Protein AF-0000000077735554 (afdb_homodimer)

pLDDT: mean 92.39, std 7.98, range [52.56, 98.69]

Secondary structure (DSSP, 8-state):
--GGGHHHHHHHHHHHHHHH--SS-HHHHHHHHHHHHS----HHHHHHHHHHHTSTT--HHHHHHHHHHHHHHHHHHHHHHHHHHT--EETTEE-HHHHS-HHHHHHHHHHHHHHHHHHHHHTT--HHHHHHHHHHHHHHHHHHHHHHHHTTS----HHHHHHHHIIIIIHHHHHHHHHHHHHTT--HHHHHHHHHHHHHHHHHHHHHHHHHHHHS-HHHHTS-TTHHHHTT---HHHHHHHHH-TTHHHHHHHHT-SS--HHHHHHHHHHHHTTTHHHHHHHHHHHHHHHHHHTS-TTS-HHHHHHHHHHHHHHHTT--/--GGGHHHHHHHHHHHHHHH--SS-HHHHHHHHHHHHS----HHHHHHHHHHHTSTT--HHHHHHHHHHHHHHHHHHHHHHHHHHT--EETTEE-HHHHS-HHHHHHHHHHHHHHHHHHHHHTT--HHHHHHHHHHHHHHHHHHHHHHHHTTS----HHHHHHHHIIIIIHHHHHHHHHHHHHTT--HHHHHHHHHHHHHHHHHHHHHHHHHHHHS-HHHHTS-TTHHHHTT---HHHHHHHHH-TTHHHHHHHHT-SS--HHHHHHHHHHHHTTTHHHHHHHHHHHHHHHHHHTS-TTS-HHHHHHHHHHHHHHHTT--

Foldseek 3Di:
DQVVCVVLVVVLLVVQLVLQDDPVDDVSSVLSNCLSVLDDPLLLLSLLQLLLQQFPQRDSVLSSLLSSLLVLLVSLLVLLVCLVVVPQDDSRHGHPCNVPRSVSSNVSSVSSNVSSLVSVVVRCLDVVLSVLVVVLSVLLVVLVVLQLVCALPPPQDVVSQQSSLLSNWQSSQLSSNLSSNVSSHHDNLQSNLSSLLSNLLRSLLVLLVLLCLLPDDCVVVVHHRQVCLLRLHQHQLLSVLCVDFPCNVLLSCQSNDNVHDPVSSVVNSVSSVVDCSSVVSLVSSVVSLVSSLVSRDPSGDPVSSVVSNVSSVCSSVSVD/DLVVCVVLVVVLLVVQLVLQDDPVDDVSSVLSNCLSVLDDPLLLLSLLQLLLLQFPQRDSVLSSLLSSLLVLLVSLLVLLVCLVVVPQDDSRHGHPCNVPRSVSSNVSSVSSNVSSLVSVVVRCLDPVLSVLVVVLSVLQVVLVVLQLVCFLPPPQDVVSQQSSLLSNWQSSQLSSNLSSNVSSHHDNLQSNLSSLLSNLLRSLLVLLVLLCLLPDDCVVVVHHRQVCLLRLHQHQLLSVLLVDFPCNVLLSCQSNDNVHDPVSSVVNSVSSVVDCSSVVSLVSSVVSLVSSLVSRDPSGDPVSSVVSNVSSVCSSVSVD

Structure (mmCIF, N/CA/C/O backbone):
data_AF-0000000077735554-model_v1
#
loop_
_entity.id
_entity.type
_entity.pdbx_description
1 polymer 'Polyprenyl synthetase family protein'
#
loop_
_atom_site.group_PDB
_atom_site.id
_atom_site.type_symbol
_atom_site.label_atom_id
_atom_site.label_alt_id
_atom_site.label_comp_id
_atom_site.label_asym_id
_atom_site.label_entity_id
_atom_site.label_seq_id
_atom_site.pdbx_PDB_ins_code
_atom_site.Cartn_x
_atom_site.Cartn_y
_atom_site.Cartn_z
_atom_site.occupancy
_atom_site.B_iso_or_equiv
_atom_site.auth_seq_id
_atom_site.auth_comp_id
_atom_site.auth_asym_id
_atom_site.auth_atom_id
_atom_site.pdbx_PDB_model_num
ATOM 1 N N . MET A 1 1 ? -4.16 12.852 28.828 1 69.06 1 MET A N 1
ATOM 2 C CA . MET A 1 1 ? -4.809 13.281 27.594 1 69.06 1 MET A CA 1
ATOM 3 C C . MET A 1 1 ? -5.945 12.344 27.219 1 69.06 1 MET A C 1
ATOM 5 O O . MET A 1 1 ? -7.031 12.789 26.844 1 69.06 1 MET A O 1
ATOM 9 N N . PHE A 1 2 ? -5.781 11.062 27.406 1 79.88 2 PHE A N 1
ATOM 10 C CA . PHE A 1 2 ? -6.773 10.109 26.938 1 79.88 2 PHE A CA 1
ATOM 11 C C . PHE A 1 2 ? -7.262 9.227 28.078 1 79.88 2 PHE A C 1
ATOM 13 O O . PHE A 1 2 ? -7.543 8.039 27.875 1 79.88 2 PHE A O 1
ATOM 20 N N . ASP A 1 3 ? -7.477 9.844 29.281 1 86.38 3 ASP A N 1
ATOM 21 C CA . ASP A 1 3 ? -7.891 9.062 30.453 1 86.38 3 ASP A CA 1
ATOM 22 C C . ASP A 1 3 ? -9.273 8.453 30.234 1 86.38 3 ASP A C 1
ATOM 24 O O . ASP A 1 3 ? -9.523 7.305 30.609 1 86.38 3 ASP A O 1
ATOM 28 N N . VAL A 1 4 ? -10.07 9.188 29.609 1 90.56 4 VAL A N 1
ATOM 29 C CA . VAL A 1 4 ? -11.461 8.789 29.453 1 90.56 4 VAL A CA 1
ATOM 30 C C . VAL A 1 4 ? -11.547 7.555 28.562 1 90.56 4 VAL A C 1
ATOM 32 O O . VAL A 1 4 ? -12.508 6.789 28.625 1 90.56 4 VAL A O 1
ATOM 35 N N . ILE A 1 5 ? -10.484 7.309 27.734 1 94.25 5 ILE A N 1
ATOM 36 C CA . ILE A 1 5 ? -10.516 6.156 26.828 1 94.25 5 ILE A CA 1
ATOM 37 C C . ILE A 1 5 ? -9.305 5.266 27.094 1 94.25 5 ILE A C 1
ATOM 39 O O . ILE A 1 5 ? -8.836 4.57 26.188 1 94.25 5 ILE A O 1
ATOM 43 N N . LYS A 1 6 ? -8.781 5.328 28.266 1 94.12 6 LYS A N 1
ATOM 44 C CA . LYS A 1 6 ? -7.586 4.559 28.625 1 94.12 6 LYS A CA 1
ATOM 45 C C . LYS A 1 6 ? -7.82 3.064 28.406 1 94.12 6 LYS A C 1
ATOM 47 O O . LYS A 1 6 ? -6.961 2.369 27.859 1 94.12 6 LYS A O 1
ATOM 52 N N . GLY A 1 7 ? -8.961 2.592 28.859 1 95.75 7 GLY A N 1
ATOM 53 C CA . GLY A 1 7 ? -9.305 1.19 28.672 1 95.75 7 GLY A CA 1
ATOM 54 C C . GLY A 1 7 ? -9.414 0.799 27.203 1 95.75 7 GLY A C 1
ATOM 55 O O . GLY A 1 7 ? -9.023 -0.303 26.828 1 95.75 7 GLY A O 1
ATOM 56 N N . ASP A 1 8 ? -10 1.704 26.406 1 97.25 8 ASP A N 1
ATOM 57 C CA . ASP A 1 8 ? -10.109 1.463 24.969 1 97.25 8 ASP A CA 1
ATOM 58 C C . ASP A 1 8 ? -8.734 1.297 24.328 1 97.25 8 ASP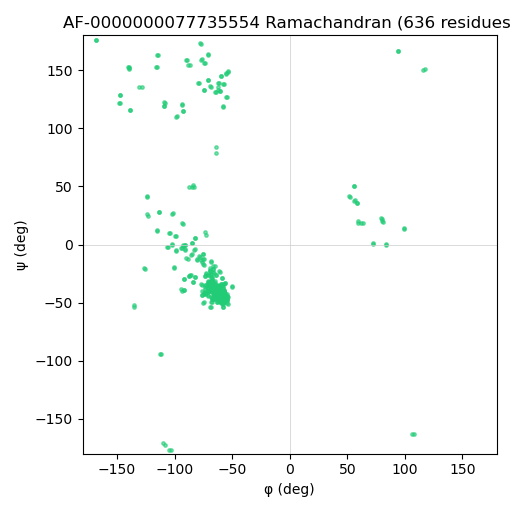 A C 1
ATOM 60 O O . ASP A 1 8 ? -8.523 0.402 23.5 1 97.25 8 ASP A O 1
ATOM 64 N N . LEU A 1 9 ? -7.797 2.113 24.75 1 96.44 9 LEU A N 1
ATOM 65 C CA . LEU A 1 9 ? -6.461 2.121 24.172 1 96.44 9 LEU A CA 1
ATOM 66 C C . LEU A 1 9 ? -5.691 0.86 24.547 1 96.44 9 LEU A C 1
ATOM 68 O O . LEU A 1 9 ? -4.887 0.357 23.766 1 96.44 9 LEU A O 1
ATOM 72 N N . GLU A 1 10 ? -5.949 0.394 25.75 1 96.25 10 GLU A N 1
ATOM 73 C CA . GLU A 1 10 ? -5.34 -0.869 26.156 1 96.25 10 GLU A CA 1
ATOM 74 C C . GLU A 1 10 ? -5.816 -2.02 25.266 1 96.25 10 GLU A C 1
ATOM 76 O O . GLU A 1 10 ? -5.02 -2.863 24.859 1 96.25 10 GLU A O 1
ATOM 81 N N . GLN A 1 11 ? -7.074 -2.018 24.984 1 97.56 11 GLN A N 1
ATOM 82 C CA . GLN A 1 11 ? -7.633 -3.049 24.109 1 97.56 11 GLN A CA 1
ATOM 83 C C . GLN A 1 11 ? -7.152 -2.871 22.672 1 97.56 11 GLN A C 1
ATOM 85 O O . GLN A 1 11 ? -7.004 -3.848 21.938 1 97.56 11 GLN A O 1
ATOM 90 N N . LEU A 1 12 ? -6.945 -1.653 22.297 1 97.81 12 LEU A N 1
ATOM 91 C CA . LEU A 1 12 ? -6.43 -1.36 20.953 1 97.81 12 LEU A CA 1
ATOM 92 C C . LEU A 1 12 ? -5.066 -2.006 20.75 1 97.81 12 LEU A C 1
ATOM 94 O O . LEU A 1 12 ? -4.785 -2.545 19.672 1 97.81 12 LEU A O 1
ATOM 98 N N . GLU A 1 13 ? -4.234 -1.963 21.781 1 97.19 13 GLU A N 1
ATOM 99 C CA . GLU A 1 13 ? -2.896 -2.537 21.672 1 97.19 13 GLU A CA 1
ATOM 100 C C . GLU A 1 13 ? -2.963 -4.027 21.359 1 97.19 13 GLU A C 1
ATOM 102 O O . GLU A 1 13 ? -2.201 -4.523 20.516 1 97.19 13 GLU A O 1
ATOM 107 N N . GLU A 1 14 ? -3.842 -4.648 21.984 1 96.56 14 GLU A N 1
ATOM 108 C CA . GLU A 1 14 ? -4.023 -6.074 21.734 1 96.56 14 GLU A CA 1
ATOM 109 C C . GLU A 1 14 ? -4.547 -6.324 20.312 1 96.56 14 GLU A C 1
ATOM 111 O O . GLU A 1 14 ? -4.121 -7.266 19.656 1 96.56 14 GLU A O 1
ATOM 116 N N . ARG A 1 15 ? -5.43 -5.508 19.922 1 96.62 15 ARG A N 1
ATOM 117 C CA . ARG A 1 15 ? -6.027 -5.648 18.609 1 96.62 15 ARG A CA 1
ATOM 118 C C . ARG A 1 15 ? -4.996 -5.406 17.5 1 96.62 15 ARG A C 1
ATOM 120 O O . ARG A 1 15 ? -5.059 -6.02 16.438 1 96.62 15 ARG A O 1
ATOM 127 N N . LEU A 1 16 ? -4.109 -4.504 17.719 1 97.88 16 LEU A N 1
ATOM 128 C CA . LEU A 1 16 ? -3.066 -4.207 16.75 1 97.88 16 LEU A CA 1
ATOM 129 C C . LEU A 1 16 ? -2.162 -5.414 16.531 1 97.88 16 LEU A C 1
ATOM 131 O O . LEU A 1 16 ? -1.841 -5.758 15.391 1 97.88 16 LEU A O 1
ATOM 135 N N . ILE A 1 17 ? -1.795 -6.086 17.594 1 97.12 17 ILE A N 1
ATOM 136 C CA . ILE A 1 17 ? -0.938 -7.266 17.516 1 97.12 17 ILE A CA 1
ATOM 137 C C . ILE A 1 17 ? -1.657 -8.375 16.75 1 97.12 17 ILE A C 1
ATOM 139 O O . ILE A 1 17 ? -1.069 -9.023 15.883 1 97.12 17 ILE A O 1
ATOM 143 N N . GLU A 1 18 ? -2.871 -8.531 17.047 1 96.88 18 GLU A N 1
ATOM 144 C CA . GLU A 1 18 ? -3.67 -9.547 16.375 1 96.88 18 GLU A CA 1
ATOM 145 C C . GLU A 1 18 ? -3.793 -9.242 14.875 1 96.88 18 GLU A C 1
ATOM 147 O O . GLU A 1 18 ? -3.748 -10.148 14.047 1 96.88 18 GLU A O 1
ATOM 152 N N . ALA A 1 19 ? -3.947 -8 14.57 1 96.25 19 ALA A N 1
ATOM 153 C CA . ALA A 1 19 ? -4.227 -7.578 13.203 1 96.25 19 ALA A CA 1
ATOM 154 C C . ALA A 1 19 ? -3.018 -7.812 12.297 1 96.25 19 ALA A C 1
ATOM 156 O O . ALA A 1 19 ? -3.17 -8.055 11.102 1 96.25 19 ALA A O 1
ATOM 157 N N . VAL A 1 20 ? -1.812 -7.832 12.852 1 96.75 20 VAL A N 1
ATOM 158 C CA . VAL A 1 20 ? -0.625 -7.918 12.008 1 96.75 20 VAL A CA 1
ATOM 159 C C . VAL A 1 20 ? -0.086 -9.344 12.016 1 96.75 20 VAL A C 1
ATOM 161 O O . VAL A 1 20 ? 0.922 -9.641 11.367 1 96.75 20 VAL A O 1
ATOM 164 N N . SER A 1 21 ? -0.726 -10.188 12.727 1 95.44 21 SER A N 1
ATOM 165 C CA . SER A 1 21 ? -0.295 -11.578 12.781 1 95.44 21 SER A CA 1
ATOM 166 C C . SER A 1 21 ? -0.646 -12.32 11.5 1 95.44 21 SER A C 1
ATOM 168 O O . SER A 1 21 ? -1.725 -12.117 10.938 1 95.44 21 SER A O 1
ATOM 170 N N . SER A 1 22 ? 0.29 -13.039 10.992 1 92 22 SER A N 1
ATOM 171 C CA . SER A 1 22 ? 0.086 -13.898 9.828 1 92 22 SER A CA 1
ATOM 172 C C . SER A 1 22 ? 0.123 -15.367 10.211 1 92 22 SER A C 1
ATOM 174 O O . SER A 1 22 ? 1.136 -15.859 10.719 1 92 22 SER A O 1
ATOM 176 N N . PRO A 1 23 ? -0.958 -16.094 9.992 1 87.31 23 PRO A N 1
ATOM 177 C CA . PRO A 1 23 ? -0.916 -17.531 10.273 1 87.31 23 PRO A CA 1
ATOM 178 C C . PRO A 1 23 ? 0.003 -18.297 9.32 1 87.31 23 PRO A C 1
ATOM 180 O O . PRO A 1 23 ? 0.423 -19.406 9.617 1 87.31 23 PRO A O 1
ATOM 183 N N . GLU A 1 24 ? 0.389 -17.719 8.273 1 84.88 24 GLU A N 1
ATOM 184 C CA . GLU A 1 24 ? 1.124 -18.406 7.215 1 84.88 24 GLU A CA 1
ATOM 185 C C . GLU A 1 24 ? 2.631 -18.297 7.422 1 84.88 24 GLU A C 1
ATOM 187 O O . GLU A 1 24 ? 3.391 -19.172 7.004 1 84.88 24 GLU A O 1
ATOM 192 N N . ASP A 1 25 ? 3.021 -17.203 8.047 1 89.25 25 ASP A N 1
ATOM 193 C CA . ASP A 1 25 ? 4.461 -16.969 8.102 1 89.25 25 ASP A CA 1
ATOM 194 C C . ASP A 1 25 ? 4.859 -16.25 9.391 1 89.25 25 ASP A C 1
ATOM 196 O O . ASP A 1 25 ? 4.398 -15.141 9.656 1 89.25 25 ASP A O 1
ATOM 200 N N . GLU A 1 26 ? 5.789 -16.781 10.039 1 92.31 26 GLU A N 1
ATOM 201 C CA . GLU A 1 26 ? 6.227 -16.266 11.328 1 92.31 26 GLU A CA 1
ATOM 202 C C . GLU A 1 26 ? 7.008 -14.961 11.172 1 92.31 26 GLU A C 1
ATOM 204 O O . GLU A 1 26 ? 6.938 -14.086 12.031 1 92.31 26 GLU A O 1
ATOM 209 N N . LEU A 1 27 ? 7.742 -14.844 10.133 1 92.75 27 LEU A N 1
ATOM 210 C CA . LEU A 1 27 ? 8.523 -13.633 9.914 1 92.75 27 LEU A CA 1
ATOM 211 C C . LEU A 1 27 ? 7.609 -12.422 9.727 1 92.75 27 LEU A C 1
ATOM 213 O O . LEU A 1 27 ? 7.895 -11.336 10.25 1 92.75 27 LEU A O 1
ATOM 217 N N . VAL A 1 28 ? 6.547 -12.617 9.07 1 93.56 28 VAL A N 1
ATOM 218 C CA . VAL A 1 28 ? 5.578 -11.547 8.859 1 93.56 28 VAL A CA 1
ATOM 219 C C . VAL A 1 28 ? 5.02 -11.086 10.203 1 93.56 28 VAL A C 1
ATOM 221 O O . VAL A 1 28 ? 4.914 -9.883 10.453 1 93.56 28 VAL A O 1
ATOM 224 N N . THR A 1 29 ? 4.723 -12.016 11.023 1 95.81 29 THR A N 1
ATOM 225 C CA . THR A 1 29 ? 4.219 -11.719 12.359 1 95.81 29 THR A CA 1
ATOM 226 C C . THR A 1 29 ? 5.273 -10.984 13.188 1 95.81 29 THR A C 1
ATOM 228 O O . THR A 1 29 ? 4.961 -10.016 13.883 1 95.81 29 THR A O 1
ATOM 231 N N . GLU A 1 30 ? 6.449 -11.461 13.07 1 96.12 30 GLU A N 1
ATOM 232 C CA . GLU A 1 30 ? 7.547 -10.867 13.82 1 96.12 30 GLU A CA 1
ATOM 233 C C . GLU A 1 30 ? 7.754 -9.406 13.43 1 96.12 30 GLU A C 1
ATOM 235 O O . GLU A 1 30 ? 7.855 -8.531 14.289 1 96.12 30 GLU A O 1
ATOM 240 N N . VAL A 1 31 ? 7.801 -9.141 12.172 1 95.12 31 VAL A N 1
ATOM 241 C CA . VAL A 1 31 ? 8.008 -7.781 11.672 1 95.12 31 VAL A CA 1
ATOM 242 C C . VAL A 1 31 ? 6.816 -6.902 12.047 1 95.12 31 VAL A C 1
ATOM 244 O O . VAL A 1 31 ? 6.992 -5.793 12.555 1 95.12 31 VAL A O 1
ATOM 247 N N . GLY A 1 32 ? 5.613 -7.445 11.828 1 96.44 32 GLY A N 1
ATOM 248 C CA . GLY A 1 32 ? 4.414 -6.703 12.172 1 96.44 32 GLY A CA 1
ATOM 249 C C . GLY A 1 32 ? 4.34 -6.336 13.648 1 96.44 32 GLY A C 1
ATOM 250 O O . GLY A 1 32 ? 4.02 -5.195 13.992 1 96.44 32 GLY A O 1
ATOM 251 N N . THR A 1 33 ? 4.656 -7.293 14.461 1 96.62 33 THR A N 1
ATOM 252 C CA . THR A 1 33 ? 4.617 -7.074 15.906 1 96.62 33 THR A CA 1
ATOM 253 C C . THR A 1 33 ? 5.641 -6.023 16.312 1 96.62 33 THR A C 1
ATOM 255 O O . THR A 1 33 ? 5.336 -5.137 17.125 1 96.62 33 THR A O 1
ATOM 258 N N . HIS A 1 34 ? 6.809 -6.109 15.758 1 96.06 34 HIS A N 1
ATOM 259 C CA . HIS A 1 34 ? 7.844 -5.113 16.016 1 96.06 34 HIS A CA 1
ATOM 260 C C . HIS A 1 34 ? 7.359 -3.713 15.664 1 96.06 34 HIS A C 1
ATOM 262 O O . HIS A 1 34 ? 7.559 -2.771 16.438 1 96.06 34 HIS A O 1
ATOM 268 N N . LEU A 1 35 ? 6.68 -3.611 14.609 1 95.19 35 LEU A N 1
ATOM 269 C CA . LEU A 1 35 ? 6.273 -2.314 14.078 1 95.19 35 LEU A CA 1
ATOM 270 C C . LEU A 1 35 ? 5.164 -1.702 14.922 1 95.19 35 LEU A C 1
ATOM 272 O O . LEU A 1 35 ? 5.16 -0.494 15.172 1 95.19 35 LEU A O 1
ATOM 276 N N . VAL A 1 36 ? 4.234 -2.52 15.438 1 95.62 36 VAL A N 1
ATOM 277 C CA . VAL A 1 36 ? 3.082 -1.954 16.125 1 95.62 36 VAL A CA 1
ATOM 278 C C . VAL A 1 36 ? 3.396 -1.799 17.609 1 95.62 36 VAL A C 1
ATOM 280 O O . VAL A 1 36 ? 2.686 -1.096 18.328 1 95.62 36 VAL A O 1
ATOM 283 N N . THR A 1 37 ? 4.516 -2.396 18.078 1 93.62 37 THR A N 1
ATOM 284 C CA . THR A 1 37 ? 4.84 -2.318 19.5 1 93.62 37 THR A CA 1
ATOM 285 C C . THR A 1 37 ? 6.004 -1.36 19.734 1 93.62 37 THR A C 1
ATOM 287 O O . THR A 1 37 ? 6.461 -1.2 20.875 1 93.62 37 THR A O 1
ATOM 290 N N . SER A 1 38 ? 6.547 -0.809 18.672 1 88.06 38 SER A N 1
ATOM 291 C CA . SER A 1 38 ? 7.711 0.066 18.781 1 88.06 38 SER A CA 1
ATOM 292 C C . SER A 1 38 ? 7.328 1.426 19.359 1 88.06 38 SER A C 1
ATOM 294 O O . SER A 1 38 ? 8.117 2.371 19.297 1 88.06 38 SER A O 1
ATOM 296 N N . GLY A 1 39 ? 6.094 1.559 19.875 1 81.69 39 GLY A N 1
ATOM 297 C CA . GLY A 1 39 ? 5.707 2.799 20.531 1 81.69 39 GLY A CA 1
ATOM 298 C C . GLY A 1 39 ? 4.762 3.643 19.688 1 81.69 39 GLY A C 1
ATOM 299 O O . GLY A 1 39 ? 4.012 3.115 18.875 1 81.69 39 GLY A O 1
ATOM 300 N N . GLY A 1 40 ? 4.68 4.898 20.078 1 82.75 40 GLY A N 1
ATOM 301 C CA . GLY A 1 40 ? 3.762 5.84 19.469 1 82.75 40 GLY A CA 1
ATOM 302 C C . GLY A 1 40 ? 2.701 6.355 20.406 1 82.75 40 GLY A C 1
ATOM 303 O O . GLY A 1 40 ? 2.252 5.633 21.312 1 82.75 40 GLY A O 1
ATOM 304 N N . LYS A 1 41 ? 2.299 7.488 20.156 1 83.06 41 LYS A N 1
ATOM 305 C CA . LYS A 1 41 ? 1.388 8.18 21.062 1 83.06 41 LYS A CA 1
ATOM 306 C C . LYS A 1 41 ? -0.062 7.793 20.781 1 83.06 41 LYS A C 1
ATOM 308 O O . LYS A 1 41 ? -0.958 8.117 21.562 1 83.06 41 LYS A O 1
ATOM 313 N N . ARG A 1 42 ? -0.378 7.066 19.734 1 93.38 42 ARG A N 1
ATOM 314 C CA . ARG A 1 42 ? -1.695 6.559 19.359 1 93.38 42 ARG A CA 1
ATOM 315 C C . ARG A 1 42 ? -2.709 7.695 19.25 1 93.38 42 ARG A C 1
ATOM 317 O O . ARG A 1 42 ? -3.861 7.547 19.672 1 93.38 42 ARG A O 1
ATOM 324 N N . ILE A 1 43 ? -2.281 8.812 18.75 1 92.44 43 ILE A N 1
ATOM 325 C CA . ILE A 1 43 ? -3.143 9.992 18.656 1 92.44 43 ILE A CA 1
ATOM 326 C C . ILE A 1 43 ? -4.273 9.727 17.656 1 92.44 43 ILE A C 1
ATOM 328 O O . ILE A 1 43 ? -5.434 10.047 17.938 1 92.44 43 ILE A O 1
ATOM 332 N N . ARG A 1 44 ? -4.008 9.102 16.625 1 96.19 44 ARG A N 1
ATOM 333 C CA . ARG A 1 44 ? -4.969 8.898 15.539 1 96.19 44 ARG A CA 1
ATOM 334 C C . ARG A 1 44 ? -6.082 7.953 15.969 1 96.19 44 ARG A C 1
ATOM 336 O O . ARG A 1 44 ? -7.258 8.32 15.953 1 96.19 44 ARG A O 1
ATOM 343 N N . PRO A 1 45 ? -5.699 6.773 16.453 1 97.81 45 PRO A N 1
ATOM 344 C CA . PRO A 1 45 ? -6.801 5.926 16.922 1 97.81 45 PRO A CA 1
ATOM 345 C C . PRO A 1 45 ? -7.492 6.488 18.156 1 97.81 45 PRO A C 1
ATOM 347 O O . PRO A 1 45 ? -8.688 6.273 18.359 1 97.81 45 PRO A O 1
ATOM 350 N N . ALA A 1 46 ? -6.785 7.242 18.984 1 96.5 46 ALA A N 1
ATOM 351 C CA . ALA A 1 46 ? -7.395 7.859 20.156 1 96.5 46 ALA A CA 1
ATOM 352 C C . ALA A 1 46 ? -8.469 8.867 19.75 1 96.5 46 ALA A C 1
ATOM 354 O O . ALA A 1 46 ? -9.547 8.906 20.359 1 96.5 46 ALA A O 1
ATOM 355 N N . LEU A 1 47 ? -8.172 9.633 18.75 1 97.56 47 LEU A N 1
ATOM 356 C CA . LEU A 1 47 ? -9.141 10.625 18.297 1 97.56 47 LEU A CA 1
ATOM 357 C C . LEU A 1 47 ? -10.367 9.945 17.688 1 97.56 47 LEU A C 1
ATOM 359 O O . LEU A 1 47 ? -11.492 10.414 17.875 1 97.56 47 LEU A O 1
ATOM 363 N N . CYS A 1 48 ? -10.141 8.883 17 1 98.38 48 CYS A N 1
ATOM 364 C CA . CYS A 1 48 ? -11.242 8.102 16.453 1 98.38 48 CYS A CA 1
ATOM 365 C C . CYS A 1 48 ? -12.133 7.57 17.578 1 98.38 48 CYS A C 1
ATOM 367 O O . CYS A 1 48 ? -13.352 7.727 17.531 1 98.38 48 CYS A O 1
ATOM 369 N N . LEU A 1 49 ? -11.516 7.008 18.594 1 98.25 49 LEU A N 1
ATOM 370 C CA . LEU A 1 49 ? -12.242 6.438 19.719 1 98.25 49 LEU A CA 1
ATOM 371 C C . LEU A 1 49 ? -12.977 7.523 20.484 1 98.25 49 LEU A C 1
ATOM 373 O O . LEU A 1 49 ? -14.141 7.352 20.859 1 98.25 49 LEU A O 1
ATOM 377 N N . LEU A 1 50 ? -12.297 8.633 20.719 1 97.19 50 LEU A N 1
ATOM 378 C CA . LEU A 1 50 ? -12.914 9.75 21.438 1 97.19 50 LEU A CA 1
ATOM 379 C C . LEU A 1 50 ? -14.148 10.242 20.688 1 97.19 50 LEU A C 1
ATOM 381 O O . LEU A 1 50 ? -15.195 10.461 21.312 1 97.19 50 LEU A O 1
ATOM 385 N N . ALA A 1 51 ? -14.008 10.414 19.391 1 98.06 51 ALA A N 1
ATOM 386 C CA . ALA A 1 51 ? -15.133 10.867 18.578 1 98.06 51 ALA A CA 1
ATOM 387 C C . ALA A 1 51 ? -16.281 9.867 18.625 1 98.06 51 ALA A C 1
ATOM 389 O O . ALA A 1 51 ? -17.453 10.258 18.734 1 98.06 51 ALA A O 1
ATOM 390 N N . ALA A 1 52 ? -15.969 8.609 18.562 1 98.25 52 ALA A N 1
ATOM 391 C CA . ALA A 1 52 ? -16.984 7.57 18.594 1 98.25 52 ALA A CA 1
ATOM 392 C C . ALA A 1 52 ? -17.75 7.582 19.922 1 98.25 52 ALA A C 1
ATOM 394 O O . ALA A 1 52 ? -18.969 7.406 19.938 1 98.25 52 ALA A O 1
ATOM 395 N N . HIS A 1 53 ? -17.031 7.789 21 1 97.56 53 HIS A N 1
ATOM 396 C CA . HIS A 1 53 ? -17.641 7.844 22.328 1 97.56 53 HIS A CA 1
ATOM 397 C C . HIS A 1 53 ? -18.656 8.984 22.422 1 97.56 53 HIS A C 1
ATOM 399 O O . HIS A 1 53 ? -19.547 8.945 23.266 1 97.56 53 HIS A O 1
ATOM 405 N N . GLY A 1 54 ? -18.547 9.953 21.625 1 96.56 54 GLY A N 1
ATOM 406 C CA . GLY A 1 54 ? -19.453 11.086 21.625 1 96.56 54 GLY A CA 1
ATOM 407 C C . GLY A 1 54 ? -20.812 10.758 21 1 96.56 54 GLY A C 1
ATOM 408 O O . GLY A 1 54 ? -21.781 11.492 21.203 1 96.56 54 GLY A O 1
ATOM 409 N N . GLY A 1 55 ? -20.875 9.688 20.266 1 96.38 55 GLY A N 1
ATOM 410 C CA . GLY A 1 55 ? -22.094 9.328 19.578 1 96.38 55 GLY A CA 1
ATOM 411 C C . GLY A 1 55 ? -23.016 8.445 20.391 1 96.38 55 GLY A C 1
ATOM 412 O O . GLY A 1 55 ? -22.578 7.773 21.328 1 96.38 55 GLY A O 1
ATOM 413 N N . PRO A 1 56 ? -24.266 8.43 20.031 1 96.25 56 PRO A N 1
ATOM 414 C CA . PRO A 1 56 ? -25.25 7.711 20.828 1 96.25 56 PRO A CA 1
ATOM 415 C C . PRO A 1 56 ? -25.203 6.199 20.609 1 96.25 56 PRO A C 1
ATOM 417 O O . PRO A 1 56 ? -25.766 5.438 21.406 1 96.25 56 PRO A O 1
ATOM 420 N N . ALA A 1 57 ? -24.547 5.703 19.625 1 96.06 57 ALA A N 1
ATOM 421 C CA . ALA A 1 57 ? -24.531 4.277 19.297 1 96.06 57 ALA A CA 1
ATOM 422 C C . ALA A 1 57 ? -23.156 3.682 19.5 1 96.06 57 ALA A C 1
ATOM 424 O O . ALA A 1 57 ? -22.797 2.693 18.859 1 96.06 57 ALA A O 1
ATOM 425 N N . PHE A 1 58 ? -22.406 4.266 20.406 1 96.31 58 PHE A N 1
ATOM 426 C CA . PHE A 1 58 ? -21.031 3.816 20.609 1 96.31 58 PHE A CA 1
ATOM 427 C C . PHE A 1 58 ? -21 2.354 21.031 1 96.31 58 PHE A C 1
ATOM 429 O O . PHE A 1 58 ? -21.766 1.945 21.922 1 96.31 58 PHE A O 1
ATOM 436 N N . SER A 1 59 ? -20.156 1.567 20.406 1 97.06 59 SER A N 1
ATOM 437 C CA . SER A 1 59 ? -19.75 0.203 20.734 1 97.06 59 SER A CA 1
ATOM 438 C C . SER A 1 59 ? -18.266 -0.001 20.531 1 97.06 59 SER A C 1
ATOM 440 O O . SER A 1 59 ? -17.75 0.144 19.422 1 97.06 59 SER A O 1
ATOM 442 N N . LEU A 1 60 ? -17.625 -0.263 21.641 1 97.31 60 LEU A N 1
ATOM 443 C CA . LEU A 1 60 ? -16.188 -0.466 21.531 1 97.31 60 LEU A CA 1
ATOM 444 C C . LEU A 1 60 ? -15.859 -1.593 20.562 1 97.31 60 LEU A C 1
ATOM 446 O O . LEU A 1 60 ? -14.945 -1.472 19.734 1 97.31 60 LEU A O 1
ATOM 450 N N . ALA A 1 61 ? -16.625 -2.654 20.672 1 96.69 61 ALA A N 1
ATOM 451 C CA . ALA A 1 61 ? -16.422 -3.814 19.812 1 96.69 61 ALA A CA 1
ATOM 452 C C . ALA A 1 61 ? -16.531 -3.434 18.328 1 96.69 61 ALA A C 1
ATOM 454 O O . ALA A 1 61 ? -15.828 -3.977 17.484 1 96.69 61 ALA A O 1
ATOM 455 N N . HIS A 1 62 ? -17.406 -2.482 18.094 1 96.62 62 HIS A N 1
ATOM 456 C CA . HIS A 1 62 ? -17.641 -2.062 16.719 1 96.62 62 HIS A CA 1
ATOM 457 C C . HIS A 1 62 ? -16.609 -1.033 16.281 1 96.62 62 HIS A C 1
ATOM 459 O O . HIS A 1 62 ? -16.25 -0.985 15.102 1 96.62 62 HIS A O 1
ATOM 465 N N . THR A 1 63 ? -16.125 -0.213 17.172 1 97.94 63 THR A N 1
ATOM 466 C CA . THR A 1 63 ? -15.25 0.906 16.828 1 97.94 63 THR A CA 1
ATOM 467 C C . THR A 1 63 ? -13.789 0.464 16.797 1 97.94 63 THR A C 1
ATOM 469 O O . THR A 1 63 ? -12.992 1.005 16.016 1 97.94 63 THR A O 1
ATOM 472 N N . LEU A 1 64 ? -13.453 -0.519 17.516 1 98.06 64 LEU A N 1
ATOM 473 C CA . LEU A 1 64 ? -12.062 -0.897 17.75 1 98.06 64 LEU A CA 1
ATOM 474 C C . LEU A 1 64 ? -11.391 -1.318 16.438 1 98.06 64 LEU A C 1
ATOM 476 O O . LEU A 1 64 ? -10.25 -0.934 16.172 1 98.06 64 LEU A O 1
ATOM 480 N N . PRO A 1 65 ? -12.023 -2.098 15.578 1 97.88 65 PRO A N 1
ATOM 481 C CA . PRO A 1 65 ? -11.375 -2.457 14.312 1 97.88 65 PRO A CA 1
ATOM 482 C C . PRO A 1 65 ? -11.07 -1.243 13.438 1 97.88 65 PRO A C 1
ATOM 484 O O . PRO A 1 65 ? -10.055 -1.215 12.742 1 97.88 65 PRO A O 1
ATOM 487 N N . LEU A 1 66 ? -11.945 -0.28 13.484 1 98.06 66 LEU A N 1
ATOM 488 C CA . LEU A 1 66 ? -11.703 0.941 12.727 1 98.06 66 LEU A CA 1
ATOM 489 C C . LEU A 1 66 ? -10.5 1.7 13.281 1 98.06 66 LEU A C 1
ATOM 491 O O . LEU A 1 66 ? -9.641 2.146 12.523 1 98.06 66 LEU A O 1
ATOM 495 N N . ALA A 1 67 ? -10.477 1.839 14.578 1 98.5 67 ALA A N 1
ATOM 496 C CA . ALA A 1 67 ? -9.344 2.502 15.219 1 98.5 67 ALA A CA 1
ATOM 497 C C . ALA A 1 67 ? -8.031 1.788 14.898 1 98.5 67 ALA A C 1
ATOM 499 O O . ALA A 1 67 ? -7.02 2.434 14.625 1 98.5 67 ALA A O 1
ATOM 500 N N . ALA A 1 68 ? -8.109 0.474 14.922 1 98.44 68 ALA A N 1
ATOM 501 C CA . ALA A 1 68 ? -6.934 -0.32 14.586 1 98.44 68 ALA A CA 1
ATOM 502 C C . ALA A 1 68 ? -6.523 -0.11 13.133 1 98.44 68 ALA A C 1
ATOM 504 O O . ALA A 1 68 ? -5.332 0.011 12.828 1 98.44 68 ALA A O 1
ATOM 505 N N . ALA A 1 69 ? -7.48 -0.083 12.273 1 98.12 69 ALA A N 1
ATOM 506 C CA . ALA A 1 69 ? -7.203 0.131 10.859 1 98.12 69 ALA A CA 1
ATOM 507 C C . ALA A 1 69 ? -6.5 1.467 10.633 1 98.12 69 ALA A C 1
ATOM 509 O O . ALA A 1 69 ? -5.535 1.546 9.867 1 98.12 69 ALA A O 1
ATOM 510 N N . LEU A 1 70 ? -6.934 2.477 11.273 1 98.25 70 LEU A N 1
ATOM 511 C CA . LEU A 1 70 ? -6.344 3.805 11.148 1 98.25 70 LEU A CA 1
ATOM 512 C C . LEU A 1 70 ? -4.898 3.805 11.633 1 98.25 70 LEU A C 1
ATOM 514 O O . LEU A 1 70 ? -4.02 4.367 10.977 1 98.25 70 LEU A O 1
ATOM 518 N N . GLU A 1 71 ? -4.668 3.182 12.703 1 98.25 71 GLU A N 1
ATOM 519 C CA . GLU A 1 71 ? -3.305 3.104 13.219 1 98.25 71 GLU A CA 1
ATOM 520 C C . GLU A 1 71 ? -2.412 2.281 12.289 1 98.25 71 GLU A C 1
ATOM 522 O O . GLU A 1 71 ? -1.234 2.6 12.109 1 98.25 71 GLU A O 1
ATOM 527 N N . LEU A 1 72 ? -2.975 1.227 11.781 1 98.06 72 LEU A N 1
ATOM 528 C CA . LEU A 1 72 ? -2.209 0.396 10.859 1 98.06 72 LEU A CA 1
ATOM 529 C C . LEU A 1 72 ? -1.837 1.18 9.602 1 98.06 72 LEU A C 1
ATOM 531 O O . LEU A 1 72 ? -0.729 1.035 9.086 1 98.06 72 LEU A O 1
ATOM 535 N N . ILE A 1 73 ? -2.725 1.998 9.086 1 97.5 73 ILE A N 1
ATOM 536 C CA . ILE A 1 73 ? -2.43 2.83 7.922 1 97.5 73 ILE A CA 1
ATOM 537 C C . ILE A 1 73 ? -1.28 3.781 8.25 1 97.5 73 ILE A C 1
ATOM 539 O O . ILE A 1 73 ? -0.353 3.939 7.453 1 97.5 73 ILE A O 1
ATOM 543 N N . HIS A 1 74 ? -1.354 4.359 9.398 1 96.62 74 HIS A N 1
ATOM 544 C CA . HIS A 1 74 ? -0.268 5.23 9.828 1 96.62 74 HIS A CA 1
ATOM 545 C C . HIS A 1 74 ? 1.049 4.469 9.922 1 96.62 74 HIS A C 1
ATOM 547 O O . HIS A 1 74 ? 2.086 4.949 9.461 1 96.62 74 HIS A O 1
ATOM 553 N N . THR A 1 75 ? 1 3.312 10.508 1 96.75 75 THR A N 1
ATOM 554 C CA . THR A 1 75 ? 2.188 2.486 10.688 1 96.75 75 THR A CA 1
ATOM 555 C C . THR A 1 75 ? 2.797 2.111 9.344 1 96.75 75 THR A C 1
ATOM 557 O O . THR A 1 75 ? 4.012 2.203 9.156 1 96.75 75 THR A O 1
ATOM 560 N N . ALA A 1 76 ? 1.973 1.7 8.438 1 96.69 76 ALA A N 1
ATOM 561 C CA . ALA A 1 76 ? 2.449 1.338 7.109 1 96.69 76 ALA A CA 1
ATOM 562 C C . ALA A 1 76 ? 3.148 2.516 6.438 1 96.69 76 ALA A C 1
ATOM 564 O O . ALA A 1 76 ? 4.184 2.346 5.789 1 96.69 76 ALA A O 1
ATOM 565 N N . SER A 1 77 ? 2.547 3.684 6.559 1 95.5 77 SER A N 1
ATOM 566 C CA . SER A 1 77 ? 3.145 4.875 5.961 1 95.5 77 SER A CA 1
ATOM 567 C C . SER A 1 77 ? 4.512 5.168 6.566 1 95.5 77 SER A C 1
ATOM 569 O O . SER A 1 77 ? 5.434 5.586 5.863 1 95.5 77 SER A O 1
ATOM 571 N N . LEU A 1 78 ? 4.703 4.918 7.855 1 93.31 78 LEU A N 1
ATOM 572 C CA . LEU A 1 78 ? 5.977 5.137 8.523 1 93.31 78 LEU A CA 1
ATOM 573 C C . LEU A 1 78 ? 7.031 4.152 8.023 1 93.31 78 LEU A C 1
ATOM 575 O O . LEU A 1 78 ? 8.195 4.52 7.84 1 93.31 78 LEU A O 1
ATOM 579 N N . VAL A 1 79 ? 6.648 2.943 7.824 1 95.69 79 VAL A N 1
ATOM 580 C CA . VAL A 1 79 ? 7.57 1.91 7.367 1 95.69 79 VAL A CA 1
ATOM 581 C C . VAL A 1 79 ? 8.125 2.281 5.996 1 95.69 79 VAL A C 1
ATOM 583 O O . VAL A 1 79 ? 9.336 2.217 5.77 1 95.69 79 VAL A O 1
ATOM 586 N N . HIS A 1 80 ? 7.246 2.641 5.121 1 95.12 80 HIS A N 1
ATOM 587 C CA . HIS A 1 80 ? 7.676 3.025 3.781 1 95.12 80 HIS A CA 1
ATOM 588 C C . HIS A 1 80 ? 8.516 4.297 3.814 1 95.12 80 HIS A C 1
ATOM 590 O O . HIS A 1 80 ? 9.516 4.406 3.104 1 95.12 80 HIS A O 1
ATOM 596 N N . ASP A 1 81 ? 8.156 5.234 4.684 1 90.62 81 ASP A N 1
ATOM 597 C CA . ASP A 1 81 ? 8.938 6.453 4.863 1 90.62 81 ASP A CA 1
ATOM 598 C C . ASP A 1 81 ? 10.344 6.129 5.359 1 90.62 81 ASP A C 1
ATOM 600 O O . ASP A 1 81 ? 11.32 6.766 4.945 1 90.62 81 ASP A O 1
ATOM 604 N N . ASP A 1 82 ? 10.422 5.211 6.277 1 91.5 82 ASP A N 1
ATOM 605 C CA . ASP A 1 82 ? 11.727 4.832 6.824 1 91.5 82 ASP A CA 1
ATOM 606 C C . ASP A 1 82 ? 12.633 4.27 5.738 1 91.5 82 ASP A C 1
ATOM 608 O O . ASP A 1 82 ? 13.844 4.512 5.746 1 91.5 82 ASP A O 1
ATOM 612 N N . VAL A 1 83 ? 12.102 3.52 4.836 1 92.31 83 VAL A N 1
ATOM 613 C CA . VAL A 1 83 ? 12.875 2.979 3.719 1 92.31 83 VAL A CA 1
ATOM 614 C C . VAL A 1 83 ? 13.336 4.117 2.811 1 92.31 83 VAL A C 1
ATOM 616 O O . VAL A 1 83 ? 14.508 4.172 2.422 1 92.31 83 VAL A O 1
ATOM 619 N N . ILE A 1 84 ? 12.43 5.016 2.529 1 88.19 84 ILE A N 1
ATOM 620 C CA . ILE A 1 84 ? 12.672 6.145 1.632 1 88.19 84 ILE A CA 1
ATOM 621 C C . ILE A 1 84 ? 13.758 7.043 2.209 1 88.19 84 ILE A C 1
ATOM 623 O O . ILE A 1 84 ? 14.672 7.465 1.492 1 88.19 84 ILE A O 1
ATOM 627 N N . ASP A 1 85 ? 13.688 7.223 3.512 1 83.12 85 ASP A N 1
ATOM 628 C CA . ASP A 1 85 ? 14.586 8.156 4.184 1 83.12 85 ASP A CA 1
ATOM 629 C C . ASP A 1 85 ? 15.859 7.457 4.648 1 83.12 85 ASP A C 1
ATOM 631 O O . ASP A 1 85 ? 16.766 8.102 5.172 1 83.12 85 ASP A O 1
ATOM 635 N N . LYS A 1 86 ? 15.977 6.199 4.418 1 87.19 86 LYS A N 1
ATOM 636 C CA . LYS A 1 86 ? 17.109 5.391 4.879 1 87.19 86 LYS A CA 1
ATOM 637 C C . LYS A 1 86 ? 17.328 5.574 6.379 1 87.19 86 LYS A C 1
ATOM 639 O O . LYS A 1 86 ? 18.469 5.789 6.816 1 87.19 86 LYS A O 1
ATOM 644 N N . ALA A 1 87 ? 16.219 5.605 7.074 1 84.81 87 ALA A N 1
ATOM 645 C CA . ALA A 1 87 ? 16.281 5.781 8.523 1 84.81 87 ALA A CA 1
ATOM 646 C C . ALA A 1 87 ? 16.625 4.473 9.219 1 84.81 87 ALA A C 1
ATOM 648 O O . ALA A 1 87 ? 16.047 3.428 8.93 1 84.81 87 ALA A O 1
ATOM 649 N N . ASP A 1 88 ? 17.469 4.539 10.219 1 89.44 88 ASP A N 1
ATOM 650 C CA . ASP A 1 88 ? 17.906 3.334 10.914 1 89.44 88 ASP A CA 1
ATOM 651 C C . ASP A 1 88 ? 17.141 3.148 12.227 1 89.44 88 ASP A C 1
ATOM 653 O O . ASP A 1 88 ? 17.141 2.055 12.797 1 89.44 88 ASP A O 1
ATOM 657 N N . THR A 1 89 ? 16.547 4.258 12.719 1 86.44 89 THR A N 1
ATOM 658 C CA . THR A 1 89 ? 15.828 4.184 13.984 1 86.44 89 THR A CA 1
ATOM 659 C C . THR A 1 89 ? 14.539 5 13.922 1 86.44 89 THR A C 1
ATOM 661 O O . THR A 1 89 ? 14.445 5.957 13.148 1 86.44 89 THR A O 1
ATOM 664 N N . ARG A 1 90 ? 13.602 4.531 14.727 1 79.94 90 ARG A N 1
ATOM 665 C CA . ARG A 1 90 ? 12.344 5.223 14.953 1 79.94 90 ARG A CA 1
ATOM 666 C C . ARG A 1 90 ? 11.828 4.98 16.375 1 79.94 90 ARG A C 1
ATOM 668 O O . ARG A 1 90 ? 11.695 3.832 16.797 1 79.94 90 ARG A O 1
ATOM 675 N N . ARG A 1 91 ? 11.648 6.059 17.078 1 80.81 91 ARG A N 1
ATOM 676 C CA . ARG A 1 91 ? 11.148 6 18.453 1 80.81 91 ARG A CA 1
ATOM 677 C C . ARG A 1 91 ? 12.062 5.156 19.328 1 80.81 91 ARG A C 1
ATOM 679 O O . ARG A 1 91 ? 11.594 4.344 20.125 1 80.81 91 ARG A O 1
ATOM 686 N N . GLY A 1 92 ? 13.258 5.277 19.031 1 81.62 92 GLY A N 1
ATOM 687 C CA . GLY A 1 92 ? 14.258 4.617 19.859 1 81.62 92 GLY A CA 1
ATOM 688 C C . GLY A 1 92 ? 14.469 3.162 19.484 1 81.62 92 GLY A C 1
ATOM 689 O O . GLY A 1 92 ? 15.344 2.496 20.047 1 81.62 92 GLY A O 1
ATOM 690 N N . ALA A 1 93 ? 13.734 2.664 18.484 1 87.94 93 ALA A N 1
ATOM 691 C CA . ALA A 1 93 ? 13.859 1.274 18.047 1 87.94 93 ALA A CA 1
ATOM 692 C C . ALA A 1 93 ? 14.383 1.192 16.625 1 87.94 93 ALA A C 1
ATOM 694 O O . ALA A 1 93 ? 14.219 2.135 15.844 1 87.94 93 ALA A O 1
ATOM 695 N N . PRO A 1 94 ? 15.047 0.116 16.312 1 92.94 94 PRO A N 1
ATOM 696 C CA . PRO A 1 94 ? 15.453 -0.048 14.922 1 92.94 94 PRO A CA 1
ATOM 697 C C . PRO A 1 94 ? 14.273 -0.119 13.961 1 92.94 94 PRO A C 1
ATOM 699 O O . PRO A 1 94 ? 13.25 -0.732 14.281 1 92.94 94 PRO A O 1
ATOM 702 N N . THR A 1 95 ? 14.438 0.538 12.859 1 93.19 95 THR A N 1
ATOM 703 C CA . THR A 1 95 ? 13.414 0.434 11.82 1 93.19 95 THR A CA 1
ATOM 704 C C . THR A 1 95 ? 13.438 -0.951 11.18 1 93.19 95 THR A C 1
ATOM 706 O O . THR A 1 95 ? 14.391 -1.707 11.352 1 93.19 95 THR A O 1
ATOM 709 N N . ALA A 1 96 ? 12.383 -1.291 10.484 1 93.81 96 ALA A N 1
ATOM 710 C CA . ALA A 1 96 ? 12.305 -2.59 9.828 1 93.81 96 ALA A CA 1
ATOM 711 C C . ALA A 1 96 ? 13.406 -2.74 8.781 1 93.81 96 ALA A C 1
ATOM 713 O O . ALA A 1 96 ? 13.992 -3.82 8.633 1 93.81 96 ALA A O 1
ATOM 714 N N . ASN A 1 97 ? 13.688 -1.651 8.039 1 93.62 97 ASN A N 1
ATOM 715 C CA . ASN A 1 97 ? 14.734 -1.734 7.027 1 93.62 97 ASN A CA 1
ATOM 716 C C . ASN A 1 97 ? 16.109 -1.919 7.656 1 93.62 97 ASN A C 1
ATOM 718 O O . ASN A 1 97 ? 16.984 -2.547 7.062 1 93.62 97 ASN A O 1
ATOM 722 N N . ALA A 1 98 ? 16.344 -1.393 8.828 1 93.88 98 ALA A N 1
ATOM 723 C CA . ALA A 1 98 ? 17.594 -1.552 9.547 1 93.88 98 ALA A CA 1
ATOM 724 C C . ALA A 1 98 ? 17.703 -2.939 10.172 1 93.88 98 ALA A C 1
ATOM 726 O O . ALA A 1 98 ? 18.766 -3.559 10.148 1 93.88 98 ALA A O 1
ATOM 727 N N . LYS A 1 99 ? 16.656 -3.404 10.75 1 94.81 99 LYS A N 1
ATOM 728 C CA . LYS A 1 99 ? 16.656 -4.676 11.469 1 94.81 99 LYS A CA 1
ATOM 729 C C . LYS A 1 99 ? 16.641 -5.855 10.5 1 94.81 99 LYS A C 1
ATOM 731 O O . LYS A 1 99 ? 17.281 -6.883 10.758 1 94.81 99 LYS A O 1
ATOM 736 N N . TRP A 1 100 ? 15.945 -5.754 9.516 1 94.44 100 TRP A N 1
ATOM 737 C CA . TRP A 1 100 ? 15.898 -6.773 8.469 1 94.44 100 TRP A CA 1
ATOM 738 C C . TRP A 1 100 ? 16.5 -6.254 7.172 1 94.44 100 TRP A C 1
ATOM 740 O O . TRP A 1 100 ? 17.734 -6.207 7.031 1 94.44 100 TRP A O 1
ATOM 750 N N . ASP A 1 101 ? 15.703 -5.695 6.188 1 93.75 101 ASP A N 1
ATOM 751 C CA . ASP A 1 101 ? 16.188 -5.039 4.973 1 93.75 101 ASP A CA 1
ATOM 752 C C . ASP A 1 101 ? 15.062 -4.289 4.27 1 93.75 101 ASP A C 1
ATOM 754 O O . ASP A 1 101 ? 13.93 -4.262 4.754 1 93.75 101 ASP A O 1
ATOM 758 N N . ASN A 1 102 ? 15.398 -3.619 3.24 1 93.25 102 ASN A N 1
ATOM 759 C CA . ASN A 1 102 ? 14.43 -2.809 2.508 1 93.25 102 ASN A CA 1
ATOM 760 C C . ASN A 1 102 ? 13.305 -3.664 1.927 1 93.25 102 ASN A C 1
ATOM 762 O O . ASN A 1 102 ? 12.148 -3.242 1.905 1 93.25 102 ASN A O 1
ATOM 766 N N . LYS A 1 103 ? 13.641 -4.863 1.42 1 93.38 103 LYS A N 1
ATOM 767 C CA . LYS A 1 103 ? 12.648 -5.746 0.814 1 93.38 103 LYS A CA 1
ATOM 768 C C . LYS A 1 103 ? 11.562 -6.129 1.82 1 93.38 103 LYS A C 1
ATOM 770 O O . LYS A 1 103 ? 10.375 -5.953 1.555 1 93.38 103 LYS A O 1
ATOM 775 N N . ILE A 1 104 ? 11.992 -6.543 2.92 1 94.25 104 ILE A N 1
ATOM 776 C CA . ILE A 1 104 ? 11.07 -6.957 3.975 1 94.25 104 ILE A CA 1
ATOM 777 C C . ILE A 1 104 ? 10.266 -5.754 4.461 1 94.25 104 ILE A C 1
ATOM 779 O O . ILE A 1 104 ? 9.062 -5.863 4.703 1 94.25 104 ILE A O 1
ATOM 783 N N . ALA A 1 105 ? 10.914 -4.625 4.613 1 95.88 105 ALA A N 1
ATOM 784 C CA . ALA A 1 105 ? 10.234 -3.42 5.078 1 95.88 105 ALA A CA 1
ATOM 785 C C . ALA A 1 105 ? 9.125 -3.006 4.113 1 95.88 105 ALA A C 1
ATOM 787 O O . ALA A 1 105 ? 7.992 -2.754 4.527 1 95.88 105 ALA A O 1
ATOM 788 N N . ILE A 1 106 ? 9.422 -2.969 2.82 1 95.94 106 ILE A N 1
ATOM 789 C CA . ILE A 1 106 ? 8.453 -2.541 1.817 1 95.94 106 ILE A CA 1
ATOM 790 C C . ILE A 1 106 ? 7.262 -3.5 1.807 1 95.94 106 ILE A C 1
ATOM 792 O O . ILE A 1 106 ? 6.109 -3.07 1.864 1 95.94 106 ILE A O 1
ATOM 796 N N . LEU A 1 107 ? 7.516 -4.762 1.802 1 95.81 107 LEU A N 1
ATOM 797 C CA . LEU A 1 107 ? 6.469 -5.777 1.744 1 95.81 107 LEU A CA 1
ATOM 798 C C . LEU A 1 107 ? 5.648 -5.781 3.029 1 95.81 107 LEU A C 1
ATOM 800 O O . LEU A 1 107 ? 4.441 -6.043 2.998 1 95.81 107 LEU A O 1
ATOM 804 N N . SER A 1 108 ? 6.289 -5.559 4.117 1 96 108 SER A N 1
ATOM 805 C CA . SER A 1 108 ? 5.57 -5.488 5.387 1 96 108 SER A CA 1
ATOM 806 C C . SER A 1 108 ? 4.629 -4.289 5.422 1 96 108 SER A C 1
ATOM 808 O O . SER A 1 108 ? 3.531 -4.375 5.977 1 96 108 SER A O 1
ATOM 810 N N . GLY A 1 109 ? 5.105 -3.152 4.938 1 96.75 109 GLY A N 1
ATOM 811 C CA . GLY A 1 109 ? 4.203 -2.018 4.801 1 96.75 109 GLY A CA 1
ATOM 812 C C . GLY A 1 109 ? 2.967 -2.336 3.98 1 96.75 109 GLY A C 1
ATOM 813 O O . GLY A 1 109 ? 1.852 -1.982 4.371 1 96.75 109 GLY A O 1
ATOM 814 N N . ASP A 1 110 ? 3.139 -3.006 2.871 1 96.5 110 ASP A N 1
ATOM 815 C CA . ASP A 1 110 ? 2.023 -3.422 2.027 1 96.5 110 ASP A CA 1
ATOM 816 C C . ASP A 1 110 ? 1.087 -4.363 2.777 1 96.5 110 ASP A C 1
ATOM 818 O O . ASP A 1 110 ? -0.135 -4.258 2.662 1 96.5 110 ASP A O 1
ATOM 822 N N . TYR A 1 111 ? 1.691 -5.27 3.477 1 95.94 111 TYR A N 1
ATOM 823 C CA . TYR A 1 111 ? 0.913 -6.23 4.254 1 95.94 111 TYR A CA 1
ATOM 824 C C . TYR A 1 111 ? 0.061 -5.52 5.301 1 95.94 111 TYR A C 1
ATOM 826 O O . TYR A 1 111 ? -1.12 -5.832 5.465 1 95.94 111 TYR A O 1
ATOM 834 N N . ILE A 1 112 ? 0.652 -4.641 5.953 1 97.19 112 ILE A N 1
ATOM 835 C CA . ILE A 1 112 ? -0.038 -3.916 7.016 1 97.19 112 ILE A CA 1
ATOM 836 C C . ILE A 1 112 ? -1.158 -3.068 6.418 1 97.19 112 ILE A C 1
ATOM 838 O O . ILE A 1 112 ? -2.25 -2.98 6.984 1 97.19 112 ILE A O 1
ATOM 842 N N . PHE A 1 113 ? -0.967 -2.439 5.266 1 95.81 113 PHE A N 1
ATOM 843 C CA . PHE A 1 113 ? -2.031 -1.742 4.551 1 95.81 113 PHE A CA 1
ATOM 844 C C . PHE A 1 113 ? -3.188 -2.688 4.246 1 95.81 113 PHE A C 1
ATOM 846 O O . PHE A 1 113 ? -4.352 -2.346 4.465 1 95.81 113 PHE A O 1
ATOM 853 N N . ALA A 1 114 ? -2.828 -3.803 3.752 1 95.19 114 ALA A N 1
ATOM 854 C CA . ALA A 1 114 ? -3.842 -4.797 3.41 1 95.19 114 ALA A CA 1
ATOM 855 C C . ALA A 1 114 ? -4.652 -5.199 4.641 1 95.19 114 ALA A C 1
ATOM 857 O O . ALA A 1 114 ? -5.875 -5.352 4.562 1 95.19 114 ALA A O 1
ATOM 858 N N . ARG A 1 115 ? -3.984 -5.352 5.727 1 96.44 115 ARG A N 1
ATOM 859 C CA . ARG A 1 115 ? -4.652 -5.734 6.965 1 96.44 115 ARG A CA 1
ATOM 860 C C . ARG A 1 115 ? -5.598 -4.637 7.441 1 96.44 115 ARG A C 1
ATOM 862 O O . ARG A 1 115 ? -6.664 -4.922 7.984 1 96.44 115 ARG A O 1
ATOM 869 N N . ALA A 1 116 ? -5.168 -3.428 7.285 1 96.81 116 ALA A N 1
ATOM 870 C CA . ALA A 1 116 ? -6.031 -2.305 7.648 1 96.81 116 ALA A CA 1
ATOM 871 C C . ALA A 1 116 ? -7.336 -2.338 6.859 1 96.81 116 ALA A C 1
ATOM 873 O O . ALA A 1 116 ? -8.422 -2.234 7.438 1 96.81 116 ALA A O 1
ATOM 874 N N . PHE A 1 117 ? -7.262 -2.557 5.602 1 93.69 117 PHE A N 1
ATOM 875 C CA . PHE A 1 117 ? -8.445 -2.572 4.754 1 93.69 117 PHE A CA 1
ATOM 876 C C . PHE A 1 117 ? -9.305 -3.803 5.035 1 93.69 117 PHE A C 1
ATOM 878 O O . PHE A 1 117 ? -10.531 -3.746 4.949 1 93.69 117 PHE A O 1
ATOM 885 N N . ARG A 1 118 ? -8.656 -4.859 5.371 1 94 118 ARG A N 1
ATOM 886 C CA . ARG A 1 118 ? -9.391 -6.07 5.723 1 94 118 ARG A CA 1
ATOM 887 C C . ARG A 1 118 ? -10.219 -5.855 6.984 1 94 118 ARG A C 1
ATOM 889 O O . ARG A 1 118 ? -11.367 -6.309 7.062 1 94 118 ARG A O 1
ATOM 896 N N . LEU A 1 119 ? -9.641 -5.207 7.922 1 95.44 119 LEU A N 1
ATOM 897 C CA . LEU A 1 119 ? -10.367 -4.91 9.156 1 95.44 119 LEU A CA 1
ATOM 898 C C . LEU A 1 119 ? -11.648 -4.129 8.859 1 95.44 119 LEU A C 1
ATOM 900 O O . LEU A 1 119 ? -12.688 -4.379 9.461 1 95.44 119 LEU A O 1
ATOM 904 N N . VAL A 1 120 ? -11.531 -3.223 7.945 1 93.88 120 VAL A N 1
ATOM 905 C CA . VAL A 1 120 ? -12.672 -2.379 7.617 1 93.88 120 VAL A CA 1
ATOM 906 C C . VAL A 1 120 ? -13.703 -3.188 6.828 1 93.88 120 VAL A C 1
ATOM 908 O O . VAL A 1 120 ? -14.906 -3.111 7.102 1 93.88 120 VAL A O 1
ATOM 911 N N . ALA A 1 121 ? -13.266 -3.973 5.941 1 90.44 121 ALA A N 1
ATOM 912 C CA . ALA A 1 121 ? -14.164 -4.762 5.098 1 90.44 121 ALA A CA 1
ATOM 913 C C . ALA A 1 121 ? -14.898 -5.816 5.922 1 90.44 121 ALA A C 1
ATOM 915 O O . ALA A 1 121 ? -16.062 -6.125 5.648 1 90.44 121 ALA A O 1
ATOM 916 N N . GLU A 1 122 ? -14.289 -6.348 6.934 1 93 122 GLU A N 1
ATOM 917 C CA . GLU A 1 122 ? -14.836 -7.449 7.723 1 93 122 GLU A CA 1
ATOM 918 C C . GLU A 1 122 ? -15.852 -6.953 8.742 1 93 122 GLU A C 1
ATOM 920 O O . GLU A 1 122 ? -16.609 -7.742 9.305 1 93 122 GLU A O 1
ATOM 925 N N . ASN A 1 123 ? -15.883 -5.691 8.945 1 93 123 ASN A N 1
ATOM 926 C CA . ASN A 1 123 ? -16.719 -5.195 10.031 1 93 123 ASN A CA 1
ATOM 927 C C . ASN A 1 123 ? -17.859 -4.328 9.516 1 93 123 ASN A C 1
ATOM 929 O O . ASN A 1 123 ? -18.516 -3.621 10.289 1 93 123 ASN A O 1
ATOM 933 N N . ASP A 1 124 ? -18.141 -4.301 8.297 1 87.25 124 ASP A N 1
ATOM 934 C CA . ASP A 1 124 ? -19.328 -3.781 7.633 1 87.25 124 ASP A CA 1
ATOM 935 C C . ASP A 1 124 ? -19.562 -2.318 8 1 87.25 124 ASP A C 1
ATOM 937 O O . ASP A 1 124 ? -20.656 -1.956 8.445 1 87.25 124 ASP A O 1
ATOM 941 N N . TYR A 1 125 ? -18.547 -1.479 7.879 1 91 125 TYR A N 1
ATOM 942 C CA . TYR A 1 125 ? -18.688 -0.058 8.18 1 91 125 TYR A CA 1
ATOM 943 C C . TYR A 1 125 ? -19.375 0.682 7.039 1 91 125 TYR A C 1
ATOM 945 O O . TYR A 1 125 ? -19.781 1.833 7.195 1 91 125 TYR A O 1
ATOM 953 N N . GLY A 1 126 ? -19.547 0.051 5.957 1 85.19 126 GLY A N 1
ATOM 954 C CA . GLY A 1 126 ? -20.141 0.677 4.785 1 85.19 126 GLY A CA 1
ATOM 955 C C . GLY A 1 126 ? -19.109 1.239 3.828 1 85.19 126 GLY A C 1
ATOM 956 O O . GLY A 1 126 ? -17.938 1.417 4.195 1 85.19 126 GLY A O 1
ATOM 957 N N . ASP A 1 127 ? -19.516 1.586 2.602 1 85.69 127 ASP A N 1
ATOM 958 C CA . ASP A 1 127 ? -18.625 1.992 1.518 1 85.69 127 ASP A CA 1
ATOM 959 C C . ASP A 1 127 ? -18.016 3.367 1.791 1 85.69 127 ASP A C 1
ATOM 961 O O . ASP A 1 127 ? -16.906 3.656 1.357 1 85.69 127 ASP A O 1
ATOM 965 N N . HIS A 1 128 ? -18.75 4.125 2.557 1 89.56 128 HIS A N 1
ATOM 966 C CA . HIS A 1 128 ? -18.25 5.461 2.85 1 89.56 128 HIS A CA 1
ATOM 967 C C . HIS A 1 128 ? -16.938 5.398 3.629 1 89.56 128 HIS A C 1
ATOM 969 O O . HIS A 1 128 ? -15.984 6.105 3.303 1 89.56 128 HIS A O 1
ATOM 975 N N . VAL A 1 129 ? -16.938 4.5 4.613 1 92.5 129 VAL A N 1
ATOM 976 C CA . VAL A 1 129 ? -15.742 4.371 5.445 1 92.5 129 VAL A CA 1
ATOM 977 C C . VAL A 1 129 ? -14.578 3.857 4.605 1 92.5 129 VAL A C 1
ATOM 979 O O . VAL A 1 129 ? -13.469 4.395 4.672 1 92.5 129 VAL A O 1
ATOM 982 N N . ALA A 1 130 ? -14.82 2.895 3.787 1 91.19 130 ALA A N 1
ATOM 983 C CA . ALA A 1 130 ? -13.781 2.34 2.922 1 91.19 130 ALA A CA 1
ATOM 984 C C . ALA A 1 130 ? -13.266 3.389 1.938 1 91.19 130 ALA A C 1
ATOM 986 O O . ALA A 1 130 ? -12.062 3.48 1.689 1 91.19 130 ALA A O 1
ATOM 987 N N . ASN A 1 131 ? -14.164 4.148 1.409 1 92.31 131 ASN A N 1
ATOM 988 C CA . ASN A 1 131 ? -13.805 5.207 0.471 1 92.31 131 ASN A CA 1
ATOM 989 C C . ASN A 1 131 ? -12.938 6.27 1.134 1 92.31 131 ASN A C 1
ATOM 991 O O . ASN A 1 131 ? -11.945 6.719 0.551 1 92.31 131 ASN A O 1
ATOM 995 N N . ARG A 1 132 ? -13.289 6.641 2.287 1 93.81 132 ARG A N 1
ATOM 996 C CA . ARG A 1 132 ? -12.539 7.66 3.014 1 93.81 132 ARG A CA 1
ATOM 997 C C . ARG A 1 132 ? -11.133 7.164 3.354 1 93.81 132 ARG A C 1
ATOM 999 O O . ARG A 1 132 ? -10.172 7.93 3.291 1 93.81 132 ARG A O 1
ATOM 1006 N N . LEU A 1 133 ? -11.047 5.914 3.703 1 94.19 133 LEU A N 1
ATOM 1007 C CA . LEU A 1 133 ? -9.742 5.352 4.027 1 94.19 133 LEU A CA 1
ATOM 1008 C C . LEU A 1 133 ? -8.859 5.273 2.785 1 94.19 133 LEU A C 1
ATOM 1010 O O . LEU A 1 133 ? -7.66 5.566 2.85 1 94.19 133 LEU A O 1
ATOM 1014 N N . ALA A 1 134 ? -9.422 4.82 1.732 1 93.19 134 ALA A N 1
ATOM 1015 C CA . ALA A 1 134 ? -8.672 4.781 0.48 1 93.19 134 ALA A CA 1
ATOM 1016 C C . ALA A 1 134 ? -8.18 6.176 0.09 1 93.19 134 ALA A C 1
ATOM 1018 O O . ALA A 1 134 ? -7.047 6.336 -0.363 1 93.19 134 ALA A O 1
ATOM 1019 N N . GLN A 1 135 ? -9.023 7.141 0.269 1 93.06 135 GLN A N 1
ATOM 1020 C CA . GLN A 1 135 ? -8.656 8.531 0.01 1 93.06 135 GLN A CA 1
ATOM 1021 C C . GLN A 1 135 ? -7.496 8.969 0.903 1 93.06 135 GLN A C 1
ATOM 1023 O O . GLN A 1 135 ? -6.578 9.648 0.445 1 93.06 135 GLN A O 1
ATOM 1028 N N . LEU A 1 136 ? -7.613 8.594 2.09 1 95 136 LEU A N 1
ATOM 1029 C CA . LEU A 1 136 ? -6.574 8.93 3.057 1 95 136 LEU A CA 1
ATOM 1030 C C . LEU A 1 136 ? -5.219 8.406 2.6 1 95 136 LEU A C 1
ATOM 1032 O O . LEU A 1 136 ? -4.234 9.156 2.588 1 95 136 LEU A O 1
ATOM 1036 N N . VAL A 1 137 ? -5.152 7.148 2.219 1 93.88 137 VAL A N 1
ATOM 1037 C CA . VAL A 1 137 ? -3.902 6.539 1.778 1 93.88 137 VAL A CA 1
ATOM 1038 C C . VAL A 1 137 ? -3.389 7.258 0.533 1 93.88 137 VAL A C 1
ATOM 1040 O O . VAL A 1 137 ? -2.189 7.527 0.414 1 93.88 137 VAL A O 1
ATOM 1043 N N . GLY A 1 138 ? -4.273 7.555 -0.382 1 92.94 138 GLY A N 1
ATOM 1044 C CA . GLY A 1 138 ? -3.898 8.32 -1.56 1 92.94 138 GLY A CA 1
ATOM 1045 C C . GLY A 1 138 ? -3.314 9.68 -1.227 1 92.94 138 GLY A C 1
ATOM 1046 O O . GLY A 1 138 ? -2.283 10.07 -1.779 1 92.94 138 GLY A O 1
ATOM 1047 N N . ASN A 1 139 ? -3.936 10.367 -0.312 1 91 139 ASN A N 1
ATOM 1048 C CA . ASN A 1 139 ? -3.488 11.688 0.109 1 91 139 ASN A CA 1
ATOM 1049 C C . ASN A 1 139 ? -2.098 11.641 0.735 1 91 139 ASN A C 1
ATOM 1051 O O . ASN A 1 139 ? -1.272 12.523 0.499 1 91 139 ASN A O 1
ATOM 1055 N N . LEU A 1 140 ? -1.921 10.664 1.54 1 92.88 140 LEU A N 1
ATOM 1056 C CA . LEU A 1 140 ? -0.619 10.516 2.182 1 92.88 140 LEU A CA 1
ATOM 1057 C C . LEU A 1 140 ? 0.485 10.367 1.14 1 92.88 140 LEU A C 1
ATOM 1059 O O . LEU A 1 140 ? 1.525 11.023 1.234 1 92.88 140 LEU A O 1
ATOM 1063 N N . SER A 1 141 ? 0.227 9.562 0.155 1 92.69 141 SER A N 1
ATOM 1064 C CA . SER A 1 141 ? 1.212 9.32 -0.895 1 92.69 141 SER A CA 1
ATOM 1065 C C . SER A 1 141 ? 1.453 10.578 -1.722 1 92.69 141 SER A C 1
ATOM 1067 O O . SER A 1 141 ? 2.602 10.953 -1.976 1 92.69 141 SER A O 1
ATOM 1069 N N . VAL A 1 142 ? 0.413 11.227 -2.098 1 91.44 142 VAL A N 1
ATOM 1070 C CA . VAL A 1 142 ? 0.503 12.43 -2.914 1 91.44 142 VAL A CA 1
ATOM 1071 C C . VAL A 1 142 ? 1.201 13.539 -2.127 1 91.44 142 VAL A C 1
ATOM 1073 O O . VAL A 1 142 ? 2.045 14.258 -2.668 1 91.44 142 VAL A O 1
ATOM 1076 N N . GLY A 1 143 ? 0.832 13.68 -0.891 1 89.31 143 GLY A N 1
ATOM 1077 C CA . GLY A 1 143 ? 1.478 14.672 -0.042 1 89.31 143 GLY A CA 1
ATOM 1078 C C . GLY A 1 143 ? 2.98 14.492 0.048 1 89.31 143 GLY A C 1
ATOM 1079 O O . GLY A 1 143 ? 3.732 15.469 0 1 89.31 143 GLY A O 1
ATOM 1080 N N . GLU A 1 144 ? 3.404 13.266 0.167 1 90.19 144 GLU A N 1
ATOM 1081 C CA . GLU A 1 144 ? 4.832 12.977 0.251 1 90.19 144 GLU A CA 1
ATOM 1082 C C . GLU A 1 144 ? 5.535 13.289 -1.065 1 90.19 144 GLU A C 1
ATOM 1084 O O . GLU A 1 144 ? 6.672 13.766 -1.07 1 90.19 144 GLU A O 1
ATOM 1089 N N . ILE A 1 145 ? 4.898 12.984 -2.139 1 89.31 145 ILE A N 1
ATOM 1090 C CA . ILE A 1 145 ? 5.465 13.25 -3.455 1 89.31 145 ILE A CA 1
ATOM 1091 C C . ILE A 1 145 ? 5.602 14.758 -3.66 1 89.31 145 ILE A C 1
ATOM 1093 O O . ILE A 1 145 ? 6.633 15.234 -4.141 1 89.31 145 ILE A O 1
ATOM 1097 N N . ILE A 1 146 ? 4.586 15.484 -3.27 1 87.69 146 ILE A N 1
ATOM 1098 C CA . ILE A 1 146 ? 4.605 16.938 -3.383 1 87.69 146 ILE A CA 1
ATOM 1099 C C . ILE A 1 146 ? 5.746 17.516 -2.539 1 87.69 146 ILE A C 1
ATOM 1101 O O . ILE A 1 146 ? 6.488 18.375 -2.992 1 87.69 146 ILE A O 1
ATOM 1105 N N . GLN A 1 147 ? 5.863 17.016 -1.371 1 87.25 147 GLN A N 1
ATOM 1106 C CA . GLN A 1 147 ? 6.949 17.469 -0.51 1 87.25 147 GLN A CA 1
ATOM 1107 C C . GLN A 1 147 ? 8.305 17.203 -1.146 1 87.25 147 GLN A C 1
ATOM 1109 O O . GLN A 1 147 ? 9.203 18.047 -1.108 1 87.25 147 GLN A O 1
ATOM 1114 N N . ASP A 1 148 ? 8.461 16.047 -1.65 1 86.25 148 ASP A N 1
ATOM 1115 C CA . ASP A 1 148 ? 9.719 15.656 -2.279 1 86.25 148 ASP A CA 1
ATOM 1116 C C . ASP A 1 148 ? 10.07 16.594 -3.43 1 86.25 148 ASP A C 1
ATOM 1118 O O . ASP A 1 148 ? 11.234 16.984 -3.592 1 86.25 148 ASP A O 1
ATOM 1122 N N . LYS A 1 149 ? 9.133 17.031 -4.137 1 85.12 149 LYS A N 1
ATOM 1123 C CA . LYS A 1 149 ? 9.328 17.906 -5.285 1 85.12 149 LYS A CA 1
ATOM 1124 C C . LYS A 1 149 ? 9.711 19.312 -4.844 1 85.12 149 LYS A C 1
ATOM 1126 O O . LYS A 1 149 ? 10.359 20.047 -5.59 1 85.12 149 LYS A O 1
ATOM 1131 N N . GLN A 1 150 ? 9.32 19.609 -3.689 1 85.56 150 GLN A N 1
ATOM 1132 C CA . GLN A 1 150 ? 9.508 20.969 -3.215 1 85.56 150 GLN A CA 1
ATOM 1133 C C . GLN A 1 150 ? 10.812 21.109 -2.426 1 85.56 150 GLN A C 1
ATOM 1135 O O . GLN A 1 150 ? 11.219 22.219 -2.074 1 85.56 150 GLN A O 1
ATOM 1140 N N . MET A 1 151 ? 11.484 19.984 -2.262 1 85.06 151 MET A N 1
ATOM 1141 C CA . MET A 1 151 ? 12.727 20.016 -1.489 1 85.06 151 MET A CA 1
ATOM 1142 C C . MET A 1 151 ? 13.758 20.906 -2.164 1 85.06 151 MET A C 1
ATOM 1144 O O . MET A 1 151 ? 13.906 20.891 -3.387 1 85.06 151 MET A O 1
ATOM 1148 N N . TYR A 1 152 ? 14.352 21.734 -1.354 1 86.38 152 TYR A N 1
ATOM 1149 C CA . TYR A 1 152 ? 15.43 22.641 -1.736 1 86.38 152 TYR A CA 1
ATOM 1150 C C . TYR A 1 152 ? 14.938 23.656 -2.754 1 86.38 152 TYR A C 1
ATOM 1152 O O . TYR A 1 152 ? 15.719 24.156 -3.576 1 86.38 152 TYR A O 1
ATOM 1160 N N . LYS A 1 153 ? 13.648 23.719 -2.742 1 81.31 153 LYS A N 1
ATOM 1161 C CA . LYS A 1 153 ? 13.062 24.797 -3.539 1 81.31 153 LYS A CA 1
ATOM 1162 C C . LYS A 1 153 ? 12.469 25.875 -2.646 1 81.31 153 LYS A C 1
ATOM 1164 O O . LYS A 1 153 ? 11.922 25.594 -1.581 1 81.31 153 LYS A O 1
ATOM 1169 N N . ALA A 1 154 ? 12.938 26.922 -2.852 1 65.38 154 ALA A N 1
ATOM 1170 C CA . ALA A 1 154 ? 12.461 28 -1.983 1 65.38 154 ALA A CA 1
ATOM 1171 C C . ALA A 1 154 ? 10.969 28.25 -2.201 1 65.38 154 ALA A C 1
ATOM 1173 O O . ALA A 1 154 ? 10.57 28.812 -3.227 1 65.38 154 ALA A O 1
ATOM 1174 N N . ALA A 1 155 ? 10.242 27.312 -1.548 1 63 155 ALA A N 1
ATOM 1175 C CA . ALA A 1 155 ? 8.805 27.578 -1.629 1 63 155 ALA A CA 1
ATOM 1176 C C . ALA A 1 155 ? 8.453 28.953 -1.068 1 63 155 ALA A C 1
ATOM 1178 O O . ALA A 1 155 ? 8.922 29.328 0.011 1 63 155 ALA A O 1
ATOM 1179 N N . ARG A 1 156 ? 7.883 29.844 -1.955 1 65.19 156 ARG A N 1
ATOM 1180 C CA . ARG A 1 156 ? 7.758 31.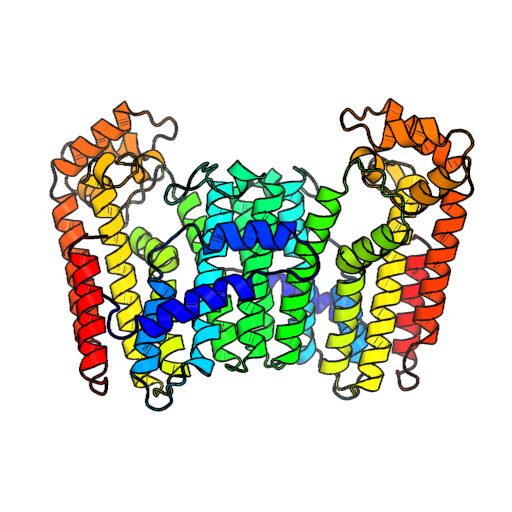219 -1.455 1 65.19 156 ARG A CA 1
ATOM 1181 C C . ARG A 1 156 ? 6.344 31.484 -0.955 1 65.19 156 ARG A C 1
ATOM 1183 O O . ARG A 1 156 ? 6.066 32.562 -0.409 1 65.19 156 ARG A O 1
ATOM 1190 N N . ASP A 1 157 ? 5.605 30.297 -0.965 1 84.62 157 ASP A N 1
ATOM 1191 C CA . ASP A 1 157 ? 4.262 30.719 -0.585 1 84.62 157 ASP A CA 1
ATOM 1192 C C . ASP A 1 157 ? 3.725 29.875 0.565 1 84.62 157 ASP A C 1
ATOM 1194 O O . ASP A 1 157 ? 3.896 28.641 0.577 1 84.62 157 ASP A O 1
ATOM 1198 N N . GLU A 1 158 ? 3.117 30.547 1.544 1 92.06 158 GLU A N 1
ATOM 1199 C CA . GLU A 1 158 ? 2.492 29.906 2.697 1 92.06 158 GLU A CA 1
ATOM 1200 C C . GLU A 1 158 ? 1.403 28.938 2.266 1 92.06 158 GLU A C 1
ATOM 1202 O O . GLU A 1 158 ? 1.18 27.922 2.922 1 92.06 158 GLU A O 1
ATOM 1207 N N . ALA A 1 159 ? 0.805 29.219 1.149 1 91.75 159 ALA A N 1
ATOM 1208 C CA . ALA A 1 159 ? -0.285 28.391 0.658 1 91.75 159 ALA A CA 1
ATOM 1209 C C . ALA A 1 159 ? 0.205 26.969 0.347 1 91.75 159 ALA A C 1
ATOM 1211 O O . ALA A 1 159 ? -0.49 26 0.625 1 91.75 159 ALA A O 1
ATOM 1212 N N . ASP A 1 160 ? 1.375 26.906 -0.207 1 89.25 160 ASP A N 1
ATOM 1213 C CA . ASP A 1 160 ? 1.951 25.609 -0.53 1 89.25 160 ASP A CA 1
ATOM 1214 C C . ASP A 1 160 ? 2.281 24.828 0.738 1 89.25 160 ASP A C 1
ATOM 1216 O O . ASP A 1 160 ? 2.1 23.609 0.785 1 89.25 160 ASP A O 1
ATOM 1220 N N . TYR A 1 161 ? 2.768 25.547 1.707 1 92.75 161 TYR A N 1
ATOM 1221 C CA . TYR A 1 161 ? 3.084 24.922 2.988 1 92.75 161 TYR A CA 1
ATOM 1222 C C . TYR A 1 161 ? 1.837 24.328 3.625 1 92.75 161 TYR A C 1
ATOM 1224 O O . TYR A 1 161 ? 1.842 23.156 4.031 1 92.75 161 TYR A O 1
ATOM 1232 N N . TYR A 1 162 ? 0.779 25.125 3.609 1 95 162 TYR A N 1
ATOM 1233 C CA . TYR A 1 162 ? -0.448 24.656 4.25 1 95 162 TYR A CA 1
ATOM 1234 C C . TYR A 1 162 ? -1.051 23.484 3.496 1 95 162 TYR A C 1
ATOM 1236 O O . TYR A 1 162 ? -1.581 22.547 4.109 1 95 162 TYR A O 1
ATOM 1244 N N . ALA A 1 163 ? -0.956 23.516 2.203 1 90.44 163 ALA A N 1
ATOM 1245 C CA . ALA A 1 163 ? -1.468 22.406 1.404 1 90.44 163 ALA A CA 1
ATOM 1246 C C . ALA A 1 163 ? -0.706 21.125 1.705 1 90.44 163 ALA A C 1
ATOM 1248 O O . ALA A 1 163 ? -1.301 20.047 1.777 1 90.44 163 ALA A O 1
ATOM 1249 N N . ARG A 1 164 ? 0.521 21.234 1.89 1 90.06 164 ARG A N 1
ATOM 1250 C CA . ARG A 1 164 ? 1.373 20.078 2.152 1 90.06 164 ARG A CA 1
ATOM 1251 C C . ARG A 1 164 ? 1.058 19.469 3.512 1 90.06 164 ARG A C 1
ATOM 1253 O O . ARG A 1 164 ? 0.838 18.266 3.615 1 90.06 164 ARG A O 1
ATOM 1260 N N . ILE A 1 165 ? 1.005 20.328 4.551 1 93.62 165 ILE A N 1
ATOM 1261 C CA . ILE A 1 165 ? 0.82 19.766 5.887 1 93.62 165 ILE A CA 1
ATOM 1262 C C . ILE A 1 165 ? -0.619 19.281 6.047 1 93.62 165 ILE A C 1
ATOM 1264 O O . ILE A 1 165 ? -0.887 18.359 6.82 1 93.62 165 ILE A O 1
ATOM 1268 N N . GLN A 1 166 ? -1.536 19.891 5.297 1 94.56 166 GLN A N 1
ATOM 1269 C CA . GLN A 1 166 ? -2.9 19.375 5.281 1 94.56 166 GLN A CA 1
ATOM 1270 C C . GLN A 1 166 ? -2.941 17.938 4.773 1 94.56 166 GLN A C 1
ATOM 1272 O O . GLN A 1 166 ? -3.537 17.062 5.406 1 94.56 166 GLN A O 1
ATOM 1277 N N . LYS A 1 167 ? -2.295 17.688 3.689 1 90.88 167 LYS A N 1
ATOM 1278 C CA . LYS A 1 167 ? -2.33 16.375 3.057 1 90.88 167 LYS A CA 1
ATOM 1279 C C . LYS A 1 167 ? -1.548 15.344 3.871 1 90.88 167 LYS A C 1
ATOM 1281 O O . LYS A 1 167 ? -1.93 14.172 3.939 1 90.88 167 LYS A O 1
ATOM 1286 N N . LYS A 1 168 ? -0.47 15.734 4.434 1 91.12 168 LYS A N 1
ATOM 1287 C CA . LYS A 1 168 ? 0.434 14.797 5.094 1 91.12 168 LYS A CA 1
ATOM 1288 C C . LYS A 1 168 ? -0.044 14.477 6.508 1 91.12 168 LYS A C 1
ATOM 1290 O O . LYS A 1 168 ? 0.218 13.391 7.027 1 91.12 168 LYS A O 1
ATOM 1295 N N . THR A 1 169 ? -0.79 15.477 7.137 1 93.75 169 THR A N 1
ATOM 1296 C CA . THR A 1 169 ? -1.06 15.281 8.555 1 93.75 169 THR A CA 1
ATOM 1297 C C . THR A 1 169 ? -2.52 15.594 8.875 1 93.75 169 THR A C 1
ATOM 1299 O O . THR A 1 169 ? -3.23 14.75 9.43 1 93.75 169 THR A O 1
ATOM 1302 N N . ALA A 1 170 ? -3.006 16.719 8.5 1 96.75 170 ALA A N 1
ATOM 1303 C CA . ALA A 1 170 ? -4.312 17.188 8.945 1 96.75 170 ALA A CA 1
ATOM 1304 C C . ALA A 1 170 ? -5.434 16.312 8.391 1 96.75 170 ALA A C 1
ATOM 1306 O O . ALA A 1 170 ? -6.402 16.016 9.094 1 96.75 170 ALA A O 1
ATOM 1307 N N . ASP A 1 171 ? -5.305 15.922 7.133 1 96.19 171 ASP A N 1
ATOM 1308 C CA . ASP A 1 171 ? -6.32 15.07 6.527 1 96.19 171 ASP A CA 1
ATOM 1309 C C . ASP A 1 171 ? -6.504 13.781 7.332 1 96.19 171 ASP A C 1
ATOM 1311 O O . ASP A 1 171 ? -7.625 13.297 7.492 1 96.19 171 ASP A O 1
ATOM 1315 N N . PHE A 1 172 ? -5.461 13.273 7.781 1 97.62 172 PHE A N 1
ATOM 1316 C CA . PHE A 1 172 ? -5.504 12.023 8.539 1 97.62 172 PHE A CA 1
ATOM 1317 C C . PHE A 1 172 ? -6.297 12.203 9.828 1 97.62 172 PHE A C 1
ATOM 1319 O O . PHE A 1 172 ? -7.203 11.414 10.117 1 97.62 172 PHE A O 1
ATOM 1326 N N . LEU A 1 173 ? -6.016 13.219 10.609 1 97.81 173 LEU A N 1
ATOM 1327 C CA . LEU A 1 173 ? -6.699 13.438 11.875 1 97.81 173 LEU A CA 1
ATOM 1328 C C . LEU A 1 173 ? -8.156 13.82 11.648 1 97.81 173 LEU A C 1
ATOM 1330 O O . LEU A 1 173 ? -9.031 13.445 12.438 1 97.81 173 LEU A O 1
ATOM 1334 N N . GLU A 1 174 ? -8.391 14.562 10.578 1 98.38 174 GLU A N 1
ATOM 1335 C CA . GLU A 1 174 ? -9.758 14.875 10.18 1 98.38 174 GLU A CA 1
ATOM 1336 C C . GLU A 1 174 ? -10.57 13.609 9.961 1 98.38 174 GLU A C 1
ATOM 1338 O O . GLU A 1 174 ? -11.672 13.469 10.508 1 98.38 174 GLU A O 1
ATOM 1343 N N . ILE A 1 175 ? -10.008 12.703 9.25 1 98.06 175 ILE A N 1
ATOM 1344 C CA . ILE A 1 175 ? -10.703 11.469 8.898 1 98.06 175 ILE A CA 1
ATOM 1345 C C . ILE A 1 175 ? -10.883 10.609 10.141 1 98.06 175 ILE A C 1
ATOM 1347 O O . ILE A 1 175 ? -11.922 9.961 10.312 1 98.06 175 ILE A O 1
ATOM 1351 N N . CYS A 1 176 ? -9.898 10.555 11.008 1 98.38 176 CYS A N 1
ATOM 1352 C CA . CYS A 1 176 ? -10.023 9.82 12.266 1 98.38 176 CYS A CA 1
ATOM 1353 C C . CYS A 1 176 ? -11.25 10.289 13.047 1 98.38 176 CYS A C 1
ATOM 1355 O O . CYS A 1 176 ? -12.062 9.469 13.484 1 98.38 176 CYS A O 1
ATOM 1357 N N . CYS A 1 177 ? -11.414 11.578 13.18 1 98.56 177 CYS A N 1
ATOM 1358 C CA . CYS A 1 177 ? -12.523 12.141 13.945 1 98.56 177 CYS A CA 1
ATOM 1359 C C . CYS A 1 177 ? -13.844 11.93 13.211 1 98.56 177 CYS A C 1
ATOM 1361 O O . CYS A 1 177 ? -14.852 11.562 13.82 1 98.56 177 CYS A O 1
ATOM 1363 N N . GLU A 1 178 ? -13.836 12.172 11.922 1 98.44 178 GLU A N 1
ATOM 1364 C CA . GLU A 1 178 ? -15.039 12.016 11.102 1 98.44 178 GLU A CA 1
ATOM 1365 C C . GLU A 1 178 ? -15.586 10.594 11.195 1 98.44 178 GLU A C 1
ATOM 1367 O O . GLU A 1 178 ? -16.75 10.398 11.516 1 98.44 178 GLU A O 1
ATOM 1372 N N . LEU A 1 179 ? -14.75 9.641 10.93 1 98.12 179 LEU A N 1
ATOM 1373 C CA . LEU A 1 179 ? -15.18 8.25 10.875 1 98.12 179 LEU A CA 1
ATOM 1374 C C . LEU A 1 179 ? -15.555 7.742 12.266 1 98.12 179 LEU A C 1
ATOM 1376 O O . LEU A 1 179 ? -16.5 6.965 12.414 1 98.12 179 LEU A O 1
ATOM 1380 N N . GLY A 1 180 ? -14.773 8.18 13.281 1 98.25 180 GLY A N 1
ATOM 1381 C CA . GLY A 1 180 ? -15.172 7.848 14.648 1 98.25 180 GLY A CA 1
ATOM 1382 C C . GLY A 1 180 ? -16.562 8.328 14.992 1 98.25 180 GLY A C 1
ATOM 1383 O O . GLY A 1 180 ? -17.375 7.566 15.539 1 98.25 180 GLY A O 1
ATOM 1384 N N . ALA A 1 181 ? -16.859 9.555 14.625 1 98.25 181 ALA A N 1
ATOM 1385 C CA . ALA A 1 181 ? -18.172 10.141 14.898 1 98.25 181 ALA A CA 1
ATOM 1386 C C . ALA A 1 181 ? -19.281 9.367 14.188 1 98.25 181 ALA A C 1
ATOM 1388 O O . ALA A 1 181 ? -20.312 9.047 14.789 1 98.25 181 ALA A O 1
ATOM 1389 N N . LEU A 1 182 ? -19.031 9.008 12.977 1 96.88 182 LEU A N 1
ATOM 1390 C CA . LEU A 1 182 ? -20.031 8.305 12.18 1 96.88 182 LEU A CA 1
ATOM 1391 C C . LEU A 1 182 ? -20.281 6.906 12.742 1 96.88 182 LEU A C 1
ATOM 1393 O O . LEU A 1 182 ? -21.438 6.504 12.914 1 96.88 182 LEU A O 1
ATOM 1397 N N . VAL A 1 183 ? -19.266 6.223 13.031 1 96.75 183 VAL A N 1
ATOM 1398 C CA . VAL A 1 183 ? -19.375 4.859 13.539 1 96.75 183 VAL A CA 1
ATOM 1399 C C . VAL A 1 183 ? -20 4.879 14.938 1 96.75 183 VAL A C 1
ATOM 1401 O O . VAL A 1 183 ? -20.688 3.934 15.328 1 96.75 183 VAL A O 1
ATOM 1404 N N . GLY A 1 184 ? -19.75 5.969 15.656 1 97.12 184 GLY A N 1
ATOM 1405 C CA . GLY A 1 184 ? -20.359 6.145 16.969 1 97.12 184 GLY A CA 1
ATOM 1406 C C . GLY A 1 184 ? -21.828 6.516 16.891 1 97.12 184 GLY A C 1
ATOM 1407 O O . GLY A 1 184 ? -22.516 6.59 17.922 1 97.12 184 GLY A O 1
ATOM 1408 N N . GLY A 1 185 ? -22.344 6.805 15.695 1 96.81 185 GLY A N 1
ATOM 1409 C CA . GLY A 1 185 ? -23.766 7.023 15.508 1 96.81 185 GLY A CA 1
ATOM 1410 C C . GLY A 1 185 ? -24.141 8.492 15.453 1 96.81 185 GLY A C 1
ATOM 1411 O O . GLY A 1 185 ? -25.312 8.844 15.562 1 96.81 185 GLY A O 1
ATOM 1412 N N . MET A 1 186 ? -23.203 9.344 15.297 1 96.88 186 MET A N 1
ATOM 1413 C CA . MET A 1 186 ? -23.531 10.758 15.164 1 96.88 186 MET A CA 1
ATOM 1414 C C . MET A 1 186 ? -24.109 11.055 13.789 1 96.88 186 MET A C 1
ATOM 1416 O O . MET A 1 186 ? -23.875 10.312 12.836 1 96.88 186 MET A O 1
ATOM 1420 N N . ASP A 1 187 ? -24.891 12.156 13.734 1 96.06 187 ASP A N 1
ATOM 1421 C CA . ASP A 1 187 ? -25.422 12.562 12.438 1 96.06 187 ASP A CA 1
ATOM 1422 C C . ASP A 1 187 ? -24.344 13.266 11.602 1 96.06 187 ASP A C 1
ATOM 1424 O O . ASP A 1 187 ? -23.25 13.539 12.102 1 96.06 187 ASP A O 1
ATOM 1428 N N . ALA A 1 188 ? -24.641 13.539 10.414 1 95.62 188 ALA A N 1
ATOM 1429 C CA . ALA A 1 188 ? -23.672 14.062 9.453 1 95.62 188 ALA A CA 1
ATOM 1430 C C . ALA A 1 188 ? -23.156 15.438 9.883 1 95.62 188 ALA A C 1
ATOM 1432 O O . ALA A 1 188 ? -21.984 15.742 9.711 1 95.62 188 ALA A O 1
ATOM 1433 N N . ALA A 1 189 ? -24 16.219 10.445 1 97.12 189 ALA A N 1
ATOM 1434 C CA . ALA A 1 189 ? -23.625 17.562 10.852 1 97.12 189 ALA A CA 1
ATOM 1435 C C . ALA A 1 189 ? -22.609 17.531 11.992 1 97.12 189 ALA A C 1
ATOM 1437 O O . ALA A 1 189 ? -21.609 18.266 11.969 1 97.12 189 ALA A O 1
ATOM 1438 N N . ALA A 1 190 ? -22.922 16.719 12.945 1 97.56 190 ALA A N 1
ATOM 1439 C CA . ALA A 1 190 ? -22 16.578 14.07 1 97.56 190 ALA A CA 1
ATOM 1440 C C . ALA A 1 190 ? -20.688 15.961 13.625 1 97.56 190 ALA A C 1
ATOM 1442 O O . ALA A 1 190 ? -19.609 16.359 14.094 1 97.56 190 ALA A O 1
ATOM 1443 N N . ALA A 1 191 ? -20.734 14.992 12.766 1 97.56 191 ALA A N 1
ATOM 1444 C CA . ALA A 1 191 ? -19.531 14.352 12.242 1 97.56 191 ALA A CA 1
ATOM 1445 C C . ALA A 1 191 ? -18.672 15.359 11.477 1 97.56 191 ALA A C 1
ATOM 1447 O O . ALA A 1 191 ? -17.438 15.312 11.555 1 97.56 191 ALA A O 1
ATOM 1448 N N . GLU A 1 192 ? -19.297 16.266 10.781 1 98 192 GLU A N 1
ATOM 1449 C CA . GLU A 1 192 ? -18.578 17.297 10.047 1 98 192 GLU A CA 1
ATOM 1450 C C . GLU A 1 192 ? -17.859 18.25 10.992 1 98 192 GLU A C 1
ATOM 1452 O O . GLU A 1 192 ? -16.75 18.703 10.703 1 98 192 GLU A O 1
ATOM 1457 N N . LYS A 1 193 ? -18.5 18.562 12.039 1 98.5 193 LYS A N 1
ATOM 1458 C CA . LYS A 1 193 ? -17.875 19.422 13.047 1 98.5 193 LYS A CA 1
ATOM 1459 C C . LYS A 1 193 ? -16.656 18.75 13.656 1 98.5 193 LYS A C 1
ATOM 1461 O O . LYS A 1 193 ? -15.625 19.391 13.867 1 98.5 193 LYS A O 1
ATOM 1466 N N . LEU A 1 194 ? -16.797 17.453 13.953 1 98.62 194 LEU A N 1
ATOM 1467 C CA . LEU A 1 194 ? -15.648 16.734 14.508 1 98.62 194 LEU A CA 1
ATOM 1468 C C . LEU A 1 194 ? -14.555 16.562 13.461 1 98.62 194 LEU A C 1
ATOM 1470 O O . LEU A 1 194 ? -13.367 16.547 13.789 1 98.62 194 LEU A O 1
ATOM 1474 N N . ALA A 1 195 ? -14.953 16.422 12.195 1 98.44 195 ALA A N 1
ATOM 1475 C CA . ALA A 1 195 ? -13.969 16.438 11.109 1 98.44 195 ALA A CA 1
ATOM 1476 C C . ALA A 1 195 ? -13.18 17.75 11.102 1 98.44 195 ALA A C 1
ATOM 1478 O O . ALA A 1 195 ? -11.953 17.734 10.977 1 98.44 195 ALA A O 1
ATOM 1479 N N . GLU A 1 196 ? -13.875 18.828 11.281 1 98.69 196 GLU A N 1
ATOM 1480 C CA . GLU A 1 196 ? -13.219 20.141 11.336 1 98.69 196 GLU A CA 1
ATOM 1481 C C . GLU A 1 196 ? -12.32 20.25 12.562 1 98.69 196 GLU A C 1
ATOM 1483 O O . GLU A 1 196 ? -11.242 20.844 12.492 1 98.69 196 GLU A O 1
ATOM 1488 N N . TYR A 1 197 ? -12.844 19.75 13.656 1 98.69 197 TYR A N 1
ATOM 1489 C CA . TYR A 1 197 ? -12.008 19.672 14.852 1 98.69 197 TYR A CA 1
ATOM 1490 C C . TYR A 1 197 ? -10.711 18.922 14.555 1 98.69 197 TYR A C 1
ATOM 1492 O O . TYR A 1 197 ? -9.617 19.422 14.852 1 98.69 197 TYR A O 1
ATOM 1500 N N . GLY A 1 198 ? -10.789 17.734 13.953 1 98.5 198 GLY A N 1
ATOM 1501 C CA . GLY A 1 198 ? -9.617 16.953 13.594 1 98.5 198 GLY A CA 1
ATOM 1502 C C . GLY A 1 198 ? -8.68 17.672 12.648 1 98.5 198 GLY A C 1
ATOM 1503 O O . GLY A 1 198 ? -7.465 17.641 12.828 1 98.5 198 GLY A O 1
ATOM 1504 N N . HIS A 1 199 ? -9.258 18.328 11.664 1 98.44 199 HIS A N 1
ATOM 1505 C CA . HIS A 1 199 ? -8.484 19.109 10.711 1 98.44 199 HIS A CA 1
ATOM 1506 C C . HIS A 1 199 ? -7.664 20.188 11.422 1 98.44 199 HIS A C 1
ATOM 1508 O O . HIS A 1 199 ? -6.461 20.312 11.195 1 98.44 199 HIS A O 1
ATOM 1514 N N . SER A 1 200 ? -8.336 20.906 12.273 1 98.56 200 SER A N 1
ATOM 1515 C CA . SER A 1 200 ? -7.699 22.016 12.984 1 98.56 200 SER A CA 1
ATOM 1516 C C . SER A 1 200 ? -6.598 21.516 13.914 1 98.56 200 SER A C 1
ATOM 1518 O O . SER A 1 200 ? -5.508 22.078 13.961 1 98.56 200 SER A O 1
ATOM 1520 N N . ILE A 1 201 ? -6.891 20.469 14.578 1 96.94 201 ILE A N 1
ATOM 1521 C CA . ILE A 1 201 ? -5.898 19.875 15.469 1 96.94 201 ILE A CA 1
ATOM 1522 C C . ILE A 1 201 ? -4.715 19.359 14.648 1 96.94 201 ILE A C 1
ATOM 1524 O O . ILE A 1 201 ? -3.562 19.484 15.07 1 96.94 201 ILE A O 1
ATOM 1528 N N . GLY A 1 202 ? -4.988 18.75 13.555 1 97.06 202 GLY A N 1
ATOM 1529 C CA . GLY A 1 202 ? -3.936 18.234 12.688 1 97.06 202 GLY A CA 1
ATOM 1530 C C . GLY A 1 202 ? -3.029 19.328 12.148 1 97.06 202 GLY A C 1
ATOM 1531 O O . GLY A 1 202 ? -1.807 19.172 12.117 1 97.06 202 GLY A O 1
ATOM 1532 N N . MET A 1 203 ? -3.625 20.422 11.719 1 97.56 203 MET A N 1
ATOM 1533 C CA . MET A 1 203 ? -2.838 21.562 11.258 1 97.56 203 MET A CA 1
ATOM 1534 C C . MET A 1 203 ? -1.94 22.094 12.367 1 97.56 203 MET A C 1
ATOM 1536 O O . MET A 1 203 ? -0.741 22.281 12.164 1 97.56 203 MET A O 1
ATOM 1540 N N . ALA A 1 204 ? -2.551 22.266 13.516 1 97.31 204 ALA A N 1
ATOM 1541 C CA . ALA A 1 204 ? -1.801 22.766 14.664 1 97.31 204 ALA A CA 1
ATOM 1542 C C . ALA A 1 204 ? -0.677 21.812 15.047 1 97.31 204 ALA A C 1
ATOM 1544 O O . ALA A 1 204 ? 0.412 22.25 15.43 1 97.31 204 ALA A O 1
ATOM 1545 N N . PHE A 1 205 ? -0.954 20.594 14.977 1 95.38 205 PHE A N 1
ATOM 1546 C CA . PHE A 1 205 ? 0.018 19.562 15.328 1 95.38 205 PHE A CA 1
ATOM 1547 C C . PHE A 1 205 ? 1.266 19.672 14.461 1 95.38 205 PHE A C 1
ATOM 1549 O O . PHE A 1 205 ? 2.387 19.688 14.977 1 95.38 205 PHE A O 1
ATOM 1556 N N . GLN A 1 206 ? 1.104 19.75 13.219 1 94.5 206 GLN A N 1
ATOM 1557 C CA . GLN A 1 206 ? 2.254 19.812 12.32 1 94.5 206 GLN A CA 1
ATOM 1558 C C . GLN A 1 206 ? 3.01 21.125 12.484 1 94.5 206 GLN A C 1
ATOM 1560 O O . GLN A 1 206 ? 4.242 21.141 12.477 1 94.5 206 GLN A O 1
ATOM 1565 N N . ILE A 1 207 ? 2.283 22.219 12.625 1 95.81 207 ILE A N 1
ATOM 1566 C CA . ILE A 1 207 ? 2.934 23.516 12.828 1 95.81 207 ILE A CA 1
ATOM 1567 C C . ILE A 1 207 ? 3.771 23.484 14.102 1 95.81 207 ILE A C 1
ATOM 1569 O O . ILE A 1 207 ? 4.902 23.969 14.125 1 95.81 207 ILE A O 1
ATOM 1573 N N . THR A 1 208 ? 3.203 22.875 15.102 1 93.5 208 THR A N 1
ATOM 1574 C CA . THR A 1 208 ? 3.908 22.766 16.375 1 93.5 208 THR A CA 1
ATOM 1575 C C . THR A 1 208 ? 5.156 21.906 16.219 1 93.5 208 THR A C 1
ATOM 1577 O O . THR A 1 208 ? 6.211 22.219 16.781 1 93.5 208 THR A O 1
ATOM 1580 N N . ASP A 1 209 ? 5 20.828 15.508 1 90.44 209 ASP A N 1
ATOM 1581 C CA . ASP A 1 209 ? 6.156 19.984 15.234 1 90.44 209 ASP A CA 1
ATOM 1582 C C . ASP A 1 209 ? 7.246 20.75 14.5 1 90.44 209 ASP A C 1
ATOM 1584 O O . ASP A 1 209 ? 8.43 20.609 14.805 1 90.44 209 ASP A O 1
ATOM 1588 N N . ASP A 1 210 ? 6.918 21.531 13.547 1 91.88 210 ASP A N 1
ATOM 1589 C CA . ASP A 1 210 ? 7.859 22.344 12.797 1 91.88 210 ASP A CA 1
ATOM 1590 C C . ASP A 1 210 ? 8.539 23.375 13.703 1 91.88 210 ASP A C 1
ATOM 1592 O O . ASP A 1 210 ? 9.727 23.656 13.539 1 91.88 210 ASP A O 1
ATOM 1596 N N . LEU A 1 211 ? 7.738 23.875 14.57 1 91.88 211 LEU A N 1
ATOM 1597 C CA . LEU A 1 211 ? 8.25 24.859 15.531 1 91.88 211 LEU A CA 1
ATOM 1598 C C . LEU A 1 211 ? 9.297 24.219 16.438 1 91.88 211 LEU A C 1
ATOM 1600 O O . LEU A 1 211 ? 10.344 24.812 16.688 1 91.88 211 LEU A O 1
ATOM 1604 N N . LEU A 1 212 ? 9.023 23.047 16.906 1 89.38 212 LEU A N 1
ATOM 1605 C CA . LEU A 1 212 ? 9.938 22.344 17.797 1 89.38 212 LEU A CA 1
ATOM 1606 C C . LEU A 1 212 ? 11.242 22 17.078 1 89.38 212 LEU A C 1
ATOM 1608 O O . LEU A 1 212 ? 12.312 22.031 17.688 1 89.38 212 LEU A O 1
ATOM 1612 N N . ASP A 1 213 ? 11.195 21.766 15.844 1 89.75 213 ASP A N 1
ATOM 1613 C CA . ASP A 1 213 ? 12.375 21.453 15.039 1 89.75 213 ASP A CA 1
ATOM 1614 C C . ASP A 1 213 ? 13.305 22.656 14.945 1 89.75 213 ASP A C 1
ATOM 1616 O O . ASP A 1 213 ? 14.508 22.5 14.711 1 89.75 213 ASP A O 1
ATOM 1620 N N . ILE A 1 214 ? 12.773 23.828 15.133 1 90.69 214 ILE A N 1
ATOM 1621 C CA . ILE A 1 214 ? 13.539 25.062 15.055 1 90.69 214 ILE A CA 1
ATOM 1622 C C . ILE A 1 214 ? 14.055 25.438 16.438 1 90.69 214 ILE A C 1
ATOM 1624 O O . ILE A 1 214 ? 15.195 25.891 16.594 1 90.69 214 ILE A O 1
ATOM 1628 N N . LEU A 1 215 ? 13.289 25.25 17.438 1 87.19 215 LEU A N 1
ATOM 1629 C CA . LEU A 1 215 ? 13.547 25.844 18.75 1 87.19 215 LEU A CA 1
ATOM 1630 C C . LEU A 1 215 ? 14.32 24.875 19.641 1 87.19 215 LEU A C 1
ATOM 1632 O O . LEU A 1 215 ? 15.086 25.281 20.5 1 87.19 215 LEU A O 1
ATOM 1636 N N . GLU A 1 216 ? 14.023 23.688 19.562 1 75.75 216 GLU A N 1
ATOM 1637 C CA . GLU A 1 216 ? 14.523 22.75 20.562 1 75.75 216 GLU A CA 1
ATOM 1638 C C . GLU A 1 216 ? 15.883 22.188 20.156 1 75.75 216 GLU A C 1
ATOM 1640 O O . GLU A 1 216 ? 16.297 22.312 19 1 75.75 216 GLU A O 1
ATOM 1645 N N . THR A 1 217 ? 16.484 21.844 21.297 1 67.5 217 THR A N 1
ATOM 1646 C CA . THR A 1 217 ? 17.766 21.172 21.094 1 67.5 217 THR A CA 1
ATOM 1647 C C . THR A 1 217 ? 17.547 19.734 20.656 1 67.5 217 THR A C 1
ATOM 1649 O O . THR A 1 217 ? 16.453 19.188 20.812 1 67.5 217 THR A O 1
ATOM 1652 N N . SER A 1 218 ? 18.562 19.203 20.062 1 62.78 218 SER A N 1
ATOM 1653 C CA . SER A 1 218 ? 18.547 17.797 19.625 1 62.78 218 SER A CA 1
ATOM 1654 C C . SER A 1 218 ? 18.109 16.891 20.766 1 62.78 218 SER A C 1
ATOM 1656 O O . SER A 1 218 ? 17.375 15.922 20.547 1 62.78 218 SER A O 1
ATOM 1658 N N . GLU A 1 219 ? 18.516 17.25 21.906 1 58.19 219 GLU A N 1
ATOM 1659 C CA . GLU A 1 219 ? 18.25 16.438 23.078 1 58.19 219 GLU A CA 1
ATOM 1660 C C . GLU A 1 219 ? 16.75 16.422 23.406 1 58.19 219 GLU A C 1
ATOM 1662 O O . GLU A 1 219 ? 16.203 15.375 23.766 1 58.19 219 GLU A O 1
ATOM 1667 N N . GLN A 1 220 ? 16.172 17.438 23.25 1 60.06 220 GLN A N 1
ATOM 1668 C CA . GLN A 1 220 ? 14.773 17.594 23.625 1 60.06 220 GLN A CA 1
ATOM 1669 C C . GLN A 1 220 ? 13.852 16.922 22.609 1 60.06 220 GLN A C 1
ATOM 1671 O O . GLN A 1 220 ? 12.844 16.328 22.969 1 60.06 220 GLN A O 1
ATOM 1676 N N . ILE A 1 221 ? 14.328 17.031 21.422 1 61 221 ILE A N 1
ATOM 1677 C CA . ILE A 1 221 ? 13.406 16.562 20.375 1 61 221 ILE A CA 1
ATOM 1678 C C . ILE A 1 221 ? 13.781 15.148 19.953 1 61 221 ILE A C 1
ATOM 1680 O O . ILE A 1 221 ? 12.984 14.453 19.328 1 61 221 ILE A O 1
ATOM 1684 N N . GLY A 1 222 ? 14.953 14.625 20.531 1 57.69 222 GLY A N 1
ATOM 1685 C CA . GLY A 1 222 ? 15.383 13.273 20.25 1 57.69 222 GLY A CA 1
ATOM 1686 C C . GLY A 1 222 ? 15.938 13.109 18.844 1 57.69 222 GLY A C 1
ATOM 1687 O O . GLY A 1 222 ? 16.172 11.984 18.375 1 57.69 222 GLY A O 1
ATOM 1688 N N . LYS A 1 223 ? 15.938 14.305 18.125 1 60.22 223 LYS A N 1
ATOM 1689 C CA . LYS A 1 223 ? 16.578 14.383 16.812 1 60.22 223 LYS A CA 1
ATOM 1690 C C . LYS A 1 223 ? 17.312 15.703 16.641 1 60.22 223 LYS A C 1
ATOM 1692 O O . LYS A 1 223 ? 17.078 16.656 17.375 1 60.22 223 LYS A O 1
ATOM 1697 N N . PRO A 1 224 ? 18.344 15.57 15.766 1 67.06 224 PRO A N 1
ATOM 1698 C CA . PRO A 1 224 ? 19.047 16.844 15.547 1 67.06 224 PRO A CA 1
ATOM 1699 C C . PRO A 1 224 ? 18.109 17.969 15.102 1 67.06 224 PRO A C 1
ATOM 1701 O O . PRO A 1 224 ? 17.234 17.734 14.266 1 67.06 224 PRO A O 1
ATOM 1704 N N . ALA A 1 225 ? 18.188 19.062 15.82 1 75.62 225 ALA A N 1
ATOM 1705 C CA . ALA A 1 225 ? 17.406 20.234 15.406 1 75.62 225 ALA A CA 1
ATOM 1706 C C . ALA A 1 225 ? 17.688 20.594 13.953 1 75.62 225 ALA A C 1
ATOM 1708 O O . ALA A 1 225 ? 18.781 20.344 13.445 1 75.62 225 ALA A O 1
ATOM 1709 N N . GLY A 1 226 ? 16.703 21.141 13.312 1 88 226 GLY A N 1
ATOM 1710 C CA . GLY A 1 226 ? 16.891 21.609 11.953 1 88 226 GLY A CA 1
ATOM 1711 C C . GLY A 1 226 ? 16.844 20.484 10.93 1 88 226 GLY A C 1
ATOM 1712 O O . GLY A 1 226 ? 17.469 20.594 9.867 1 88 226 GLY A O 1
ATOM 1713 N N . ASN A 1 227 ? 16.203 19.438 11.352 1 85.88 227 ASN A N 1
ATOM 1714 C CA . ASN A 1 227 ? 16.125 18.297 10.445 1 85.88 227 ASN A CA 1
ATOM 1715 C C . ASN A 1 227 ? 15.398 18.656 9.156 1 85.88 227 ASN A C 1
ATOM 1717 O O . ASN A 1 227 ? 15.781 18.203 8.07 1 85.88 227 ASN A O 1
ATOM 1721 N N . ASP A 1 228 ? 14.398 19.453 9.242 1 90 228 ASP A N 1
ATOM 1722 C CA . ASP A 1 228 ? 13.664 19.891 8.055 1 90 228 ASP A CA 1
ATOM 1723 C C . ASP A 1 228 ? 14.547 20.719 7.137 1 90 228 ASP A C 1
ATOM 1725 O O . ASP A 1 228 ? 14.539 20.531 5.918 1 90 228 ASP A O 1
ATOM 1729 N N . ILE A 1 229 ? 15.25 21.562 7.742 1 91.31 229 ILE A N 1
ATOM 1730 C CA . ILE A 1 229 ? 16.156 22.391 6.969 1 91.31 229 ILE A CA 1
ATOM 1731 C C . ILE A 1 229 ? 17.219 21.516 6.289 1 91.31 229 ILE A C 1
ATOM 1733 O O . ILE A 1 229 ? 17.531 21.719 5.113 1 91.31 229 ILE A O 1
ATOM 1737 N N . ARG A 1 230 ? 17.703 20.609 7.051 1 89.88 230 ARG A N 1
ATOM 1738 C CA . ARG A 1 230 ? 18.703 19.688 6.527 1 89.88 230 ARG A CA 1
ATOM 1739 C C . ARG A 1 230 ? 18.188 18.953 5.297 1 89.88 230 ARG A C 1
ATOM 1741 O O . ARG A 1 230 ? 18.938 18.672 4.371 1 89.88 230 ARG A O 1
ATOM 1748 N N . GLN A 1 231 ? 16.984 18.719 5.293 1 86.94 231 GLN A N 1
ATOM 1749 C CA . GLN A 1 231 ? 16.359 17.969 4.207 1 86.94 231 GLN A CA 1
ATOM 1750 C C . GLN A 1 231 ? 15.836 18.906 3.117 1 86.94 231 GLN A C 1
ATOM 1752 O O . GLN A 1 231 ? 15.227 18.453 2.146 1 86.94 231 GLN A O 1
ATOM 1757 N N . GLY A 1 232 ? 16 20.172 3.336 1 89.75 232 GLY A N 1
ATOM 1758 C CA . GLY A 1 232 ? 15.562 21.141 2.352 1 89.75 232 GLY A CA 1
ATOM 1759 C C . GLY A 1 232 ? 14.07 21.438 2.42 1 89.75 232 GLY A C 1
ATOM 1760 O O . GLY A 1 232 ? 13.484 21.922 1.457 1 89.75 232 GLY A O 1
ATOM 1761 N N . ILE A 1 233 ? 13.469 21.141 3.506 1 91.19 233 ILE A N 1
ATOM 1762 C CA . ILE A 1 233 ? 12.039 21.391 3.689 1 91.19 233 ILE A CA 1
ATOM 1763 C C . ILE A 1 233 ? 11.836 22.75 4.359 1 91.19 233 ILE A C 1
ATOM 1765 O O . ILE A 1 233 ? 12.32 22.969 5.473 1 91.19 233 ILE A O 1
ATOM 1769 N N . VAL A 1 234 ? 11.148 23.578 3.646 1 93.38 234 VAL A N 1
ATOM 1770 C CA . VAL A 1 234 ? 10.898 24.906 4.16 1 93.38 234 VAL A CA 1
ATOM 1771 C C . VAL A 1 234 ? 9.57 24.938 4.91 1 93.38 234 VAL A C 1
ATOM 1773 O O . VAL A 1 234 ? 8.508 24.75 4.316 1 93.38 234 VAL A O 1
ATOM 1776 N N . THR A 1 235 ? 9.664 25.172 6.191 1 95 235 THR A N 1
ATOM 1777 C CA . THR A 1 235 ? 8.469 25.188 7.027 1 95 235 THR A CA 1
ATOM 1778 C C . THR A 1 235 ? 8.062 26.625 7.367 1 95 235 THR A C 1
ATOM 1780 O O . THR A 1 235 ? 8.703 27.578 6.922 1 95 235 THR A O 1
ATOM 1783 N N . LEU A 1 236 ? 7.055 26.75 8.164 1 95.88 236 LEU A N 1
ATOM 1784 C CA . LEU A 1 236 ? 6.387 28.031 8.375 1 95.88 236 LEU A CA 1
ATOM 1785 C C . LEU A 1 236 ? 7.324 29.047 9.031 1 95.88 236 LEU A C 1
ATOM 1787 O O . LEU A 1 236 ? 7.418 30.188 8.594 1 95.88 236 LEU A O 1
ATOM 1791 N N . PRO A 1 237 ? 8.094 28.625 10.078 1 95.75 237 PRO A N 1
ATOM 1792 C CA . PRO A 1 237 ? 9.031 29.594 10.648 1 95.75 237 PRO A CA 1
ATOM 1793 C C . PRO A 1 237 ? 10.094 30.047 9.648 1 95.75 237 PRO A C 1
ATOM 1795 O O . PRO A 1 237 ? 10.492 31.219 9.664 1 95.75 237 PRO A O 1
ATOM 1798 N N . VAL A 1 238 ? 10.484 29.156 8.844 1 95.69 238 VAL A N 1
ATOM 1799 C CA . VAL A 1 238 ? 11.5 29.469 7.84 1 95.69 238 VAL A CA 1
ATOM 1800 C C . VAL A 1 238 ? 10.906 30.375 6.766 1 95.69 238 VAL A C 1
ATOM 1802 O O . VAL A 1 238 ? 11.555 31.312 6.305 1 95.69 238 VAL A O 1
ATOM 1805 N N . LEU A 1 239 ? 9.711 30.125 6.367 1 95.81 239 LEU A N 1
ATOM 1806 C CA . LEU A 1 239 ? 9.023 30.969 5.398 1 95.81 239 LEU A CA 1
ATOM 1807 C C . LEU A 1 239 ? 8.914 32.406 5.91 1 95.81 239 LEU A C 1
ATOM 1809 O O . LEU A 1 239 ? 9.148 33.344 5.16 1 95.81 239 LEU A O 1
ATOM 1813 N N . ARG A 1 240 ? 8.562 32.531 7.141 1 96.19 240 ARG A N 1
ATOM 1814 C CA . ARG A 1 240 ? 8.461 33.875 7.758 1 96.19 240 ARG A CA 1
ATOM 1815 C C . ARG A 1 240 ? 9.812 34.562 7.785 1 96.19 240 ARG A C 1
ATOM 1817 O O . ARG A 1 240 ? 9.914 35.75 7.48 1 96.19 240 ARG A O 1
ATOM 1824 N N . ALA A 1 241 ? 10.828 33.812 8.117 1 96.12 241 ALA A N 1
ATOM 1825 C CA . ALA A 1 241 ? 12.172 34.375 8.148 1 96.12 241 ALA A CA 1
ATOM 1826 C C . ALA A 1 241 ? 12.609 34.844 6.766 1 96.12 241 ALA A C 1
ATOM 1828 O O . ALA A 1 241 ? 13.266 35.875 6.629 1 96.12 241 ALA A O 1
ATOM 1829 N N . LEU A 1 242 ? 12.281 34.125 5.777 1 95.25 242 LEU A N 1
ATOM 1830 C CA . LEU A 1 242 ? 12.625 34.469 4.402 1 95.25 242 LEU A CA 1
ATOM 1831 C C . LEU A 1 242 ? 11.93 35.781 3.984 1 95.25 242 LEU A C 1
ATOM 1833 O O . LEU A 1 242 ? 12.406 36.469 3.1 1 95.25 242 LEU A O 1
ATOM 1837 N N . ALA A 1 243 ? 10.852 36.062 4.594 1 94.5 243 ALA A N 1
ATOM 1838 C CA . ALA A 1 243 ? 10.07 37.25 4.242 1 94.5 243 ALA A CA 1
ATOM 1839 C C . ALA A 1 243 ? 10.578 38.5 4.98 1 94.5 243 ALA A C 1
ATOM 1841 O O . ALA A 1 243 ? 10.508 39.594 4.457 1 94.5 243 ALA A O 1
ATOM 1842 N N . VAL A 1 244 ? 11.211 38.312 6.172 1 96 244 VAL A N 1
ATOM 1843 C CA . VAL A 1 244 ? 11.375 39.5 7.004 1 96 244 VAL A CA 1
ATOM 1844 C C . VAL A 1 244 ? 12.844 39.656 7.375 1 96 244 VAL A C 1
ATOM 1846 O O . VAL A 1 244 ? 13.258 40.75 7.766 1 96 244 VAL A O 1
ATOM 1849 N N . SER A 1 245 ? 13.625 38.625 7.305 1 96.69 245 SER A N 1
ATOM 1850 C CA . SER A 1 245 ? 14.992 38.688 7.82 1 96.69 245 SER A CA 1
ATOM 1851 C C . SER A 1 245 ? 15.883 39.562 6.945 1 96.69 245 SER A C 1
ATOM 1853 O O . SER A 1 245 ? 15.781 39.531 5.719 1 96.69 245 SER A O 1
ATOM 1855 N N . PRO A 1 246 ? 16.781 40.344 7.602 1 97.44 246 PRO A N 1
ATOM 1856 C CA . PRO A 1 246 ? 17.797 41.031 6.805 1 97.44 246 PRO A CA 1
ATOM 1857 C C . PRO A 1 246 ? 18.766 40.062 6.121 1 97.44 246 PRO A C 1
ATOM 1859 O O . PRO A 1 246 ? 19.406 40.438 5.133 1 97.44 246 PRO A O 1
ATOM 1862 N N . ALA A 1 247 ? 18.812 38.844 6.605 1 97.5 247 ALA A N 1
ATOM 1863 C CA . ALA A 1 247 ? 19.703 37.844 6.039 1 97.5 247 ALA A CA 1
ATOM 1864 C C . ALA A 1 247 ? 18.938 36.875 5.141 1 97.5 247 ALA A C 1
ATOM 1866 O O . ALA A 1 247 ? 19.312 35.719 4.992 1 97.5 247 ALA A O 1
ATOM 1867 N N . ARG A 1 248 ? 17.844 37.375 4.605 1 95.25 248 ARG A N 1
ATOM 1868 C CA . ARG A 1 248 ? 16.953 36.531 3.832 1 95.25 248 ARG A CA 1
ATOM 1869 C C . ARG A 1 248 ? 17.688 35.906 2.639 1 95.25 248 ARG A C 1
ATOM 1871 O O . ARG A 1 248 ? 17.422 34.75 2.275 1 95.25 248 ARG A O 1
ATOM 1878 N N . GLU A 1 249 ? 18.641 36.625 2.008 1 96.44 249 GLU A N 1
ATOM 1879 C CA . GLU A 1 249 ? 19.359 36.094 0.85 1 96.44 249 GLU A CA 1
ATOM 1880 C C . GLU A 1 249 ? 20.281 34.938 1.247 1 96.44 249 GLU A C 1
ATOM 1882 O O . GLU A 1 249 ? 20.375 33.938 0.53 1 96.44 249 GLU A O 1
ATOM 1887 N N . GLU A 1 250 ? 20.859 35.156 2.361 1 96.75 250 GLU A N 1
ATOM 1888 C CA . GLU A 1 250 ? 21.703 34.094 2.881 1 96.75 250 GLU A CA 1
ATOM 1889 C C . GLU A 1 250 ? 20.891 32.844 3.24 1 96.75 250 GLU A C 1
ATOM 1891 O O . GLU A 1 250 ? 21.266 31.719 2.918 1 96.75 250 GLU A O 1
ATOM 1896 N N . LEU A 1 251 ? 19.812 33.062 3.873 1 96 251 LEU A N 1
ATOM 1897 C CA . LEU A 1 251 ? 18.938 31.969 4.258 1 96 251 LEU A CA 1
ATOM 1898 C C . LEU A 1 251 ? 18.422 31.234 3.025 1 96 251 LEU A C 1
ATOM 1900 O O . LEU A 1 251 ? 18.406 30 3.006 1 96 251 LEU A O 1
ATOM 1904 N N . LEU A 1 252 ? 18.047 32 2.035 1 95.25 252 LEU A N 1
ATOM 1905 C CA . LEU A 1 252 ? 17.562 31.422 0.791 1 95.25 252 LEU A CA 1
ATOM 1906 C C . LEU A 1 252 ? 18.625 30.547 0.142 1 95.25 252 LEU A C 1
ATOM 1908 O O . LEU A 1 252 ? 18.328 29.438 -0.332 1 95.25 252 LEU A O 1
ATOM 1912 N N . ALA A 1 253 ? 19.797 30.953 0.157 1 95.38 253 ALA A N 1
ATOM 1913 C CA . ALA A 1 253 ? 20.906 30.203 -0.431 1 95.38 253 ALA A CA 1
ATOM 1914 C C . ALA A 1 253 ? 21.125 28.875 0.31 1 95.38 253 ALA A C 1
ATOM 1916 O O . ALA A 1 253 ? 21.453 27.859 -0.303 1 95.38 253 ALA A O 1
ATOM 1917 N N . ILE A 1 254 ? 20.891 28.938 1.552 1 95.25 254 ILE A N 1
ATOM 1918 C CA . ILE A 1 254 ? 21.141 27.75 2.367 1 95.25 254 ILE A CA 1
ATOM 1919 C C . ILE A 1 254 ? 20.031 26.734 2.125 1 95.25 254 ILE A C 1
ATOM 1921 O O . ILE A 1 254 ? 20.297 25.578 1.817 1 95.25 254 ILE A O 1
ATOM 1925 N N . VAL A 1 255 ? 18.797 27.156 2.213 1 93.44 255 VAL A N 1
ATOM 1926 C CA . VAL A 1 255 ? 17.672 26.219 2.23 1 93.44 255 VAL A CA 1
ATOM 1927 C C . VAL A 1 255 ? 17.453 25.656 0.831 1 93.44 255 VAL A C 1
ATOM 1929 O O . VAL A 1 255 ? 16.734 24.672 0.664 1 93.44 255 VAL A O 1
ATOM 1932 N N . THR A 1 256 ? 18.109 26.281 -0.187 1 93.75 256 THR A N 1
ATOM 1933 C CA . THR A 1 256 ? 17.984 25.766 -1.549 1 93.75 256 THR A CA 1
ATOM 1934 C C . THR A 1 256 ? 19.266 25.031 -1.97 1 93.75 256 THR A C 1
ATOM 1936 O O . THR A 1 256 ? 19.438 24.703 -3.146 1 93.75 256 THR A O 1
ATOM 1939 N N . ASN A 1 257 ? 20.156 24.797 -1.017 1 93.19 257 ASN A N 1
ATOM 1940 C CA . ASN A 1 257 ? 21.422 24.141 -1.315 1 93.19 257 ASN A CA 1
ATOM 1941 C C . ASN A 1 257 ? 21.359 22.641 -0.999 1 93.19 257 ASN A C 1
ATOM 1943 O O . ASN A 1 257 ? 21.359 22.25 0.17 1 93.19 257 ASN A O 1
ATOM 1947 N N . PRO A 1 258 ? 21.375 21.797 -1.963 1 90.31 258 PRO A N 1
ATOM 1948 C CA . PRO A 1 258 ? 21.328 20.359 -1.701 1 90.31 258 PRO A CA 1
ATOM 1949 C C . PRO A 1 258 ? 22.609 19.828 -1.054 1 90.31 258 PRO A C 1
ATOM 1951 O O . PRO A 1 258 ? 22.625 18.734 -0.49 1 90.31 258 PRO A O 1
ATOM 1954 N N . ALA A 1 259 ? 23.734 20.562 -1.228 1 91.88 259 ALA A N 1
ATOM 1955 C CA . ALA A 1 259 ? 24.984 20.203 -0.56 1 91.88 259 ALA A CA 1
ATOM 1956 C C . ALA A 1 259 ? 25.031 20.75 0.862 1 91.88 259 ALA A C 1
ATOM 1958 O O . ALA A 1 259 ? 26 21.391 1.262 1 91.88 259 ALA A O 1
ATOM 1959 N N . MET A 1 260 ? 24 20.531 1.622 1 90.38 260 MET A N 1
ATOM 1960 C CA . MET A 1 260 ? 23.766 21.047 2.971 1 90.38 260 MET A CA 1
ATOM 1961 C C . MET A 1 260 ? 24.812 20.5 3.943 1 90.38 260 MET A C 1
ATOM 1963 O O . MET A 1 260 ? 25.172 19.328 3.889 1 90.38 260 MET A O 1
ATOM 1967 N N . THR A 1 261 ? 25.406 21.438 4.742 1 92.88 261 THR A N 1
ATOM 1968 C CA . THR A 1 261 ? 26.328 21.047 5.809 1 92.88 261 THR A CA 1
ATOM 1969 C C . THR A 1 261 ? 25.75 21.391 7.176 1 92.88 261 THR A C 1
ATOM 1971 O O . THR A 1 261 ? 24.781 22.156 7.27 1 92.88 261 THR A O 1
ATOM 1974 N N . ASP A 1 262 ? 26.312 20.797 8.211 1 92.25 262 ASP A N 1
ATOM 1975 C CA . ASP A 1 262 ? 25.875 21.078 9.57 1 92.25 262 ASP A CA 1
ATOM 1976 C C . ASP A 1 262 ? 26.016 22.562 9.898 1 92.25 262 ASP A C 1
ATOM 1978 O O . ASP A 1 262 ? 25.203 23.125 10.625 1 92.25 262 ASP A O 1
ATOM 1982 N N . GLU A 1 263 ? 27.047 23.078 9.352 1 94.69 263 GLU A N 1
ATOM 1983 C CA . GLU A 1 263 ? 27.297 24.5 9.586 1 94.69 263 GLU A CA 1
ATOM 1984 C C . GLU A 1 263 ? 26.219 25.375 8.938 1 94.69 263 GLU A C 1
ATOM 1986 O O . GLU A 1 263 ? 25.797 26.375 9.508 1 94.69 263 GLU A O 1
ATOM 1991 N N . MET A 1 264 ? 25.828 25 7.805 1 95.5 264 MET A N 1
ATOM 1992 C CA . MET A 1 264 ? 24.766 25.719 7.098 1 95.5 264 MET A CA 1
ATOM 1993 C C . MET A 1 264 ? 23.453 25.625 7.848 1 95.5 264 MET A C 1
ATOM 1995 O O . MET A 1 264 ? 22.719 26.609 7.957 1 95.5 264 MET A O 1
ATOM 1999 N N . VAL A 1 265 ? 23.188 24.469 8.383 1 95.19 265 VAL A N 1
ATOM 2000 C CA . VAL A 1 265 ? 21.953 24.266 9.141 1 95.19 265 VAL A CA 1
ATOM 2001 C C . VAL A 1 265 ? 21.969 25.156 10.383 1 95.19 265 VAL A C 1
ATOM 2003 O O . VAL A 1 265 ? 20.969 25.812 10.688 1 95.19 265 VAL A O 1
ATOM 2006 N N . ALA A 1 266 ? 23.078 25.141 11.039 1 94.44 266 ALA A N 1
ATOM 2007 C CA . ALA A 1 266 ? 23.219 25.969 12.242 1 94.44 266 ALA A CA 1
ATOM 2008 C C . ALA A 1 266 ? 23.016 27.453 11.914 1 94.44 266 ALA A C 1
ATOM 2010 O O . ALA A 1 266 ? 22.391 28.188 12.68 1 94.44 266 ALA A O 1
ATOM 2011 N N . ARG A 1 267 ? 23.594 27.859 10.82 1 96.38 267 ARG A N 1
ATOM 2012 C CA . ARG A 1 267 ? 23.453 29.25 10.398 1 96.38 267 ARG A CA 1
ATOM 2013 C C . ARG A 1 267 ? 22 29.562 10.062 1 96.38 267 ARG A C 1
ATOM 2015 O O . ARG A 1 267 ? 21.5 30.625 10.438 1 96.38 267 ARG A O 1
ATOM 2022 N N . ALA A 1 268 ? 21.375 28.719 9.367 1 96.31 268 ALA A N 1
ATOM 2023 C CA . ALA A 1 268 ? 19.969 28.906 9.023 1 96.31 268 ALA A CA 1
ATOM 2024 C C . ALA A 1 268 ? 19.109 29.031 10.281 1 96.31 268 ALA A C 1
ATOM 2026 O O . ALA A 1 268 ? 18.25 29.906 10.359 1 96.31 268 ALA A O 1
ATOM 2027 N N . LEU A 1 269 ? 19.422 28.141 11.211 1 95.88 269 LEU A N 1
ATOM 2028 C CA . LEU A 1 269 ? 18.688 28.172 12.469 1 95.88 269 LEU A CA 1
ATOM 2029 C C . LEU A 1 269 ? 18.875 29.516 13.172 1 95.88 269 LEU A C 1
ATOM 2031 O O . LEU A 1 269 ? 17.922 30.094 13.695 1 95.88 269 LEU A O 1
ATOM 2035 N N . SER A 1 270 ? 20.078 29.938 13.164 1 96.38 270 SER A N 1
ATOM 2036 C CA . SER A 1 270 ? 20.391 31.219 13.789 1 96.38 270 SER A CA 1
ATOM 2037 C C . SER A 1 270 ? 19.625 32.344 13.133 1 96.38 270 SER A C 1
ATOM 2039 O O . SER A 1 270 ? 19.094 33.219 13.82 1 96.38 270 SER A O 1
ATOM 2041 N N . ILE A 1 271 ? 19.531 32.344 11.852 1 96.94 271 ILE A N 1
ATOM 2042 C CA . ILE A 1 271 ? 18.828 33.375 11.109 1 96.94 271 ILE A CA 1
ATOM 2043 C C . ILE A 1 271 ? 17.344 33.344 11.453 1 96.94 271 ILE A C 1
ATOM 2045 O O . ILE A 1 271 ? 16.734 34.375 11.719 1 96.94 271 ILE A O 1
ATOM 2049 N N . VAL A 1 272 ? 16.75 32.188 11.461 1 96.56 272 VAL A N 1
ATOM 2050 C CA . VAL A 1 272 ? 15.32 32.031 11.719 1 96.56 272 VAL A CA 1
ATOM 2051 C C . VAL A 1 272 ? 15 32.469 13.148 1 96.56 272 VAL A C 1
ATOM 2053 O O . VAL A 1 272 ? 14.031 33.188 13.375 1 96.56 272 VAL A O 1
ATOM 2056 N N . ARG A 1 273 ? 15.883 32.094 14.094 1 95.75 273 ARG A N 1
ATOM 2057 C CA . ARG A 1 273 ? 15.656 32.375 15.508 1 95.75 273 ARG A CA 1
ATOM 2058 C C . ARG A 1 273 ? 15.773 33.875 15.797 1 95.75 273 ARG A C 1
ATOM 2060 O O . ARG A 1 273 ? 15.242 34.375 16.797 1 95.75 273 ARG A O 1
ATOM 2067 N N . ALA A 1 274 ? 16.422 34.531 14.922 1 96.75 274 ALA A N 1
ATOM 2068 C CA . ALA A 1 274 ? 16.625 35.969 15.102 1 96.75 274 ALA A CA 1
ATOM 2069 C C . ALA A 1 274 ? 15.414 36.75 14.609 1 96.75 274 ALA A C 1
ATOM 2071 O O . ALA A 1 274 ? 15.344 37.969 14.789 1 96.75 274 ALA A O 1
ATOM 2072 N N . THR A 1 275 ? 14.438 36.125 14.039 1 97.06 275 THR A N 1
ATOM 2073 C CA . THR A 1 275 ? 13.227 36.75 13.539 1 97.06 275 THR A CA 1
ATOM 2074 C C . THR A 1 275 ? 12.031 36.406 14.414 1 97.06 275 THR A C 1
ATOM 2076 O O . THR A 1 275 ? 12.188 35.844 15.5 1 97.06 275 THR A O 1
ATOM 2079 N N . ASP A 1 276 ? 10.836 36.812 13.945 1 97 276 ASP A N 1
ATOM 2080 C CA . ASP A 1 276 ? 9.609 36.438 14.641 1 97 276 ASP A CA 1
ATOM 2081 C C . ASP A 1 276 ? 9.008 35.156 14.062 1 97 276 ASP A C 1
ATOM 2083 O O . ASP A 1 276 ? 7.82 34.906 14.227 1 97 276 ASP A O 1
ATOM 2087 N N . GLY A 1 277 ? 9.844 34.438 13.352 1 95.75 277 GLY A N 1
ATOM 2088 C CA . GLY A 1 277 ? 9.375 33.219 12.688 1 95.75 277 GLY A CA 1
ATOM 2089 C C . GLY A 1 277 ? 8.711 32.25 13.641 1 95.75 277 GLY A C 1
ATOM 2090 O O . GLY A 1 277 ? 7.648 31.703 13.336 1 95.75 277 GLY A O 1
ATOM 2091 N N . ALA A 1 278 ? 9.305 32 14.758 1 94 278 ALA A N 1
ATOM 2092 C CA . ALA A 1 278 ? 8.758 31.078 15.75 1 94 278 ALA A CA 1
ATOM 2093 C C . ALA A 1 278 ? 7.434 31.594 16.312 1 94 278 ALA A C 1
ATOM 2095 O O . ALA A 1 278 ? 6.465 30.844 16.422 1 94 278 ALA A O 1
ATOM 2096 N N . ALA A 1 279 ? 7.41 32.844 16.656 1 95.81 279 ALA A N 1
ATOM 2097 C CA . ALA A 1 279 ? 6.195 33.469 17.188 1 95.81 279 ALA A CA 1
ATOM 2098 C C . ALA A 1 279 ? 5.066 33.438 16.172 1 95.81 279 ALA A C 1
ATOM 2100 O O . ALA A 1 279 ? 3.904 33.219 16.516 1 95.81 279 ALA A O 1
ATOM 2101 N N . PHE A 1 280 ? 5.41 33.719 14.969 1 96.56 280 PHE A N 1
ATOM 2102 C CA . PHE A 1 280 ? 4.453 33.688 13.867 1 96.56 280 PHE A CA 1
ATOM 2103 C C . PHE A 1 280 ? 3.822 32.312 13.734 1 96.56 280 PHE A C 1
ATOM 2105 O O . PHE A 1 280 ? 2.6 32.188 13.664 1 96.56 280 PHE A O 1
ATOM 2112 N N . ALA A 1 281 ? 4.629 31.25 13.688 1 95.94 281 ALA A N 1
ATOM 2113 C CA . ALA A 1 281 ? 4.145 29.875 13.586 1 95.94 281 ALA A CA 1
ATOM 2114 C C . ALA A 1 281 ? 3.299 29.5 14.797 1 95.94 281 ALA A C 1
ATOM 2116 O O . ALA A 1 281 ? 2.27 28.844 14.656 1 95.94 281 ALA A O 1
ATOM 2117 N N . GLN A 1 282 ? 3.73 29.922 15.953 1 95.19 282 GLN A N 1
ATOM 2118 C CA . GLN A 1 282 ? 2.992 29.641 17.172 1 95.19 282 GLN A CA 1
ATOM 2119 C C . GLN A 1 282 ? 1.599 30.266 17.141 1 95.19 282 GLN A C 1
ATOM 2121 O O . GLN A 1 282 ? 0.621 29.625 17.547 1 95.19 282 GLN A O 1
ATOM 2126 N N . ALA A 1 283 ? 1.561 31.469 16.719 1 97.12 283 ALA A N 1
ATOM 2127 C CA . ALA A 1 283 ? 0.274 32.156 16.609 1 97.12 283 ALA A CA 1
ATOM 2128 C C . ALA A 1 283 ? -0.666 31.422 15.656 1 97.12 283 ALA A C 1
ATOM 2130 O O . ALA A 1 283 ? -1.871 31.328 15.906 1 97.12 283 ALA A O 1
ATOM 2131 N N . LYS A 1 284 ? -0.142 30.953 14.547 1 97.62 284 LYS A N 1
ATOM 2132 C CA . LYS A 1 284 ? -0.948 30.188 13.602 1 97.62 284 LYS A CA 1
ATOM 2133 C C . LYS A 1 284 ? -1.452 28.891 14.219 1 97.62 284 LYS A C 1
ATOM 2135 O O . LYS A 1 284 ? -2.617 28.516 14.047 1 97.62 284 LYS A O 1
ATOM 2140 N N . ALA A 1 285 ? -0.563 28.172 14.922 1 97 285 ALA A N 1
ATOM 2141 C CA . ALA A 1 285 ? -0.969 26.938 15.609 1 97 285 ALA A CA 1
ATOM 2142 C C . ALA A 1 285 ? -2.084 27.219 16.609 1 97 285 ALA A C 1
ATOM 2144 O O . ALA A 1 285 ? -3.062 26.469 16.688 1 97 285 ALA A O 1
ATOM 2145 N N . GLU A 1 286 ? -1.927 28.328 17.344 1 96.81 286 GLU A N 1
ATOM 2146 C CA . GLU A 1 286 ? -2.908 28.688 18.359 1 96.81 286 GLU A CA 1
ATOM 2147 C C . GLU A 1 286 ? -4.258 29.031 17.734 1 96.81 286 GLU A C 1
ATOM 2149 O O . GLU A 1 286 ? -5.309 28.734 18.297 1 96.81 286 GLU A O 1
ATOM 2154 N N . ALA A 1 287 ? -4.199 29.688 16.609 1 98.06 287 ALA A N 1
ATOM 2155 C CA . ALA A 1 287 ? -5.438 30 15.898 1 98.06 287 ALA A CA 1
ATOM 2156 C C . ALA A 1 287 ? -6.184 28.719 15.508 1 98.06 287 ALA A C 1
ATOM 2158 O O . ALA A 1 287 ? -7.41 28.641 15.625 1 98.06 287 ALA A O 1
ATOM 2159 N N . TYR A 1 288 ? -5.492 27.719 14.992 1 98.25 288 TYR A N 1
ATOM 2160 C CA . TYR A 1 288 ? -6.105 26.453 14.648 1 98.25 288 TYR A CA 1
ATOM 2161 C C . TYR A 1 288 ? -6.648 25.75 15.898 1 98.25 288 TYR A C 1
ATOM 2163 O O . TYR A 1 288 ? -7.715 25.141 15.852 1 98.25 288 TYR A O 1
ATOM 2171 N N . LEU A 1 289 ? -5.902 25.844 17.016 1 97.56 289 LEU A N 1
ATOM 2172 C CA . LEU A 1 289 ? -6.348 25.203 18.25 1 97.56 289 LEU A CA 1
ATOM 2173 C C . LEU A 1 289 ? -7.609 25.875 18.781 1 97.56 289 LEU A C 1
ATOM 2175 O O . LEU A 1 289 ? -8.508 25.188 19.297 1 97.56 289 LEU A O 1
ATOM 2179 N N . ALA A 1 290 ? -7.645 27.188 18.703 1 97.88 290 ALA A N 1
ATOM 2180 C CA . ALA A 1 290 ? -8.859 27.906 19.078 1 97.88 290 ALA A CA 1
ATOM 2181 C C . ALA A 1 290 ? -10.047 27.484 18.234 1 97.88 290 ALA A C 1
ATOM 2183 O O . ALA A 1 290 ? -11.148 27.281 18.75 1 97.88 290 ALA A O 1
ATOM 2184 N N . ARG A 1 291 ? -9.828 27.391 16.953 1 98.25 291 ARG A N 1
ATOM 2185 C CA . ARG A 1 291 ? -10.867 26.922 16.031 1 98.25 291 ARG A CA 1
ATOM 2186 C C . ARG A 1 291 ? -11.328 25.516 16.391 1 98.25 291 ARG A C 1
ATOM 2188 O O . ARG A 1 291 ? -12.523 25.203 16.344 1 98.25 291 ARG A O 1
ATOM 2195 N N . ALA A 1 292 ? -10.391 24.625 16.688 1 98.31 292 ALA A N 1
ATOM 2196 C CA . ALA A 1 292 ? -10.703 23.25 17.062 1 98.31 292 ALA A CA 1
ATOM 2197 C C . ALA A 1 292 ? -11.688 23.203 18.219 1 98.31 292 ALA A C 1
ATOM 2199 O O . ALA A 1 292 ? -12.672 22.469 18.188 1 98.31 292 ALA A O 1
ATOM 2200 N N . LYS A 1 293 ? -11.453 24.031 19.234 1 97.69 293 LYS A N 1
ATOM 2201 C CA . LYS A 1 293 ? -12.312 24.047 20.422 1 97.69 293 LYS A CA 1
ATOM 2202 C C . LYS A 1 293 ? -13.68 24.656 20.094 1 97.69 293 LYS A C 1
ATOM 2204 O O . LYS A 1 293 ? -14.703 24.203 20.594 1 97.69 293 LYS A O 1
ATOM 2209 N N . GLU A 1 294 ? -13.688 25.609 19.203 1 98.06 294 GLU A N 1
ATOM 2210 C CA . GLU A 1 294 ? -14.898 26.344 18.844 1 98.06 294 GLU A CA 1
ATOM 2211 C C . GLU A 1 294 ? -15.859 25.453 18.062 1 98.06 294 GLU A C 1
ATOM 2213 O O . GLU A 1 294 ? -17.078 25.578 18.188 1 98.06 294 GLU A O 1
ATOM 2218 N N . VAL A 1 295 ? -15.383 24.547 17.266 1 98.31 295 VAL A N 1
ATOM 2219 C CA . VAL A 1 295 ? -16.219 23.844 16.281 1 98.31 295 VAL A CA 1
ATOM 2220 C C . VAL A 1 295 ? -16.797 22.578 16.891 1 98.31 295 VAL A C 1
ATOM 2222 O O . VAL A 1 295 ? -17.625 21.906 16.281 1 98.31 295 VAL A O 1
ATOM 2225 N N . LEU A 1 296 ? -16.391 22.281 18.141 1 98.25 296 LEU A N 1
ATOM 2226 C CA . LEU A 1 296 ? -16.906 21.047 18.75 1 98.25 296 LEU A CA 1
ATOM 2227 C C . LEU A 1 296 ? -18.422 21.062 18.797 1 98.25 296 LEU A C 1
ATOM 2229 O O . LEU A 1 296 ? -19.031 22.078 19.109 1 98.25 296 LEU A O 1
ATOM 2233 N N . PRO A 1 297 ? -18.969 19.875 18.469 1 97.31 297 PRO A N 1
ATOM 2234 C CA . PRO A 1 297 ? -20.438 19.797 18.5 1 97.31 297 PRO A CA 1
ATOM 2235 C C . PRO A 1 297 ? -21.016 20.109 19.875 1 97.31 297 PRO A C 1
ATOM 2237 O O . PRO A 1 297 ? -20.453 19.688 20.906 1 97.31 297 PRO A O 1
ATOM 2240 N N . GLU A 1 298 ? -22.172 20.75 19.875 1 93.38 298 GLU A N 1
ATOM 2241 C CA . GLU A 1 298 ? -22.812 21.125 21.125 1 93.38 298 GLU A CA 1
ATOM 2242 C C . GLU A 1 298 ? -23.312 19.891 21.875 1 93.38 298 GLU A C 1
ATOM 2244 O O . GLU A 1 298 ? -23.312 19.859 23.109 1 93.38 298 GLU A O 1
ATOM 2249 N N . ALA A 1 299 ? -23.688 18.938 21.125 1 91.56 299 ALA A N 1
ATOM 2250 C CA . ALA A 1 299 ? -24.359 17.781 21.688 1 91.56 299 ALA A CA 1
ATOM 2251 C C . ALA A 1 299 ? -23.344 16.781 22.25 1 91.56 299 ALA A C 1
ATOM 2253 O O . ALA A 1 299 ? -23.719 15.773 22.859 1 91.56 299 ALA A O 1
ATOM 2254 N N . LEU A 1 300 ? -22.078 17.094 22.266 1 95.75 300 LEU A N 1
ATOM 2255 C CA . LEU A 1 300 ? -21.078 16.156 22.797 1 95.75 300 LEU A CA 1
ATOM 2256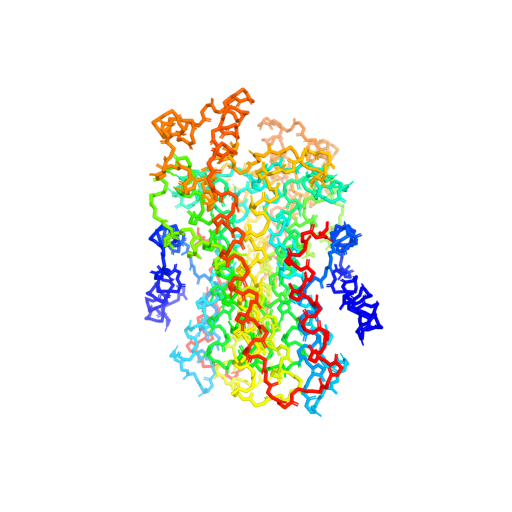 C C . LEU A 1 300 ? -21.219 16.016 24.297 1 95.75 300 LEU A C 1
ATOM 2258 O O . LEU A 1 300 ? -21.406 17.016 25.016 1 95.75 300 LEU A O 1
ATOM 2262 N N . PRO A 1 301 ? -21.141 14.773 24.766 1 95.19 301 PRO A N 1
ATOM 2263 C CA . PRO A 1 301 ? -21.078 14.625 26.219 1 95.19 301 PRO A CA 1
ATOM 2264 C C . PRO A 1 301 ? -19.922 15.43 26.844 1 95.19 301 PRO A C 1
ATOM 2266 O O . PRO A 1 301 ? -18.844 15.531 26.25 1 95.19 301 PRO A O 1
ATOM 2269 N N . GLU A 1 302 ? -20.156 15.883 28.016 1 95.25 302 GLU A N 1
ATOM 2270 C CA . GLU A 1 302 ? -19.219 16.797 28.656 1 95.25 302 GLU A CA 1
ATOM 2271 C C . GLU A 1 302 ? -17.844 16.156 28.797 1 95.25 302 GLU A C 1
ATOM 2273 O O . GLU A 1 302 ? -16.828 16.812 28.562 1 95.25 302 GLU A O 1
ATOM 2278 N N . GLU A 1 303 ? -17.828 14.945 29.203 1 94.88 303 GLU A N 1
ATOM 2279 C CA . GLU A 1 303 ? -16.562 14.266 29.406 1 94.88 303 GLU A CA 1
ATOM 2280 C C . GLU A 1 303 ? -15.766 14.164 28.109 1 94.88 303 GLU A C 1
ATOM 2282 O O . GLU A 1 303 ? -14.539 14.258 28.109 1 94.88 303 GLU A O 1
ATOM 2287 N N . ILE A 1 304 ? -16.438 13.961 27.047 1 96 304 ILE A N 1
ATOM 2288 C CA . ILE A 1 304 ? -15.805 13.836 25.734 1 96 304 ILE A CA 1
ATOM 2289 C C . ILE A 1 304 ? -15.352 15.211 25.25 1 96 304 ILE A C 1
ATOM 2291 O O . ILE A 1 304 ? -14.25 15.352 24.703 1 96 304 ILE A O 1
ATOM 2295 N N . ARG A 1 305 ? -16.172 16.219 25.438 1 96.44 305 ARG A N 1
ATOM 2296 C CA . ARG A 1 305 ? -15.797 17.578 25.109 1 96.44 305 ARG A CA 1
ATOM 2297 C C . ARG A 1 305 ? -14.523 17.984 25.844 1 96.44 305 ARG A C 1
ATOM 2299 O O . ARG A 1 305 ? -13.586 18.516 25.25 1 96.44 305 ARG A O 1
ATOM 2306 N N . ASP A 1 306 ? -14.531 17.688 27.094 1 95.75 306 ASP A N 1
ATOM 2307 C CA . ASP A 1 306 ? -13.375 18.016 27.922 1 95.75 306 ASP A CA 1
ATOM 2308 C C . ASP A 1 306 ? -12.117 17.328 27.391 1 95.75 306 ASP A C 1
ATOM 2310 O O . ASP A 1 306 ? -11.047 17.938 27.344 1 95.75 306 ASP A O 1
ATOM 2314 N N . ALA A 1 307 ? -12.266 16.109 27.062 1 95.19 307 ALA A N 1
ATOM 2315 C CA . ALA A 1 307 ? -11.125 15.359 26.547 1 95.19 307 ALA A CA 1
ATOM 2316 C C . ALA A 1 307 ? -10.617 15.953 25.234 1 95.19 307 ALA A C 1
ATOM 2318 O O . ALA A 1 307 ? -9.414 16.062 25.016 1 95.19 307 ALA A O 1
ATOM 2319 N N . CYS A 1 308 ? -11.531 16.312 24.344 1 96.44 308 CYS A N 1
ATOM 2320 C CA . CYS A 1 308 ? -11.164 16.938 23.078 1 96.44 308 CYS A CA 1
ATOM 2321 C C . CYS A 1 308 ? -10.406 18.25 23.297 1 96.44 308 CYS A C 1
ATOM 2323 O O . CYS A 1 308 ? -9.398 18.516 22.641 1 96.44 308 CYS A O 1
ATOM 2325 N N . GLU A 1 309 ? -10.875 19 24.219 1 95.75 309 GLU A N 1
ATOM 2326 C CA . GLU A 1 309 ? -10.219 20.266 24.531 1 95.75 309 GLU A CA 1
ATOM 2327 C C . GLU A 1 309 ? -8.844 20.031 25.141 1 95.75 309 GLU A C 1
ATOM 2329 O O . GLU A 1 309 ? -7.898 20.781 24.844 1 95.75 309 GLU A O 1
ATOM 2334 N N . GLN A 1 310 ? -8.742 19.031 25.922 1 93.38 310 GLN A N 1
ATOM 2335 C CA . GLN A 1 310 ? -7.457 18.703 26.516 1 93.38 310 GLN A CA 1
ATOM 2336 C C . GLN A 1 310 ? -6.453 18.266 25.453 1 93.38 310 GLN A C 1
ATOM 2338 O O . GLN A 1 310 ? -5.262 18.562 25.562 1 93.38 310 GLN A O 1
ATOM 2343 N N . VAL A 1 311 ? -6.898 17.5 24.5 1 92.75 311 VAL A N 1
ATOM 2344 C CA . VAL A 1 311 ? -6.023 17.094 23.406 1 92.75 311 VAL A CA 1
ATOM 2345 C C . VAL A 1 311 ? -5.496 18.344 22.688 1 92.75 311 VAL A C 1
ATOM 2347 O O . VAL A 1 311 ? -4.309 18.422 22.375 1 92.75 311 VAL A O 1
ATOM 2350 N N . ALA A 1 312 ? -6.414 19.234 22.359 1 93.25 312 ALA A N 1
ATOM 2351 C CA . ALA A 1 312 ? -6.02 20.484 21.719 1 93.25 312 ALA A CA 1
ATOM 2352 C C . ALA A 1 312 ? -4.973 21.219 22.547 1 93.25 312 ALA A C 1
ATOM 2354 O O . ALA A 1 312 ? -3.971 21.703 22.016 1 93.25 312 ALA A O 1
ATOM 2355 N N . ASP A 1 313 ? -5.172 21.25 23.844 1 91.62 313 ASP A N 1
ATOM 2356 C CA . ASP A 1 313 ? -4.246 21.938 24.75 1 91.62 313 ASP A CA 1
ATOM 2357 C C . ASP A 1 313 ? -2.889 21.234 24.766 1 91.62 313 ASP A C 1
ATOM 2359 O O . ASP A 1 313 ? -1.848 21.891 24.812 1 91.62 313 ASP A O 1
ATOM 2363 N N . PHE A 1 314 ? -2.957 20 24.75 1 88.5 314 PHE A N 1
ATOM 2364 C CA . PHE A 1 314 ? -1.732 19.203 24.781 1 88.5 314 PHE A CA 1
ATOM 2365 C C . PHE A 1 314 ? -0.882 19.484 23.547 1 88.5 314 PHE A C 1
ATOM 2367 O O . PHE A 1 314 ? 0.338 19.625 23.641 1 88.5 314 PHE A O 1
ATOM 2374 N N . ILE A 1 315 ? -1.459 19.547 22.422 1 87.81 315 ILE A N 1
ATOM 2375 C CA . ILE A 1 315 ? -0.772 19.828 21.156 1 87.81 315 ILE A CA 1
ATOM 2376 C C . ILE A 1 315 ? -0.149 21.219 21.203 1 87.81 315 ILE A C 1
ATOM 2378 O O . ILE A 1 315 ? 0.978 21.406 20.734 1 87.81 315 ILE A O 1
ATOM 2382 N N . GLY A 1 316 ? -0.868 22.141 21.797 1 84.88 316 GLY A N 1
ATOM 2383 C CA . GLY A 1 316 ? -0.401 23.516 21.875 1 84.88 316 GLY A CA 1
ATOM 2384 C C . GLY A 1 316 ? 0.768 23.688 22.828 1 84.88 316 GLY A C 1
ATOM 2385 O O . GLY A 1 316 ? 1.624 24.547 22.609 1 84.88 316 GLY A O 1
ATOM 2386 N N . GLN A 1 317 ? 0.797 22.891 23.875 1 79.69 317 GLN A N 1
ATOM 2387 C CA . GLN A 1 317 ? 1.812 23.062 24.906 1 79.69 317 GLN A CA 1
ATOM 2388 C C . GLN A 1 317 ? 3.104 22.344 24.531 1 79.69 317 GLN A C 1
ATOM 2390 O O . GLN A 1 317 ? 4.098 22.422 25.25 1 79.69 317 GLN A O 1
ATOM 2395 N N . ARG A 1 318 ? 3.152 21.75 23.422 1 66.56 318 ARG A N 1
ATOM 2396 C CA . ARG A 1 318 ? 4.375 21.172 22.875 1 66.56 318 ARG A CA 1
ATOM 2397 C C . ARG A 1 318 ? 4.941 20.109 23.812 1 66.56 318 ARG A C 1
ATOM 2399 O O . ARG A 1 318 ? 6.16 20.016 23.969 1 66.56 318 ARG A O 1
ATOM 2406 N N . ASN A 1 319 ? 4.102 19.672 24.656 1 58.12 319 ASN A N 1
ATOM 2407 C CA . ASN A 1 319 ? 4.523 18.656 25.625 1 58.12 319 ASN A CA 1
ATOM 2408 C C . ASN A 1 319 ? 4.422 17.25 25.031 1 58.12 319 ASN A C 1
ATOM 2410 O O . ASN A 1 319 ? 3.926 16.328 25.703 1 58.12 319 ASN A O 1
ATOM 2414 N N . PHE A 1 320 ? 5.035 17.141 23.75 1 52.56 320 PHE A N 1
ATOM 2415 C CA . PHE A 1 320 ? 4.789 15.797 23.234 1 52.56 320 PHE A CA 1
ATOM 2416 C C . PHE A 1 320 ? 5.949 14.867 23.562 1 52.56 320 PHE A C 1
ATOM 2418 O O . PHE A 1 320 ? 7.09 15.312 23.703 1 52.56 320 PHE A O 1
ATOM 2425 N N . MET B 1 1 ? -6.934 -14.484 -27.984 1 68.44 1 MET B N 1
ATOM 2426 C CA . MET B 1 1 ? -7.262 -15.008 -26.672 1 68.44 1 MET B CA 1
ATOM 2427 C C . MET B 1 1 ? -8.469 -14.281 -26.078 1 68.44 1 MET B C 1
ATOM 2429 O O . MET B 1 1 ? -9.367 -14.914 -25.531 1 68.44 1 MET B O 1
ATOM 2433 N N . PHE B 1 2 ? -8.586 -13 -26.25 1 79.81 2 PHE B N 1
ATOM 2434 C CA . PHE B 1 2 ? -9.641 -12.242 -25.594 1 79.81 2 PHE B CA 1
ATOM 2435 C C . PHE B 1 2 ? -10.477 -11.484 -26.625 1 79.81 2 PHE B C 1
ATOM 2437 O O . PHE B 1 2 ? -10.93 -10.367 -26.344 1 79.81 2 PHE B O 1
ATOM 2444 N N . ASP B 1 3 ? -10.789 -12.156 -27.781 1 86.5 3 ASP B N 1
ATOM 2445 C CA . ASP B 1 3 ? -11.547 -11.484 -28.844 1 86.5 3 ASP B CA 1
ATOM 2446 C C . ASP B 1 3 ? -12.953 -11.133 -28.359 1 86.5 3 ASP B C 1
ATOM 2448 O O . ASP B 1 3 ? -13.469 -10.055 -28.672 1 86.5 3 ASP B O 1
ATOM 2452 N N . VAL B 1 4 ? -13.477 -11.977 -27.625 1 90.56 4 VAL B N 1
ATOM 2453 C CA . VAL B 1 4 ? -14.867 -11.836 -27.203 1 90.56 4 VAL B CA 1
ATOM 2454 C C . VAL B 1 4 ? -15.016 -10.625 -26.297 1 90.56 4 VAL B C 1
ATOM 2456 O O . VAL B 1 4 ? -16.094 -10.055 -26.172 1 90.56 4 VAL B O 1
ATOM 2459 N N . ILE B 1 5 ? -13.883 -10.172 -25.672 1 94.19 5 ILE B N 1
ATOM 2460 C CA . ILE B 1 5 ? -13.961 -9.023 -24.766 1 94.19 5 ILE B CA 1
ATOM 2461 C C . ILE B 1 5 ? -13 -7.934 -25.219 1 94.19 5 ILE B C 1
ATOM 2463 O O . ILE B 1 5 ? -12.508 -7.148 -24.406 1 94.19 5 ILE B O 1
ATOM 2467 N N . LYS B 1 6 ? -12.703 -7.918 -26.484 1 94.19 6 LYS B N 1
ATOM 2468 C CA . LYS B 1 6 ? -11.758 -6.949 -27.031 1 94.19 6 LYS B CA 1
ATOM 2469 C C . LYS B 1 6 ? -12.219 -5.52 -26.75 1 94.19 6 LYS B C 1
ATOM 2471 O O . LYS B 1 6 ? -11.414 -4.668 -26.359 1 94.19 6 LYS B O 1
ATOM 2476 N N . GLY B 1 7 ? -13.484 -5.266 -26.969 1 95.75 7 GLY B N 1
ATOM 2477 C CA . GLY B 1 7 ? -14.039 -3.949 -26.703 1 95.75 7 GLY B CA 1
ATOM 2478 C C . GLY B 1 7 ? -13.953 -3.559 -25.234 1 95.75 7 GLY B C 1
ATOM 2479 O O . GLY B 1 7 ? -13.695 -2.396 -24.906 1 95.75 7 GLY B O 1
ATOM 2480 N N . ASP B 1 8 ? -14.195 -4.543 -24.344 1 97.25 8 ASP B N 1
ATOM 2481 C CA . ASP B 1 8 ? -14.086 -4.301 -22.906 1 97.25 8 ASP B CA 1
ATOM 2482 C C . ASP B 1 8 ? -12.664 -3.875 -22.547 1 97.25 8 ASP B C 1
ATOM 2484 O O . ASP B 1 8 ? -12.477 -2.943 -21.75 1 97.25 8 ASP B O 1
ATOM 2488 N N . LEU B 1 9 ? -11.695 -4.523 -23.141 1 96.44 9 LEU B N 1
ATOM 2489 C CA . LEU B 1 9 ? -10.297 -4.277 -22.812 1 96.44 9 LEU B CA 1
ATOM 2490 C C . LEU B 1 9 ? -9.852 -2.904 -23.312 1 96.44 9 LEU B C 1
ATOM 2492 O O . LEU B 1 9 ? -9.023 -2.25 -22.688 1 96.44 9 LEU B O 1
ATOM 2496 N N . GLU B 1 10 ? -10.406 -2.502 -24.422 1 96.25 10 GLU B N 1
ATOM 2497 C CA . GLU B 1 10 ? -10.125 -1.155 -24.922 1 96.25 10 GLU B CA 1
ATOM 2498 C C . GLU B 1 10 ? -10.633 -0.096 -23.938 1 96.25 10 GLU B C 1
ATOM 2500 O O . GLU B 1 10 ? -9.938 0.885 -23.672 1 96.25 10 GLU B O 1
ATOM 2505 N N . GLN B 1 11 ? -11.789 -0.328 -23.422 1 97.56 11 GLN B N 1
ATOM 2506 C CA . GLN B 1 11 ? -12.352 0.6 -22.453 1 97.56 11 GLN B CA 1
ATOM 2507 C C . GLN B 1 11 ? -11.594 0.536 -21.125 1 97.56 11 GLN B C 1
ATOM 2509 O O . GLN B 1 11 ? -11.484 1.538 -20.422 1 97.56 11 GLN B O 1
ATOM 2514 N N . LEU B 1 12 ? -11.102 -0.618 -20.812 1 97.81 12 LEU B N 1
ATOM 2515 C CA . LEU B 1 12 ? -10.305 -0.79 -19.609 1 97.81 12 LEU B CA 1
ATOM 2516 C C . LEU B 1 12 ? -9.062 0.097 -19.641 1 97.81 12 LEU B C 1
ATOM 2518 O O . LEU B 1 12 ? -8.695 0.699 -18.641 1 97.81 12 LEU B O 1
ATOM 2522 N N . GLU B 1 13 ? -8.445 0.189 -20.812 1 97.19 13 GLU B N 1
ATOM 2523 C CA . GLU B 1 13 ? -7.242 1 -20.938 1 97.19 13 GLU B CA 1
ATOM 2524 C C . GLU B 1 13 ? -7.516 2.459 -20.594 1 97.19 13 GLU B C 1
ATOM 2526 O O . GLU B 1 13 ? -6.719 3.098 -19.906 1 97.19 13 GLU B O 1
ATOM 2531 N N . GLU B 1 14 ? -8.594 2.902 -21.031 1 96.56 14 GLU B N 1
ATOM 2532 C CA . GLU B 1 14 ? -8.984 4.277 -20.734 1 96.56 14 GLU B CA 1
ATOM 2533 C C . GLU B 1 14 ? -9.273 4.449 -19.25 1 96.56 14 GLU B C 1
ATOM 2535 O O . GLU B 1 14 ? -8.914 5.465 -18.656 1 96.56 14 GLU B O 1
ATOM 2540 N N . ARG B 1 15 ? -9.906 3.484 -18.703 1 96.62 15 ARG B N 1
ATOM 2541 C CA . ARG B 1 15 ? -10.258 3.535 -17.297 1 96.62 15 ARG B CA 1
ATOM 2542 C C . ARG B 1 15 ? -9.016 3.506 -16.406 1 96.62 15 ARG B C 1
ATOM 2544 O O . ARG B 1 15 ? -8.992 4.117 -15.344 1 96.62 15 ARG B O 1
ATOM 2551 N N . LEU B 1 16 ? -8.039 2.781 -16.812 1 97.88 16 LEU B N 1
ATOM 2552 C CA . LEU B 1 16 ? -6.797 2.695 -16.047 1 97.88 16 LEU B CA 1
ATOM 2553 C C . LEU B 1 16 ? -6.105 4.055 -15.984 1 97.88 16 LEU B C 1
ATOM 2555 O O . LEU B 1 16 ? -5.641 4.469 -14.922 1 97.88 16 LEU B O 1
ATOM 2559 N N . ILE B 1 17 ? -6.07 4.766 -17.078 1 97.12 17 ILE B N 1
ATOM 2560 C CA . ILE B 1 17 ? -5.445 6.082 -17.141 1 97.12 17 ILE B CA 1
ATOM 2561 C C . ILE B 1 17 ? -6.203 7.055 -16.25 1 97.12 17 ILE B C 1
ATOM 2563 O O . ILE B 1 17 ? -5.59 7.816 -15.492 1 97.12 17 ILE B O 1
ATOM 2567 N N . GLU B 1 18 ? -7.457 6.98 -16.312 1 96.88 18 GLU B N 1
ATOM 2568 C CA . GLU B 1 18 ? -8.289 7.84 -15.469 1 96.88 18 GLU B CA 1
ATOM 2569 C C . GLU B 1 18 ? -8.07 7.547 -13.984 1 96.88 18 GLU B C 1
ATOM 2571 O O . GLU B 1 18 ? -8.039 8.461 -13.164 1 96.88 18 GLU B O 1
ATOM 2576 N N . ALA B 1 19 ? -7.938 6.305 -13.688 1 96.31 19 ALA B N 1
ATOM 2577 C CA . ALA B 1 19 ? -7.875 5.859 -12.297 1 96.31 19 ALA B CA 1
ATOM 2578 C C . ALA B 1 19 ? -6.582 6.324 -11.633 1 96.31 19 ALA B C 1
ATOM 2580 O O . ALA B 1 19 ? -6.547 6.555 -10.422 1 96.31 19 ALA B O 1
ATOM 2581 N N . VAL B 1 20 ? -5.527 6.551 -12.406 1 96.81 20 VAL B N 1
ATOM 2582 C CA . VAL B 1 20 ? -4.238 6.867 -11.789 1 96.81 20 VAL B CA 1
ATOM 2583 C C . VAL B 1 20 ? -3.98 8.367 -11.875 1 96.81 20 VAL B C 1
ATOM 2585 O O . VAL B 1 20 ? -2.941 8.852 -11.422 1 96.81 20 VAL B O 1
ATOM 2588 N N . SER B 1 21 ? -4.879 9.062 -12.43 1 95.5 21 SER B N 1
ATOM 2589 C CA . SER B 1 21 ? -4.73 10.516 -12.539 1 95.5 21 SER B CA 1
ATOM 2590 C C . SER B 1 21 ? -4.961 11.195 -11.195 1 95.5 21 SER B C 1
ATOM 2592 O O . SER B 1 21 ? -5.863 10.812 -10.453 1 95.5 21 SER B O 1
ATOM 2594 N N . SER B 1 22 ? -4.094 12.07 -10.867 1 92.06 22 SER B N 1
ATOM 2595 C CA . SER B 1 22 ? -4.23 12.898 -9.664 1 92.06 22 SER B CA 1
ATOM 2596 C C . SER B 1 22 ? -4.535 14.344 -10.023 1 92.06 22 SER B C 1
ATOM 2598 O O . SER B 1 22 ? -3.736 15.008 -10.695 1 92.06 22 SER B O 1
ATOM 2600 N N . PRO B 1 23 ? -5.668 14.875 -9.594 1 87.31 23 PRO B N 1
ATOM 2601 C CA . PRO B 1 23 ? -5.941 16.281 -9.859 1 87.31 23 PRO B CA 1
ATOM 2602 C C . PRO B 1 23 ? -5.016 17.219 -9.078 1 87.31 23 PRO B C 1
ATOM 2604 O O . PRO B 1 23 ? -4.867 18.391 -9.438 1 87.31 23 PRO B O 1
ATOM 2607 N N . GLU B 1 24 ? -4.352 16.75 -8.125 1 84.88 24 GLU B N 1
ATOM 2608 C CA . GLU B 1 24 ? -3.574 17.578 -7.215 1 84.88 24 GLU B CA 1
ATOM 2609 C C . GLU B 1 24 ? -2.137 17.734 -7.699 1 84.88 24 GLU B C 1
ATOM 2611 O O . GLU B 1 24 ? -1.483 18.75 -7.414 1 84.88 24 GLU B O 1
ATOM 2616 N N . ASP B 1 25 ? -1.677 16.719 -8.398 1 89.25 25 ASP B N 1
ATOM 2617 C CA . ASP B 1 25 ? -0.252 16.75 -8.719 1 89.25 25 ASP B CA 1
ATOM 2618 C C . ASP B 1 25 ? 0.026 16.094 -10.07 1 89.25 25 ASP B C 1
ATOM 2620 O O . ASP B 1 25 ? -0.263 14.914 -10.266 1 89.25 25 ASP B O 1
ATOM 2624 N N . GLU B 1 26 ? 0.711 16.781 -10.859 1 92.25 26 GLU B N 1
ATOM 2625 C CA . GLU B 1 26 ? 0.989 16.328 -12.227 1 92.25 26 GLU B CA 1
ATOM 2626 C C . GLU B 1 26 ? 2.008 15.195 -12.234 1 92.25 26 GLU B C 1
ATOM 2628 O O . GLU B 1 26 ? 1.943 14.305 -13.086 1 92.25 26 GLU B O 1
ATOM 2633 N N . LEU B 1 27 ? 2.936 15.234 -11.359 1 92.75 27 LEU B N 1
ATOM 2634 C CA . LEU B 1 27 ? 3.953 14.188 -11.305 1 92.75 27 LEU B CA 1
ATOM 2635 C C . LEU B 1 27 ? 3.328 12.836 -10.984 1 92.75 27 LEU B C 1
ATOM 2637 O O . LEU B 1 27 ? 3.705 11.82 -11.57 1 92.75 27 LEU B O 1
ATOM 2641 N N . VAL B 1 28 ? 2.383 12.844 -10.133 1 93.56 28 VAL B N 1
ATOM 2642 C CA . VAL B 1 28 ? 1.688 11.617 -9.766 1 93.56 28 VAL B CA 1
ATOM 2643 C C . VAL B 1 28 ? 0.982 11.039 -10.992 1 93.56 28 VAL B C 1
ATOM 2645 O O . VAL B 1 28 ? 1.053 9.828 -11.242 1 93.56 28 VAL B O 1
ATOM 2648 N N . THR B 1 29 ? 0.373 11.891 -11.727 1 95.81 29 THR B N 1
ATOM 2649 C CA . THR B 1 29 ? -0.308 11.484 -12.953 1 95.81 29 THR B CA 1
ATOM 2650 C C . THR B 1 29 ? 0.691 10.945 -13.969 1 95.81 29 THR B C 1
ATOM 2652 O O . THR B 1 29 ? 0.437 9.922 -14.617 1 95.81 29 THR B O 1
ATOM 2655 N N . GLU B 1 30 ? 1.76 11.625 -14.062 1 96.12 30 GLU B N 1
ATOM 2656 C CA . GLU B 1 30 ? 2.789 11.227 -15.016 1 96.12 30 GLU B CA 1
ATOM 2657 C C . GLU B 1 30 ? 3.332 9.836 -14.695 1 96.12 30 GLU B C 1
ATOM 2659 O O . GLU B 1 30 ? 3.43 8.984 -15.578 1 96.12 30 GLU B O 1
ATOM 2664 N N . VAL B 1 31 ? 3.658 9.602 -13.477 1 95.12 31 VAL B N 1
ATOM 2665 C CA . VAL B 1 31 ? 4.199 8.312 -13.047 1 95.12 31 VAL B CA 1
ATOM 2666 C C . VAL B 1 31 ? 3.141 7.227 -13.219 1 95.12 31 VAL B C 1
ATOM 2668 O O . VAL B 1 31 ? 3.42 6.16 -13.766 1 95.12 31 VAL B O 1
ATOM 2671 N N . GLY B 1 32 ? 1.915 7.543 -12.766 1 96.5 32 GLY B N 1
ATOM 2672 C CA . GLY B 1 32 ? 0.826 6.59 -12.898 1 96.5 32 GLY B CA 1
ATOM 2673 C C . GLY B 1 32 ? 0.551 6.191 -14.336 1 96.5 32 GLY B C 1
ATOM 2674 O O . GLY B 1 32 ? 0.389 5.008 -14.633 1 96.5 32 GLY B O 1
ATOM 2675 N N . THR B 1 33 ? 0.53 7.18 -15.18 1 96.62 33 THR B N 1
ATOM 2676 C CA . THR B 1 33 ? 0.266 6.938 -16.594 1 96.62 33 THR B CA 1
ATOM 2677 C C . THR B 1 33 ? 1.37 6.082 -17.219 1 96.62 33 THR B C 1
ATOM 2679 O O . THR B 1 33 ? 1.09 5.141 -17.953 1 96.62 33 THR B O 1
ATOM 2682 N N . HIS B 1 34 ? 2.59 6.395 -16.875 1 96.06 34 HIS B N 1
ATOM 2683 C CA . HIS B 1 34 ? 3.723 5.602 -17.328 1 96.06 34 HIS B CA 1
ATOM 2684 C C . HIS B 1 34 ? 3.576 4.141 -16.922 1 96.06 34 HIS B C 1
ATOM 2686 O O . HIS B 1 34 ? 3.801 3.238 -17.734 1 96.06 34 HIS B O 1
ATOM 2692 N N . LEU B 1 35 ? 3.129 3.928 -15.766 1 95.19 35 LEU B N 1
ATOM 2693 C CA . LEU B 1 35 ? 3.074 2.588 -15.188 1 95.19 35 LEU B CA 1
ATOM 2694 C C . LEU B 1 35 ? 1.957 1.769 -15.828 1 95.19 35 LEU B C 1
ATOM 2696 O O . LEU B 1 35 ? 2.129 0.576 -16.094 1 95.19 35 LEU B O 1
ATOM 2700 N N . VAL B 1 36 ? 0.811 2.396 -16.125 1 95.62 36 VAL B N 1
ATOM 2701 C CA . VAL B 1 36 ? -0.326 1.616 -16.609 1 95.62 36 VAL B CA 1
ATOM 2702 C C . VAL B 1 36 ? -0.265 1.492 -18.125 1 95.62 36 VAL B C 1
ATOM 2704 O O . VAL B 1 36 ? -0.95 0.652 -18.719 1 95.62 36 VAL B O 1
ATOM 2707 N N . THR B 1 37 ? 0.614 2.283 -18.797 1 93.56 37 THR B N 1
ATOM 2708 C CA . THR B 1 37 ? 0.68 2.242 -20.25 1 93.56 37 THR B CA 1
ATOM 2709 C C . THR B 1 37 ? 1.936 1.51 -20.719 1 93.56 37 THR B C 1
ATOM 2711 O O . THR B 1 37 ? 2.197 1.414 -21.922 1 93.56 37 THR B O 1
ATOM 2714 N N . SER B 1 38 ? 2.762 1.085 -19.781 1 88 38 SER B N 1
ATOM 2715 C CA . SER B 1 38 ? 4.027 0.437 -20.109 1 88 38 SER B CA 1
ATOM 2716 C C . SER B 1 38 ? 3.799 -0.977 -20.641 1 88 38 SER B C 1
ATOM 2718 O O . SER B 1 38 ? 4.746 -1.75 -20.781 1 88 38 SER B O 1
ATOM 2720 N N . GLY B 1 39 ? 2.543 -1.35 -20.891 1 81.62 39 GLY B N 1
ATOM 2721 C CA . GLY B 1 39 ? 2.271 -2.646 -21.484 1 81.62 39 GLY B CA 1
ATOM 2722 C C . GLY B 1 39 ? 1.667 -3.639 -20.516 1 81.62 39 GLY B C 1
ATOM 2723 O O . GLY B 1 39 ? 1.002 -3.246 -19.547 1 81.62 39 GLY B O 1
ATOM 2724 N N . GLY B 1 40 ? 1.733 -4.898 -20.922 1 82.75 40 GLY B N 1
ATOM 2725 C CA . GLY B 1 40 ? 1.134 -5.984 -20.156 1 82.75 40 GLY B CA 1
ATOM 2726 C C . GLY B 1 40 ? 0.026 -6.699 -20.906 1 82.75 40 GLY B C 1
ATOM 2727 O O . GLY B 1 40 ? -0.7 -6.082 -21.688 1 82.75 40 GLY B O 1
ATOM 2728 N N . LYS B 1 41 ? -0.108 -7.875 -20.594 1 83 41 LYS B N 1
ATOM 2729 C CA . LYS B 1 41 ? -1.029 -8.734 -21.328 1 83 41 LYS B CA 1
ATOM 2730 C C . LYS B 1 41 ? -2.449 -8.617 -20.781 1 83 41 LYS B C 1
ATOM 2732 O O . LYS B 1 41 ? -3.398 -9.117 -21.391 1 83 41 LYS B O 1
ATOM 2737 N N . ARG B 1 42 ? -2.689 -7.953 -19.672 1 93.38 42 ARG B N 1
ATOM 2738 C CA . ARG B 1 42 ? -3.984 -7.688 -19.062 1 93.38 42 ARG B CA 1
ATOM 2739 C C . ARG B 1 42 ? -4.738 -8.984 -18.797 1 93.38 42 ARG B C 1
ATOM 2741 O O . ARG B 1 42 ? -5.953 -9.055 -18.984 1 93.38 42 ARG B O 1
ATOM 2748 N N . ILE B 1 43 ? -4.031 -10.008 -18.391 1 92.38 43 ILE B N 1
ATOM 2749 C CA . ILE B 1 43 ? -4.633 -11.312 -18.156 1 92.38 43 ILE B CA 1
ATOM 2750 C C . ILE B 1 43 ? -5.59 -11.242 -16.969 1 92.38 43 ILE B C 1
ATOM 2752 O O . ILE B 1 43 ? -6.699 -11.773 -17.031 1 92.38 43 ILE B O 1
ATOM 2756 N N . ARG B 1 44 ? -5.25 -10.562 -15.977 1 96.19 44 ARG B N 1
ATOM 2757 C CA . ARG B 1 44 ? -6.016 -10.523 -14.734 1 96.19 44 ARG B CA 1
ATOM 2758 C C . ARG B 1 44 ? -7.348 -9.805 -14.938 1 96.19 44 ARG B C 1
ATOM 2760 O O . ARG B 1 44 ? -8.414 -10.383 -14.711 1 96.19 44 ARG B O 1
ATOM 2767 N N . PRO B 1 45 ? -7.281 -8.586 -15.461 1 97.81 45 PRO B N 1
ATOM 2768 C CA . PRO B 1 45 ? -8.586 -7.961 -15.703 1 97.81 45 PRO B CA 1
ATOM 2769 C C . PRO B 1 45 ? -9.383 -8.656 -16.797 1 97.81 45 PRO B C 1
ATOM 2771 O O . PRO B 1 45 ? -10.609 -8.664 -16.766 1 97.81 45 PRO B O 1
ATOM 2774 N N . ALA B 1 46 ? -8.719 -9.289 -17.75 1 96.5 46 ALA B N 1
ATOM 2775 C CA . ALA B 1 46 ? -9.406 -10.023 -18.812 1 96.5 46 ALA B CA 1
ATOM 2776 C C . ALA B 1 46 ? -10.188 -11.203 -18.234 1 96.5 46 ALA B C 1
ATOM 2778 O O . ALA B 1 46 ? -11.336 -11.445 -18.625 1 96.5 46 ALA B O 1
ATOM 2779 N N . LEU B 1 47 ? -9.578 -11.891 -17.328 1 97.56 47 LEU B N 1
ATOM 2780 C CA . LEU B 1 47 ? -10.25 -13.031 -16.703 1 97.56 47 LEU B CA 1
ATOM 2781 C C . LEU B 1 47 ? -11.445 -12.578 -15.875 1 97.56 47 LEU B C 1
ATOM 2783 O O . LEU B 1 47 ? -12.477 -13.25 -15.852 1 97.56 47 LEU B O 1
ATOM 2787 N N . CYS B 1 48 ? -11.289 -11.477 -15.211 1 98.38 48 CYS B N 1
ATOM 2788 C CA . CYS B 1 48 ? -12.398 -10.898 -14.461 1 98.38 48 CYS B CA 1
ATOM 2789 C C . CYS B 1 48 ? -13.562 -10.555 -15.391 1 98.38 48 CYS B C 1
ATOM 2791 O O . CYS B 1 48 ? -14.711 -10.93 -15.117 1 98.38 48 CYS B O 1
ATOM 2793 N N . LEU B 1 49 ? -13.25 -9.906 -16.484 1 98.25 49 LEU B N 1
ATOM 2794 C CA . LEU B 1 49 ? -14.266 -9.5 -17.453 1 98.25 49 LEU B CA 1
ATOM 2795 C C . LEU B 1 49 ? -14.922 -10.719 -18.094 1 98.25 49 LEU B C 1
ATOM 2797 O O . LEU B 1 49 ? -16.141 -10.766 -18.25 1 98.25 49 LEU B O 1
ATOM 2801 N N . LEU B 1 50 ? -14.109 -11.68 -18.469 1 97.19 50 LEU B N 1
ATOM 2802 C CA . LEU B 1 50 ? -14.633 -12.898 -19.062 1 97.19 50 LEU B CA 1
ATOM 2803 C C . LEU B 1 50 ? -15.602 -13.602 -18.125 1 97.19 50 LEU B C 1
ATOM 2805 O O . LEU B 1 50 ? -16.688 -14.023 -18.531 1 97.19 50 LEU B O 1
ATOM 2809 N N . ALA B 1 51 ? -15.195 -13.727 -16.875 1 98.06 51 ALA B N 1
ATOM 2810 C CA . ALA B 1 51 ? -16.047 -14.359 -15.867 1 98.06 51 ALA B CA 1
ATOM 2811 C C . ALA B 1 51 ? -17.344 -13.586 -15.695 1 98.06 51 ALA B C 1
ATOM 2813 O O . ALA B 1 51 ? -18.422 -14.188 -15.594 1 98.06 51 ALA B O 1
ATOM 2814 N N . ALA B 1 52 ? -17.25 -12.297 -15.672 1 98.25 52 ALA B N 1
ATOM 2815 C CA . ALA B 1 52 ? -18.438 -11.461 -15.492 1 98.25 52 ALA B CA 1
ATOM 2816 C C . ALA B 1 52 ? -19.406 -11.633 -16.641 1 98.25 52 ALA B C 1
ATOM 2818 O O . ALA B 1 52 ? -20.625 -11.688 -16.438 1 98.25 52 ALA B O 1
ATOM 2819 N N . HIS B 1 53 ? -18.891 -11.727 -17.859 1 97.56 53 HIS B N 1
ATOM 2820 C CA . HIS B 1 53 ? -19.703 -11.914 -19.047 1 97.56 53 HIS B CA 1
ATOM 2821 C C . HIS B 1 53 ? -20.5 -13.219 -18.969 1 97.56 53 HIS B C 1
ATOM 2823 O O . HIS B 1 53 ? -21.531 -13.367 -19.625 1 97.56 53 HIS B O 1
ATOM 2829 N N . GLY B 1 54 ? -20.062 -14.141 -18.219 1 96.56 54 GLY B N 1
ATOM 2830 C CA . GLY B 1 54 ? -20.75 -15.422 -18.062 1 96.56 54 GLY B CA 1
ATOM 2831 C C . GLY B 1 54 ? -22 -15.328 -17.203 1 96.56 54 GLY B C 1
ATOM 2832 O O . GLY B 1 54 ? -22.844 -16.234 -17.234 1 96.56 54 GLY B O 1
ATOM 2833 N N . GLY B 1 55 ? -22.109 -14.273 -16.453 1 96.31 55 GLY B N 1
ATOM 2834 C CA . GLY B 1 55 ? -23.234 -14.125 -15.531 1 96.31 55 GLY B CA 1
ATOM 2835 C C . GLY B 1 55 ? -24.438 -13.445 -16.156 1 96.31 55 GLY B C 1
ATOM 2836 O O . GLY B 1 55 ? -24.297 -12.719 -17.141 1 96.31 55 GLY B O 1
ATOM 2837 N N . PRO B 1 56 ? -25.562 -13.656 -15.578 1 96.19 56 PRO B N 1
ATOM 2838 C CA . PRO B 1 56 ? -26.797 -13.141 -16.156 1 96.19 56 PRO B CA 1
ATOM 2839 C C . PRO B 1 56 ? -26.984 -11.641 -15.938 1 96.19 56 PRO B C 1
ATOM 2841 O O . PRO B 1 56 ? -27.812 -11.008 -16.594 1 96.19 56 PRO B O 1
ATOM 2844 N N . ALA B 1 57 ? -26.266 -11.023 -15.078 1 96.06 57 ALA B N 1
ATOM 2845 C CA . ALA B 1 57 ? -26.453 -9.617 -14.742 1 96.06 57 ALA B CA 1
ATOM 2846 C C . ALA B 1 57 ? -25.266 -8.781 -15.188 1 96.06 57 ALA B C 1
ATOM 2848 O O . ALA B 1 57 ? -24.969 -7.734 -14.602 1 96.06 57 ALA B O 1
ATOM 2849 N N . PHE B 1 58 ? -24.594 -9.234 -16.219 1 96.25 58 PHE B N 1
ATOM 2850 C CA . PHE B 1 58 ? -23.391 -8.547 -16.656 1 96.25 58 PHE B CA 1
ATOM 2851 C C . PHE B 1 58 ? -23.703 -7.105 -17.062 1 96.25 58 PHE B C 1
ATOM 2853 O O . PHE B 1 58 ? -24.688 -6.855 -17.781 1 96.25 58 PHE B O 1
ATOM 2860 N N . SER B 1 59 ? -22.906 -6.164 -16.578 1 97.06 59 SER B N 1
ATOM 2861 C CA . SER B 1 59 ? -22.844 -4.758 -16.953 1 97.06 59 SER B CA 1
ATOM 2862 C C . SER B 1 59 ? -21.391 -4.281 -17.031 1 97.06 59 SER B C 1
ATOM 2864 O O . SER B 1 59 ? -20.672 -4.32 -16.031 1 97.06 59 SER B O 1
ATOM 2866 N N . LEU B 1 60 ? -21.031 -3.928 -18.234 1 97.31 60 LEU B N 1
ATOM 2867 C CA . LEU B 1 60 ? -19.656 -3.463 -18.391 1 97.31 60 LEU B CA 1
ATOM 2868 C C . LEU B 1 60 ? -19.375 -2.281 -17.469 1 97.31 60 LEU B C 1
ATOM 2870 O O . LEU B 1 60 ? -18.312 -2.225 -16.828 1 97.31 60 LEU B O 1
ATOM 2874 N N . ALA B 1 61 ? -20.312 -1.367 -17.422 1 96.62 61 ALA B N 1
ATOM 2875 C CA . ALA B 1 61 ? -20.172 -0.175 -16.594 1 96.62 61 ALA B CA 1
ATOM 2876 C C . ALA B 1 61 ? -19.938 -0.55 -15.125 1 96.62 61 ALA B C 1
ATOM 2878 O O . ALA B 1 61 ? -19.203 0.126 -14.414 1 96.62 61 ALA B O 1
ATOM 2879 N N . HIS B 1 62 ? -20.562 -1.645 -14.758 1 96.62 62 HIS B N 1
ATOM 2880 C CA . HIS B 1 62 ? -20.469 -2.08 -13.367 1 96.62 62 HIS B CA 1
ATOM 2881 C C . HIS B 1 62 ? -19.203 -2.896 -13.133 1 96.62 62 HIS B C 1
ATOM 2883 O O . HIS B 1 62 ? -18.625 -2.857 -12.047 1 96.62 62 HIS B O 1
ATOM 2889 N N . THR B 1 63 ? -18.75 -3.625 -14.117 1 97.94 63 THR B N 1
ATOM 2890 C CA . THR B 1 63 ? -17.641 -4.562 -13.961 1 97.94 63 THR B CA 1
ATOM 2891 C C . THR B 1 63 ? -16.297 -3.857 -14.188 1 97.94 63 THR B C 1
ATOM 2893 O O . THR B 1 63 ? -15.289 -4.23 -13.586 1 97.94 63 THR B O 1
ATOM 2896 N N . LEU B 1 64 ? -16.297 -2.84 -14.945 1 98.06 64 LEU B N 1
ATOM 2897 C CA . LEU B 1 64 ? -15.07 -2.217 -15.43 1 98.06 64 LEU B CA 1
ATOM 2898 C C . LEU B 1 64 ? -14.258 -1.658 -14.266 1 98.06 64 LEU B C 1
ATOM 2900 O O . LEU B 1 64 ? -13.031 -1.823 -14.219 1 98.06 64 LEU B O 1
ATOM 2904 N N . PRO B 1 65 ? -14.844 -0.999 -13.281 1 97.81 65 PRO B N 1
ATOM 2905 C CA . PRO B 1 65 ? -14.047 -0.507 -12.156 1 97.81 65 PRO B CA 1
ATOM 2906 C C . PRO B 1 65 ? -13.383 -1.633 -11.367 1 97.81 65 PRO B C 1
ATOM 2908 O O . PRO B 1 65 ? -12.266 -1.465 -10.875 1 97.81 65 PRO B O 1
ATOM 2911 N N . LEU B 1 66 ? -14.055 -2.736 -11.273 1 98.06 66 LEU B N 1
ATOM 2912 C CA . LEU B 1 66 ? -13.453 -3.879 -10.594 1 98.06 66 LEU B CA 1
ATOM 2913 C C . LEU B 1 66 ? -12.266 -4.418 -11.367 1 98.06 66 LEU B C 1
ATOM 2915 O O . LEU B 1 66 ? -11.203 -4.684 -10.789 1 98.06 66 LEU B O 1
ATOM 2919 N N . ALA B 1 67 ? -12.453 -4.566 -12.641 1 98.5 67 ALA B N 1
ATOM 2920 C CA . ALA B 1 67 ? -11.359 -5.023 -13.5 1 98.5 67 ALA B CA 1
ATOM 2921 C C . ALA B 1 67 ? -10.164 -4.078 -13.414 1 98.5 67 ALA B C 1
ATOM 2923 O O . ALA B 1 67 ? -9.016 -4.523 -13.344 1 98.5 67 ALA B O 1
ATOM 2924 N N . ALA B 1 68 ? -10.477 -2.805 -13.406 1 98.44 68 ALA B N 1
ATOM 2925 C CA . ALA B 1 68 ? -9.422 -1.803 -13.281 1 98.44 68 ALA B CA 1
ATOM 2926 C C . ALA B 1 68 ? -8.719 -1.91 -11.93 1 98.44 68 ALA B C 1
ATOM 2928 O O . ALA B 1 68 ? -7.492 -1.811 -11.852 1 98.44 68 ALA B O 1
ATOM 2929 N N . ALA B 1 69 ? -9.477 -2.1 -10.906 1 98.06 69 ALA B N 1
ATOM 2930 C CA . ALA B 1 69 ? -8.906 -2.234 -9.57 1 98.06 69 ALA B CA 1
ATOM 2931 C C . ALA B 1 69 ? -7.945 -3.416 -9.5 1 98.06 69 ALA B C 1
ATOM 2933 O O . ALA B 1 69 ? -6.859 -3.305 -8.93 1 98.06 69 ALA B O 1
ATOM 2934 N N . LEU B 1 70 ? -8.305 -4.488 -10.07 1 98.25 70 LEU B N 1
ATOM 2935 C CA . LEU B 1 70 ? -7.465 -5.688 -10.078 1 98.25 70 LEU B CA 1
ATOM 2936 C C . LEU B 1 70 ? -6.16 -5.434 -10.828 1 98.25 70 LEU B C 1
ATOM 2938 O O . LEU B 1 70 ? -5.086 -5.812 -10.359 1 98.25 70 LEU B O 1
ATOM 2942 N N . GLU B 1 71 ? -6.246 -4.793 -11.906 1 98.25 71 GLU B N 1
ATOM 2943 C CA . GLU B 1 71 ? -5.039 -4.477 -12.656 1 98.25 71 GLU B CA 1
ATOM 2944 C C . GLU B 1 71 ? -4.156 -3.49 -11.898 1 98.25 71 GLU B C 1
ATOM 2946 O O . GLU B 1 71 ? -2.926 -3.586 -11.945 1 98.25 71 GLU B O 1
ATOM 2951 N N . LEU B 1 72 ? -4.793 -2.551 -11.281 1 98 72 LEU B N 1
ATOM 2952 C CA . LEU B 1 72 ? -4.035 -1.579 -10.5 1 98 72 LEU B CA 1
ATOM 2953 C C . LEU B 1 72 ? -3.299 -2.26 -9.352 1 98 72 LEU B C 1
ATOM 2955 O O . LEU B 1 72 ? -2.156 -1.909 -9.047 1 98 72 LEU B O 1
ATOM 2959 N N . ILE B 1 73 ? -3.912 -3.219 -8.695 1 97.5 73 ILE B N 1
ATOM 2960 C CA . ILE B 1 73 ? -3.26 -3.961 -7.625 1 97.5 73 ILE B CA 1
ATOM 2961 C C . ILE B 1 73 ? -2.037 -4.691 -8.172 1 97.5 73 ILE B C 1
ATOM 2963 O O . ILE B 1 73 ? -0.965 -4.664 -7.562 1 97.5 73 ILE B O 1
ATOM 2967 N N . HIS B 1 74 ? -2.215 -5.289 -9.297 1 96.62 74 HIS B N 1
ATOM 2968 C CA . HIS B 1 74 ? -1.086 -5.957 -9.93 1 96.62 74 HIS B CA 1
ATOM 2969 C C . HIS B 1 74 ? 0.027 -4.965 -10.258 1 96.62 74 HIS B C 1
ATOM 2971 O O . HIS B 1 74 ? 1.202 -5.242 -10.008 1 96.62 74 HIS B O 1
ATOM 2977 N N . THR B 1 75 ? -0.338 -3.852 -10.805 1 96.69 75 THR B N 1
ATOM 2978 C CA . THR B 1 75 ? 0.624 -2.824 -11.188 1 96.69 75 THR B CA 1
ATOM 2979 C C . THR B 1 75 ? 1.394 -2.322 -9.969 1 96.69 75 THR B C 1
ATOM 2981 O O . THR B 1 75 ? 2.617 -2.186 -10.016 1 96.69 75 THR B O 1
ATOM 2984 N N . ALA B 1 76 ? 0.686 -2.057 -8.922 1 96.69 76 ALA B N 1
ATOM 2985 C CA . ALA B 1 76 ? 1.327 -1.592 -7.695 1 96.69 76 ALA B CA 1
ATOM 2986 C C . ALA B 1 76 ? 2.342 -2.611 -7.188 1 96.69 76 ALA B C 1
ATOM 2988 O O . ALA B 1 76 ? 3.43 -2.242 -6.742 1 96.69 76 ALA B O 1
ATOM 2989 N N . SER B 1 77 ? 1.957 -3.861 -7.219 1 95.38 77 SER B N 1
ATOM 2990 C CA . SER B 1 77 ? 2.861 -4.914 -6.762 1 95.38 77 SER B CA 1
ATOM 2991 C C . SER B 1 77 ? 4.125 -4.965 -7.613 1 95.38 77 SER B C 1
ATOM 2993 O O . SER B 1 77 ? 5.219 -5.195 -7.098 1 95.38 77 SER B O 1
ATOM 2995 N N . LEU B 1 78 ? 4.02 -4.707 -8.906 1 93.31 78 LEU B N 1
ATOM 2996 C CA . LEU B 1 78 ? 5.168 -4.699 -9.805 1 93.31 78 LEU B CA 1
ATOM 2997 C C . LEU B 1 78 ? 6.098 -3.533 -9.492 1 93.31 78 LEU B C 1
ATOM 2999 O O . LEU B 1 78 ? 7.32 -3.678 -9.531 1 93.31 78 LEU B O 1
ATOM 3003 N N . VAL B 1 79 ? 5.547 -2.41 -9.203 1 95.69 79 VAL B N 1
ATOM 3004 C CA . VAL B 1 79 ? 6.332 -1.217 -8.906 1 95.69 79 VAL B CA 1
ATOM 3005 C C . VAL B 1 79 ? 7.188 -1.458 -7.668 1 95.69 79 VAL B C 1
ATOM 3007 O O . VAL B 1 79 ? 8.391 -1.171 -7.668 1 95.69 79 VAL B O 1
ATOM 3010 N N . HIS B 1 80 ? 6.57 -1.963 -6.652 1 95.12 80 HIS B N 1
ATOM 3011 C CA . HIS B 1 80 ? 7.301 -2.24 -5.422 1 95.12 80 HIS B CA 1
ATOM 3012 C C . HIS B 1 80 ? 8.336 -3.34 -5.633 1 95.12 80 HIS B C 1
ATOM 3014 O O . HIS B 1 80 ? 9.453 -3.25 -5.117 1 95.12 80 HIS B O 1
ATOM 3020 N N . ASP B 1 81 ? 8 -4.324 -6.434 1 90.56 81 ASP B N 1
ATOM 3021 C CA . ASP B 1 81 ? 8.953 -5.379 -6.777 1 90.56 81 ASP B CA 1
ATOM 3022 C C . ASP B 1 81 ? 10.164 -4.812 -7.516 1 90.56 81 ASP B C 1
ATOM 3024 O O . ASP B 1 81 ? 11.289 -5.262 -7.305 1 90.56 81 ASP B O 1
ATOM 3028 N N . ASP B 1 82 ? 9.898 -3.916 -8.422 1 91.5 82 ASP B N 1
ATOM 3029 C CA . ASP B 1 82 ? 10.977 -3.316 -9.195 1 91.5 82 ASP B CA 1
ATOM 3030 C C . ASP B 1 82 ? 11.961 -2.578 -8.281 1 91.5 82 ASP B C 1
ATOM 3032 O O . ASP B 1 82 ? 13.172 -2.598 -8.523 1 91.5 82 ASP B O 1
ATOM 3036 N N . VAL B 1 83 ? 11.477 -1.922 -7.281 1 92.31 83 VAL B N 1
ATOM 3037 C CA . VAL B 1 83 ? 12.328 -1.234 -6.316 1 92.31 83 VAL B CA 1
ATOM 3038 C C . VAL B 1 83 ? 13.148 -2.256 -5.531 1 92.31 83 VAL B C 1
ATOM 3040 O O . VAL B 1 83 ? 14.359 -2.094 -5.363 1 92.31 83 VAL B O 1
ATOM 3043 N N . ILE B 1 84 ? 12.492 -3.303 -5.102 1 88.12 84 ILE B N 1
ATOM 3044 C CA . ILE B 1 84 ? 13.086 -4.352 -4.285 1 88.12 84 ILE B CA 1
ATOM 3045 C C . ILE B 1 84 ? 14.203 -5.047 -5.07 1 88.12 84 ILE B C 1
ATOM 3047 O O . ILE B 1 84 ? 15.289 -5.281 -4.543 1 88.12 84 ILE B O 1
ATOM 3051 N N . ASP B 1 85 ? 13.922 -5.258 -6.344 1 83.12 85 ASP B N 1
ATOM 3052 C CA . ASP B 1 85 ? 14.836 -6.023 -7.188 1 83.12 85 ASP B CA 1
ATOM 3053 C C . ASP B 1 85 ? 15.852 -5.105 -7.867 1 83.12 85 ASP B C 1
ATOM 3055 O O . ASP B 1 85 ? 16.75 -5.578 -8.57 1 83.12 85 ASP B O 1
ATOM 3059 N N . LYS B 1 86 ? 15.789 -3.855 -7.641 1 87.31 86 LYS B N 1
ATOM 3060 C CA . LYS B 1 86 ? 16.641 -2.861 -8.289 1 87.31 86 LYS B CA 1
ATOM 3061 C C . LYS B 1 86 ? 16.625 -3.02 -9.805 1 87.31 86 LYS B C 1
ATOM 3063 O O . LYS B 1 86 ? 17.672 -3.033 -10.445 1 87.31 86 LYS B O 1
ATOM 3068 N N . ALA B 1 87 ? 15.422 -3.271 -10.289 1 85.06 87 ALA B N 1
ATOM 3069 C CA . ALA B 1 87 ? 15.242 -3.455 -11.727 1 85.06 87 ALA B CA 1
ATOM 3070 C C . 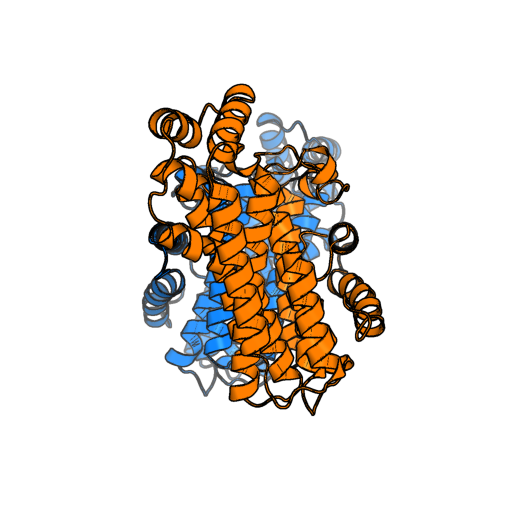ALA B 1 87 ? 15.219 -2.113 -12.453 1 85.06 87 ALA B C 1
ATOM 3072 O O . ALA B 1 87 ? 14.523 -1.184 -12.031 1 85.06 87 ALA B O 1
ATOM 3073 N N . ASP B 1 88 ? 15.844 -2.037 -13.586 1 89.56 88 ASP B N 1
ATOM 3074 C CA . ASP B 1 88 ? 15.922 -0.784 -14.336 1 89.56 88 ASP B CA 1
ATOM 3075 C C . ASP B 1 88 ? 14.914 -0.759 -15.477 1 89.56 88 ASP B C 1
ATOM 3077 O O . ASP B 1 88 ? 14.594 0.306 -16.016 1 89.56 88 ASP B O 1
ATOM 3081 N N . THR B 1 89 ? 14.453 -1.963 -15.875 1 86.69 89 THR B N 1
ATOM 3082 C CA . THR B 1 89 ? 13.508 -2.045 -16.984 1 86.69 89 THR B CA 1
ATOM 3083 C C . THR B 1 89 ? 12.43 -3.082 -16.703 1 86.69 89 THR B C 1
ATOM 3085 O O . THR B 1 89 ? 12.648 -4.027 -15.945 1 86.69 89 THR B O 1
ATOM 3088 N N . ARG B 1 90 ? 11.289 -2.807 -17.297 1 80 90 ARG B N 1
ATOM 3089 C CA . ARG B 1 90 ? 10.156 -3.725 -17.312 1 80 90 ARG B CA 1
ATOM 3090 C C . ARG B 1 90 ? 9.352 -3.598 -18.594 1 80 90 ARG B C 1
ATOM 3092 O O . ARG B 1 90 ? 8.938 -2.498 -18.969 1 80 90 ARG B O 1
ATOM 3099 N N . ARG B 1 91 ? 9.242 -4.695 -19.297 1 80.81 91 ARG B N 1
ATOM 3100 C CA . ARG B 1 91 ? 8.5 -4.746 -20.547 1 80.81 91 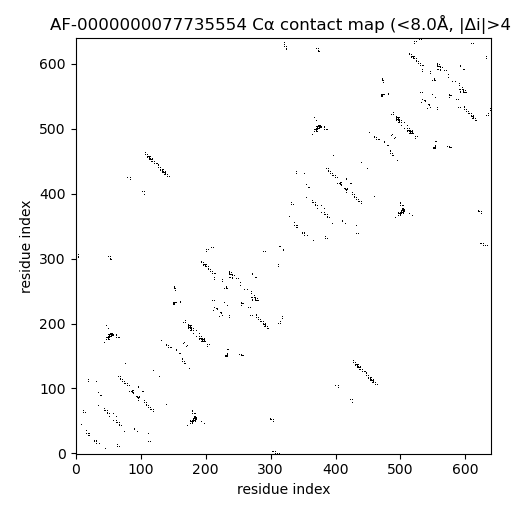ARG B CA 1
ATOM 3101 C C . ARG B 1 91 ? 9.062 -3.76 -21.562 1 80.81 91 ARG B C 1
ATOM 3103 O O . ARG B 1 91 ? 8.305 -3.055 -22.234 1 80.81 91 ARG B O 1
ATOM 3110 N N . GLY B 1 92 ? 10.289 -3.662 -21.484 1 81.81 92 GLY B N 1
ATOM 3111 C CA . GLY B 1 92 ? 10.977 -2.842 -22.469 1 81.81 92 GLY B CA 1
ATOM 3112 C C . GLY B 1 92 ? 10.977 -1.366 -22.125 1 81.81 92 GLY B C 1
ATOM 3113 O O . GLY B 1 92 ? 11.586 -0.558 -22.828 1 81.81 92 GLY B O 1
ATOM 3114 N N . ALA B 1 93 ? 10.367 -1 -20.984 1 88.06 93 ALA B N 1
ATOM 3115 C CA . ALA B 1 93 ? 10.312 0.395 -20.562 1 88.06 93 ALA B CA 1
ATOM 3116 C C . ALA B 1 93 ? 11.07 0.593 -19.25 1 88.06 93 ALA B C 1
ATOM 3118 O O . ALA B 1 93 ? 11.234 -0.35 -18.469 1 88.06 93 ALA B O 1
ATOM 3119 N N . PRO B 1 94 ? 11.57 1.776 -19.047 1 92.94 94 PRO B N 1
ATOM 3120 C CA . PRO B 1 94 ? 12.203 2.033 -17.75 1 92.94 94 PRO B CA 1
ATOM 3121 C C . PRO B 1 94 ? 11.227 1.903 -16.594 1 92.94 94 PRO B C 1
ATOM 3123 O O . PRO B 1 94 ? 10.062 2.314 -16.703 1 92.94 94 PRO B O 1
ATOM 3126 N N . THR B 1 95 ? 11.711 1.303 -15.539 1 93.31 95 THR B N 1
ATOM 3127 C CA . THR B 1 95 ? 10.898 1.234 -14.336 1 93.31 95 THR B CA 1
ATOM 3128 C C . THR B 1 95 ? 10.781 2.609 -13.68 1 93.31 95 THR B C 1
ATOM 3130 O O . THR B 1 95 ? 11.539 3.523 -14.008 1 93.31 95 THR B O 1
ATOM 3133 N N . ALA B 1 96 ? 9.82 2.752 -12.805 1 93.81 96 ALA B N 1
ATOM 3134 C CA . ALA B 1 96 ? 9.633 4.027 -12.117 1 93.81 96 ALA B CA 1
ATOM 3135 C C . ALA B 1 96 ? 10.867 4.395 -11.297 1 93.81 96 ALA B C 1
ATOM 3137 O O . ALA B 1 96 ? 11.258 5.562 -11.242 1 93.81 96 ALA B O 1
ATOM 3138 N N . ASN B 1 97 ? 11.461 3.391 -10.641 1 93.62 97 ASN B N 1
ATOM 3139 C CA . ASN B 1 97 ? 12.648 3.68 -9.836 1 93.62 97 ASN B CA 1
ATOM 3140 C C . ASN B 1 97 ? 13.828 4.105 -10.703 1 93.62 97 ASN B C 1
ATOM 3142 O O . ASN B 1 97 ? 14.672 4.895 -10.273 1 93.62 97 ASN B O 1
ATOM 3146 N N . ALA B 1 98 ? 13.93 3.611 -11.898 1 93.94 98 ALA B N 1
ATOM 3147 C CA . ALA B 1 98 ? 14.984 3.988 -12.836 1 93.94 98 ALA B CA 1
ATOM 3148 C C . ALA B 1 98 ? 14.711 5.359 -13.445 1 93.94 98 ALA B C 1
ATOM 3150 O O . ALA B 1 98 ? 15.633 6.168 -13.602 1 93.94 98 ALA B O 1
ATOM 3151 N N . LYS B 1 99 ? 13.508 5.613 -13.82 1 94.81 99 LYS B N 1
ATOM 3152 C CA . LYS B 1 99 ? 13.141 6.852 -14.5 1 94.81 99 LYS B CA 1
ATOM 3153 C C . LYS B 1 99 ? 13.102 8.023 -13.523 1 94.81 99 LYS B C 1
ATOM 3155 O O . LYS B 1 99 ? 13.477 9.148 -13.875 1 94.81 99 LYS B O 1
ATOM 3160 N N . TRP B 1 100 ? 12.625 7.816 -12.43 1 94.44 100 TRP B N 1
ATOM 3161 C CA . TRP B 1 100 ? 12.578 8.828 -11.375 1 94.44 100 TRP B CA 1
ATOM 3162 C C . TRP B 1 100 ? 13.5 8.453 -10.219 1 94.44 100 TRP B C 1
ATOM 3164 O O . TRP B 1 100 ? 14.719 8.641 -10.305 1 94.44 100 TRP B O 1
ATOM 3174 N N . ASP B 1 101 ? 13.016 7.766 -9.125 1 93.81 101 ASP B N 1
ATOM 3175 C CA . ASP B 1 101 ? 13.828 7.234 -8.031 1 93.81 101 ASP B CA 1
ATOM 3176 C C . ASP B 1 101 ? 13.008 6.297 -7.145 1 93.81 101 ASP B C 1
ATOM 3178 O O . ASP B 1 101 ? 11.828 6.055 -7.414 1 93.81 101 ASP B O 1
ATOM 3182 N N . ASN B 1 102 ? 13.648 5.723 -6.207 1 93.25 102 ASN B N 1
ATOM 3183 C CA . ASN B 1 102 ? 13 4.762 -5.324 1 93.25 102 ASN B CA 1
ATOM 3184 C C . ASN B 1 102 ? 11.867 5.406 -4.527 1 93.25 102 ASN B C 1
ATOM 3186 O O . ASN B 1 102 ? 10.828 4.781 -4.301 1 93.25 102 ASN B O 1
ATOM 3190 N N . LYS B 1 103 ? 12.062 6.652 -4.07 1 93.38 103 LYS B N 1
ATOM 3191 C CA . LYS B 1 103 ? 11.055 7.348 -3.273 1 93.38 103 LYS B CA 1
ATOM 3192 C C . LYS B 1 103 ? 9.75 7.508 -4.055 1 93.38 103 LYS B C 1
ATOM 3194 O O . LYS B 1 103 ? 8.68 7.121 -3.576 1 93.38 103 LYS B O 1
ATOM 3199 N N . ILE B 1 104 ? 9.875 7.973 -5.203 1 94.31 104 ILE B N 1
ATOM 3200 C CA . ILE B 1 104 ? 8.719 8.195 -6.062 1 94.31 104 ILE B CA 1
ATOM 3201 C C . ILE B 1 104 ? 8.07 6.859 -6.414 1 94.31 104 ILE B C 1
ATOM 3203 O O . ILE B 1 104 ? 6.844 6.742 -6.422 1 94.31 104 ILE B O 1
ATOM 3207 N N . ALA B 1 105 ? 8.875 5.867 -6.703 1 95.88 105 ALA B N 1
ATOM 3208 C CA . ALA B 1 105 ? 8.352 4.551 -7.059 1 95.88 105 ALA B CA 1
ATOM 3209 C C . ALA B 1 105 ? 7.535 3.957 -5.914 1 95.88 105 ALA B C 1
ATOM 3211 O O . ALA B 1 105 ? 6.41 3.494 -6.117 1 95.88 105 ALA B O 1
ATOM 3212 N N . ILE B 1 106 ? 8.062 3.996 -4.699 1 95.94 106 ILE B N 1
ATOM 3213 C CA . ILE B 1 106 ? 7.391 3.416 -3.541 1 95.94 106 ILE B CA 1
ATOM 3214 C C . ILE B 1 106 ? 6.07 4.145 -3.293 1 95.94 106 ILE B C 1
ATOM 3216 O O . ILE B 1 106 ? 5.023 3.508 -3.145 1 95.94 106 ILE B O 1
ATOM 3220 N N . LEU B 1 107 ? 6.094 5.43 -3.312 1 95.88 107 LEU B N 1
ATOM 3221 C CA . LEU B 1 107 ? 4.906 6.238 -3.045 1 95.88 107 LEU B CA 1
ATOM 3222 C C . LEU B 1 107 ? 3.875 6.074 -4.156 1 95.88 107 LEU B C 1
ATOM 3224 O O . LEU B 1 107 ? 2.67 6.109 -3.898 1 95.88 107 LEU B O 1
ATOM 3228 N N . SER B 1 108 ? 4.336 5.953 -5.352 1 96.06 108 SER B N 1
ATOM 3229 C CA . SER B 1 108 ? 3.422 5.73 -6.469 1 96.06 108 SER B CA 1
ATOM 3230 C C . SER B 1 108 ? 2.723 4.379 -6.348 1 96.06 108 SER B C 1
ATOM 3232 O O . SER B 1 108 ? 1.545 4.254 -6.688 1 96.06 108 SER B O 1
ATOM 3234 N N . GLY B 1 109 ? 3.477 3.354 -5.977 1 96.75 109 GLY B N 1
ATOM 3235 C CA . GLY B 1 109 ? 2.84 2.078 -5.691 1 96.75 109 GLY B CA 1
ATOM 3236 C C . GLY B 1 109 ? 1.737 2.18 -4.656 1 96.75 109 GLY B C 1
ATOM 3237 O O . GLY B 1 109 ? 0.654 1.62 -4.836 1 96.75 109 GLY B O 1
ATOM 3238 N N . ASP B 1 110 ? 1.986 2.883 -3.584 1 96.56 110 ASP B N 1
ATOM 3239 C CA . ASP B 1 110 ? 0.988 3.102 -2.541 1 96.56 110 ASP B CA 1
ATOM 3240 C C . ASP B 1 110 ? -0.227 3.846 -3.092 1 96.56 110 ASP B C 1
ATOM 3242 O O . ASP B 1 110 ? -1.366 3.52 -2.752 1 96.56 110 ASP B O 1
ATOM 3246 N N . TYR B 1 111 ? 0.057 4.84 -3.873 1 96 111 TYR B N 1
ATOM 3247 C CA . TYR B 1 111 ? -1.013 5.625 -4.477 1 96 111 TYR B CA 1
ATOM 3248 C C . TYR B 1 111 ? -1.898 4.75 -5.359 1 96 111 TYR B C 1
ATOM 3250 O O . TYR B 1 111 ? -3.127 4.84 -5.297 1 96 111 TYR B O 1
ATOM 3258 N N . ILE B 1 112 ? -1.283 3.977 -6.125 1 97.25 112 ILE B N 1
ATOM 3259 C CA . ILE B 1 112 ? -2.016 3.121 -7.055 1 97.25 112 ILE B CA 1
ATOM 3260 C C . ILE B 1 112 ? -2.832 2.094 -6.273 1 97.25 112 ILE B C 1
ATOM 3262 O O . ILE B 1 112 ? -3.975 1.8 -6.629 1 97.25 112 ILE B O 1
ATOM 3266 N N . PHE B 1 113 ? -2.314 1.537 -5.188 1 95.88 113 PHE B N 1
ATOM 3267 C CA . PHE B 1 113 ? -3.082 0.671 -4.301 1 95.88 113 PHE B CA 1
ATOM 3268 C C . PHE B 1 113 ? -4.312 1.395 -3.771 1 95.88 113 PHE B C 1
ATOM 3270 O O . PHE B 1 113 ? -5.414 0.84 -3.771 1 95.88 113 PHE B O 1
ATOM 3277 N N . ALA B 1 114 ? -4.078 2.562 -3.332 1 95.31 114 ALA B N 1
ATOM 3278 C CA . ALA B 1 114 ? -5.176 3.361 -2.791 1 95.31 114 ALA B CA 1
ATOM 3279 C C . ALA B 1 114 ? -6.262 3.586 -3.842 1 95.31 114 ALA B C 1
ATOM 3281 O O . ALA B 1 114 ? -7.453 3.514 -3.537 1 95.31 114 ALA B O 1
ATOM 3282 N N . ARG B 1 115 ? -5.844 3.848 -5.027 1 96.5 115 ARG B N 1
ATOM 3283 C CA . ARG B 1 115 ? -6.789 4.078 -6.117 1 96.5 115 ARG B CA 1
ATOM 3284 C C . ARG B 1 115 ? -7.586 2.818 -6.426 1 96.5 115 ARG B C 1
ATOM 3286 O O . ARG B 1 115 ? -8.773 2.893 -6.754 1 96.5 115 ARG B O 1
ATOM 3293 N N . ALA B 1 116 ? -6.93 1.704 -6.379 1 96.81 116 ALA B N 1
ATOM 3294 C CA . ALA B 1 116 ? -7.621 0.435 -6.594 1 96.81 116 ALA B CA 1
ATOM 3295 C C . ALA B 1 116 ? -8.742 0.243 -5.574 1 96.81 116 ALA B C 1
ATOM 3297 O O . ALA B 1 116 ? -9.875 -0.067 -5.945 1 96.81 116 ALA B O 1
ATOM 3298 N N . PHE B 1 117 ? -8.484 0.492 -4.348 1 93.69 117 PHE B N 1
ATOM 3299 C CA . PHE B 1 117 ? -9.477 0.306 -3.295 1 93.69 117 PHE B CA 1
ATOM 3300 C C . PHE B 1 117 ? -10.57 1.356 -3.393 1 93.69 117 PHE B C 1
ATOM 3302 O O . PHE B 1 117 ? -11.734 1.079 -3.082 1 93.69 117 PHE B O 1
ATOM 3309 N N . ARG B 1 118 ? -10.195 2.506 -3.826 1 94 118 ARG B N 1
ATOM 3310 C CA . ARG B 1 118 ? -11.195 3.555 -4.016 1 94 118 ARG B CA 1
ATOM 3311 C C . ARG B 1 118 ? -12.195 3.174 -5.102 1 94 118 ARG B C 1
ATOM 3313 O O . ARG B 1 118 ? -13.398 3.408 -4.957 1 94 118 ARG B O 1
ATOM 3320 N N . LEU B 1 119 ? -11.695 2.623 -6.145 1 95.44 119 LEU B N 1
ATOM 3321 C CA . LEU B 1 119 ? -12.57 2.178 -7.223 1 95.44 119 LEU B CA 1
ATOM 3322 C C . LEU B 1 119 ? -13.602 1.183 -6.707 1 95.44 119 LEU B C 1
ATOM 3324 O O . LEU B 1 119 ? -14.766 1.229 -7.109 1 95.44 119 LEU B O 1
ATOM 3328 N N . VAL B 1 120 ? -13.164 0.326 -5.855 1 93.94 120 VAL B N 1
ATOM 3329 C CA . VAL B 1 120 ? -14.047 -0.706 -5.332 1 93.94 120 VAL B CA 1
ATOM 3330 C C . VAL B 1 120 ? -15.047 -0.084 -4.352 1 93.94 120 VAL B C 1
ATOM 3332 O O . VAL B 1 120 ? -16.234 -0.38 -4.402 1 93.94 120 VAL B O 1
ATOM 3335 N N . ALA B 1 121 ? -14.602 0.784 -3.551 1 90.5 121 ALA B N 1
ATOM 3336 C CA . ALA B 1 121 ? -15.453 1.413 -2.545 1 90.5 121 ALA B CA 1
ATOM 3337 C C . ALA B 1 121 ? -16.516 2.301 -3.197 1 90.5 121 ALA B C 1
ATOM 3339 O O . ALA B 1 121 ? -17.641 2.396 -2.707 1 90.5 121 ALA B O 1
ATOM 3340 N N . GLU B 1 122 ? -16.203 2.912 -4.297 1 93 122 GLU B N 1
ATOM 3341 C CA . GLU B 1 122 ? -17.078 3.883 -4.949 1 93 122 GLU B CA 1
ATOM 3342 C C . GLU B 1 122 ? -18.156 3.189 -5.773 1 93 122 GLU B C 1
ATOM 3344 O O . GLU B 1 122 ? -19.141 3.816 -6.172 1 93 122 GLU B O 1
ATOM 3349 N N . ASN B 1 123 ? -18 1.936 -5.988 1 93.06 123 ASN B N 1
ATOM 3350 C CA . ASN B 1 123 ? -18.906 1.28 -6.918 1 93.06 123 ASN B CA 1
ATOM 3351 C C . ASN B 1 123 ? -19.766 0.224 -6.215 1 93.06 123 ASN B C 1
ATOM 3353 O O . ASN B 1 123 ? -20.406 -0.598 -6.867 1 93.06 123 ASN B O 1
ATOM 3357 N N . ASP B 1 124 ? -19.797 0.174 -4.961 1 87.31 124 ASP B N 1
ATOM 3358 C CA . ASP B 1 124 ? -20.734 -0.544 -4.098 1 87.31 124 ASP B CA 1
ATOM 3359 C C . ASP B 1 124 ? -20.766 -2.031 -4.441 1 87.31 124 ASP B C 1
ATOM 3361 O O . ASP B 1 124 ? -21.828 -2.594 -4.684 1 87.31 124 ASP B O 1
ATOM 3365 N N . TYR B 1 125 ? -19.609 -2.672 -4.523 1 91 125 TYR B N 1
ATOM 3366 C CA . TYR B 1 125 ? -19.531 -4.098 -4.82 1 91 125 TYR B CA 1
ATOM 3367 C C . TYR B 1 125 ? -19.859 -4.93 -3.58 1 91 125 TYR B C 1
ATOM 3369 O O . TYR B 1 125 ? -20.078 -6.137 -3.676 1 91 125 TYR B O 1
ATOM 3377 N N . GLY B 1 126 ? -19.938 -4.32 -2.479 1 85.12 126 GLY B N 1
ATOM 3378 C CA . GLY B 1 126 ? -20.172 -5.02 -1.226 1 85.12 126 GLY B CA 1
ATOM 3379 C C . GLY B 1 126 ? -18.906 -5.367 -0.483 1 85.12 126 GLY B C 1
ATOM 3380 O O . GLY B 1 126 ? -17.812 -5.332 -1.06 1 85.12 126 GLY B O 1
ATOM 3381 N N . ASP B 1 127 ? -19.016 -5.766 0.792 1 85.75 127 ASP B N 1
ATOM 3382 C CA . ASP B 1 127 ? -17.875 -5.98 1.687 1 85.75 127 ASP B CA 1
ATOM 3383 C C . ASP B 1 127 ? -17.094 -7.227 1.284 1 85.75 127 ASP B C 1
ATOM 3385 O O . ASP B 1 127 ? -15.875 -7.301 1.499 1 85.75 127 ASP B O 1
ATOM 3389 N N . HIS B 1 128 ? -17.797 -8.117 0.658 1 89.62 128 HIS B N 1
ATOM 3390 C CA . HIS B 1 128 ? -17.125 -9.344 0.257 1 89.62 128 HIS B CA 1
ATOM 3391 C C . HIS B 1 128 ? -16.016 -9.055 -0.751 1 89.62 128 HIS B C 1
ATOM 3393 O O . HIS B 1 128 ? -14.906 -9.578 -0.625 1 89.62 128 HIS B O 1
ATOM 3399 N N . VAL B 1 129 ? -16.359 -8.195 -1.705 1 92.5 129 VAL B N 1
ATOM 3400 C CA . VAL B 1 129 ? -15.383 -7.871 -2.742 1 92.5 129 VAL B CA 1
ATOM 3401 C C . VAL B 1 129 ? -14.195 -7.137 -2.123 1 92.5 129 VAL B C 1
ATOM 3403 O O . VAL B 1 129 ? -13.039 -7.461 -2.404 1 92.5 129 VAL B O 1
ATOM 3406 N N . ALA B 1 130 ? -14.453 -6.215 -1.263 1 91.12 130 ALA B N 1
ATOM 3407 C CA . ALA B 1 130 ? -13.391 -5.465 -0.596 1 91.12 130 ALA B CA 1
ATOM 3408 C C . ALA B 1 130 ? -12.523 -6.387 0.257 1 91.12 130 ALA B C 1
ATOM 3410 O O . ALA B 1 130 ? -11.297 -6.254 0.273 1 91.12 130 ALA B O 1
ATOM 3411 N N . ASN B 1 131 ? -13.148 -7.289 0.931 1 92.31 131 ASN B N 1
ATOM 3412 C CA . ASN B 1 131 ? -12.438 -8.25 1.767 1 92.31 131 ASN B CA 1
ATOM 3413 C C . ASN B 1 131 ? -11.523 -9.141 0.936 1 92.31 131 ASN B C 1
ATOM 3415 O O . ASN B 1 131 ? -10.375 -9.391 1.315 1 92.31 131 ASN B O 1
ATOM 3419 N N . ARG B 1 132 ? -12.016 -9.594 -0.136 1 93.88 132 ARG B N 1
ATOM 3420 C CA . ARG B 1 132 ? -11.234 -10.469 -1.007 1 93.88 132 ARG B CA 1
ATOM 3421 C C . ARG B 1 132 ? -10.039 -9.734 -1.594 1 93.88 132 ARG B C 1
ATOM 3423 O O . ARG B 1 132 ? -8.953 -10.305 -1.726 1 93.88 132 ARG B O 1
ATOM 3430 N N . LEU B 1 133 ? -10.25 -8.492 -1.935 1 94.12 133 LEU B N 1
ATOM 3431 C CA . LEU B 1 133 ? -9.148 -7.703 -2.484 1 94.12 133 LEU B CA 1
ATOM 3432 C C . LEU B 1 133 ? -8.078 -7.445 -1.426 1 94.12 133 LEU B C 1
ATOM 3434 O O . LEU B 1 133 ? -6.883 -7.516 -1.716 1 94.12 133 LEU B O 1
ATOM 3438 N N . ALA B 1 134 ? -8.508 -7.086 -0.273 1 93.19 134 ALA B N 1
ATOM 3439 C CA . ALA B 1 134 ? -7.562 -6.887 0.818 1 93.19 134 ALA B CA 1
ATOM 3440 C C . ALA B 1 134 ? -6.766 -8.156 1.09 1 93.19 134 ALA B C 1
ATOM 3442 O O . ALA B 1 134 ? -5.555 -8.102 1.324 1 93.19 134 ALA B O 1
ATOM 3443 N N . GLN B 1 135 ? -7.434 -9.266 1.047 1 93.06 135 GLN B N 1
ATOM 3444 C CA . GLN B 1 135 ? -6.777 -10.555 1.211 1 93.06 135 GLN B CA 1
ATOM 3445 C C . GLN B 1 135 ? -5.742 -10.789 0.113 1 93.06 135 GLN B C 1
ATOM 3447 O O . GLN B 1 135 ? -4.645 -11.281 0.382 1 93.06 135 GLN B O 1
ATOM 3452 N N . LEU B 1 136 ? -6.145 -10.477 -1.022 1 94.94 136 LEU B N 1
ATOM 3453 C CA . LEU B 1 136 ? -5.258 -10.633 -2.172 1 94.94 136 LEU B CA 1
ATOM 3454 C C . LEU B 1 136 ? -3.959 -9.859 -1.963 1 94.94 136 LEU B C 1
ATOM 3456 O O . LEU B 1 136 ? -2.871 -10.406 -2.146 1 94.94 136 LEU B O 1
ATOM 3460 N N . VAL B 1 137 ? -4.059 -8.602 -1.586 1 93.81 137 VAL B N 1
ATOM 3461 C CA . VAL B 1 137 ? -2.881 -7.762 -1.376 1 93.81 137 VAL B CA 1
ATOM 3462 C C . VAL B 1 137 ? -2.02 -8.352 -0.26 1 93.81 137 VAL B C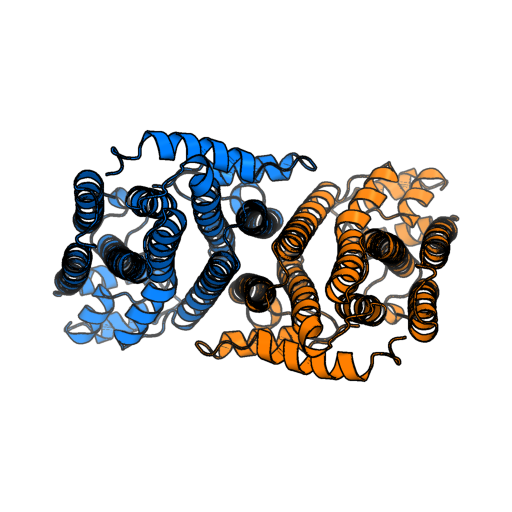 1
ATOM 3464 O O . VAL B 1 137 ? -0.792 -8.391 -0.371 1 93.81 137 VAL B O 1
ATOM 3467 N N . GLY B 1 138 ? -2.648 -8.789 0.799 1 92.81 138 GLY B N 1
ATOM 3468 C CA . GLY B 1 138 ? -1.924 -9.453 1.873 1 92.81 138 GLY B CA 1
ATOM 3469 C C . GLY B 1 138 ? -1.171 -10.688 1.413 1 92.81 138 GLY B C 1
ATOM 3470 O O . GLY B 1 138 ? -0.002 -10.867 1.756 1 92.81 138 GLY B O 1
ATOM 3471 N N . ASN B 1 139 ? -1.816 -11.492 0.62 1 90.88 139 ASN B N 1
ATOM 3472 C CA . ASN B 1 139 ? -1.218 -12.719 0.103 1 90.88 139 ASN B CA 1
ATOM 3473 C C . ASN B 1 139 ? -0.001 -12.422 -0.769 1 90.88 139 ASN B C 1
ATOM 3475 O O . ASN B 1 139 ? 1.002 -13.133 -0.704 1 90.88 139 ASN B O 1
ATOM 3479 N N . LEU B 1 140 ? -0.157 -11.453 -1.574 1 92.75 140 LEU B N 1
ATOM 3480 C CA . LEU B 1 140 ? 0.954 -11.078 -2.441 1 92.75 140 LEU B CA 1
ATOM 3481 C C . LEU B 1 140 ? 2.188 -10.719 -1.621 1 92.75 140 LEU B C 1
ATOM 3483 O O . LEU B 1 140 ? 3.293 -11.172 -1.919 1 92.75 140 LEU B O 1
ATOM 3487 N N . SER B 1 141 ? 1.979 -9.938 -0.591 1 92.56 141 SER B N 1
ATOM 3488 C CA . SER B 1 141 ? 3.084 -9.516 0.262 1 92.56 141 SER B CA 1
ATOM 3489 C C . SER B 1 141 ? 3.693 -10.695 1.009 1 92.56 141 SER B C 1
ATOM 3491 O O . SER B 1 141 ? 4.918 -10.852 1.044 1 92.56 141 SER B O 1
ATOM 3493 N N . VAL B 1 142 ? 2.871 -11.516 1.559 1 91.44 142 VAL B N 1
ATOM 3494 C CA . VAL B 1 142 ? 3.326 -12.672 2.324 1 91.44 142 VAL B CA 1
ATOM 3495 C C . VAL B 1 142 ? 4.055 -13.648 1.403 1 91.44 142 VAL B C 1
ATOM 3497 O O . VAL B 1 142 ? 5.102 -14.195 1.768 1 91.44 142 VAL B O 1
ATOM 3500 N N . GLY B 1 143 ? 3.49 -13.883 0.248 1 89.06 143 GLY B N 1
ATOM 3501 C CA . GLY B 1 143 ? 4.137 -14.75 -0.72 1 89.06 143 GLY B CA 1
ATOM 3502 C C . GLY B 1 143 ? 5.539 -14.305 -1.081 1 89.06 143 GLY B C 1
ATOM 3503 O O . GLY B 1 143 ? 6.453 -15.133 -1.186 1 89.06 143 GLY B O 1
ATOM 3504 N N . GLU B 1 144 ? 5.707 -13.023 -1.25 1 89.94 144 GLU B N 1
ATOM 3505 C CA . GLU B 1 144 ? 7.02 -12.484 -1.591 1 89.94 144 GLU B CA 1
ATOM 3506 C C . GLU B 1 144 ? 8 -12.641 -0.431 1 89.94 144 GLU B C 1
ATOM 3508 O O . GLU B 1 144 ? 9.188 -12.906 -0.643 1 89.94 144 GLU B O 1
ATOM 3513 N N . ILE B 1 145 ? 7.531 -12.43 0.742 1 89.19 145 ILE B N 1
ATOM 3514 C CA . ILE B 1 145 ? 8.367 -12.57 1.927 1 89.19 145 ILE B CA 1
ATOM 3515 C C . ILE B 1 145 ? 8.812 -14.023 2.078 1 89.19 145 ILE B C 1
ATOM 3517 O O . ILE B 1 145 ? 9.984 -14.297 2.352 1 89.19 145 ILE B O 1
ATOM 3521 N N . ILE B 1 146 ? 7.887 -14.93 1.869 1 87.69 146 ILE B N 1
ATOM 3522 C CA . ILE B 1 146 ? 8.188 -16.359 1.951 1 87.69 146 ILE B CA 1
ATOM 3523 C C . ILE B 1 146 ? 9.234 -16.719 0.9 1 87.69 146 ILE B C 1
ATOM 3525 O O . ILE B 1 146 ? 10.195 -17.438 1.194 1 87.69 146 ILE B O 1
ATOM 3529 N N . GLN B 1 147 ? 9.047 -16.234 -0.264 1 87 147 GLN B N 1
ATOM 3530 C CA . GLN B 1 147 ? 10.023 -16.516 -1.319 1 87 147 GLN B CA 1
ATOM 3531 C C . GLN B 1 147 ? 11.398 -15.984 -0.942 1 87 147 GLN B C 1
ATOM 3533 O O . GLN B 1 147 ? 12.406 -16.656 -1.158 1 87 147 GLN B O 1
ATOM 3538 N N . ASP B 1 148 ? 11.438 -14.812 -0.457 1 86.25 148 ASP B N 1
ATOM 3539 C CA . ASP B 1 148 ? 12.695 -14.188 -0.065 1 86.25 148 ASP B CA 1
ATOM 3540 C C . ASP B 1 148 ? 13.422 -15.031 0.982 1 86.25 148 ASP B C 1
ATOM 3542 O O . ASP B 1 148 ? 14.641 -15.203 0.915 1 86.25 148 ASP B O 1
ATOM 3546 N N . LYS B 1 149 ? 12.719 -15.617 1.852 1 85.19 149 LYS B N 1
ATOM 3547 C CA . LYS B 1 149 ? 13.281 -16.422 2.93 1 85.19 149 LYS B CA 1
ATOM 3548 C C . LYS B 1 149 ? 13.82 -17.75 2.4 1 85.19 149 LYS B C 1
ATOM 3550 O O . LYS B 1 149 ? 14.719 -18.344 2.998 1 85.19 149 LYS B O 1
ATOM 3555 N N . GLN B 1 150 ? 13.289 -18.125 1.33 1 85.62 150 GLN B N 1
ATOM 3556 C CA . GLN B 1 150 ? 13.625 -19.438 0.805 1 85.62 150 GLN B CA 1
ATOM 3557 C C . GLN B 1 150 ? 14.758 -19.344 -0.217 1 85.62 150 GLN B C 1
ATOM 3559 O O . GLN B 1 150 ? 15.281 -20.375 -0.659 1 85.62 150 GLN B O 1
ATOM 3564 N N . MET B 1 151 ? 15.18 -18.125 -0.49 1 85.12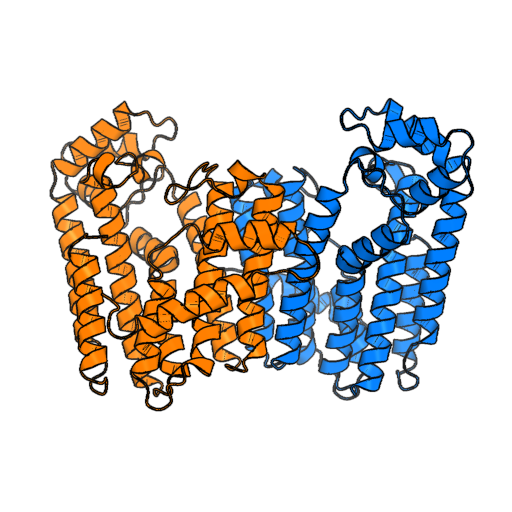 151 MET B N 1
ATOM 3565 C CA . MET B 1 151 ? 16.234 -17.953 -1.483 1 85.12 151 MET B CA 1
ATOM 3566 C C . MET B 1 151 ? 17.531 -18.641 -1.033 1 85.12 151 MET B C 1
ATOM 3568 O O . MET B 1 151 ? 17.891 -18.562 0.141 1 85.12 151 MET B O 1
ATOM 3572 N N . TYR B 1 152 ? 18.109 -19.328 -1.961 1 86.25 152 TYR B N 1
ATOM 3573 C CA . TYR B 1 152 ? 19.375 -20.031 -1.805 1 86.25 152 TYR B CA 1
ATOM 3574 C C . TYR B 1 152 ? 19.281 -21.109 -0.737 1 86.25 152 TYR B C 1
ATOM 3576 O O . TYR B 1 152 ? 20.266 -21.438 -0.084 1 86.25 152 TYR B O 1
ATOM 3584 N N . LYS B 1 153 ? 18.047 -21.406 -0.497 1 81.56 153 LYS B N 1
ATOM 3585 C CA . LYS B 1 153 ? 17.812 -22.562 0.361 1 81.56 153 LYS B CA 1
ATOM 3586 C C . LYS B 1 153 ? 17.266 -23.734 -0.44 1 81.56 153 LYS B C 1
ATOM 3588 O O . LYS B 1 153 ? 16.484 -23.547 -1.367 1 81.56 153 LYS B O 1
ATOM 3593 N N . ALA B 1 154 ? 17.953 -24.672 -0.342 1 65.06 154 ALA B N 1
ATOM 3594 C CA . ALA B 1 154 ? 17.484 -25.812 -1.13 1 65.06 154 ALA B CA 1
ATOM 3595 C C . ALA B 1 154 ? 16.125 -26.312 -0.634 1 65.06 154 ALA B C 1
ATOM 3597 O O . ALA B 1 154 ? 16.016 -26.828 0.476 1 65.06 154 ALA B O 1
ATOM 3598 N N . ALA B 1 155 ? 15.133 -25.578 -1.196 1 63.03 155 ALA B N 1
ATOM 3599 C CA . ALA B 1 155 ? 13.812 -26.094 -0.857 1 63.03 155 ALA B CA 1
ATOM 3600 C C . ALA B 1 155 ? 13.664 -27.547 -1.298 1 63.03 155 ALA B C 1
ATOM 3602 O O . ALA B 1 155 ? 14.023 -27.906 -2.424 1 63.03 155 ALA B O 1
ATOM 3603 N N . ARG B 1 156 ? 13.422 -28.484 -0.293 1 65.69 156 ARG B N 1
ATOM 3604 C CA . ARG B 1 156 ? 13.461 -29.859 -0.741 1 65.69 156 ARG B CA 1
ATOM 3605 C C . ARG B 1 156 ? 12.055 -30.406 -0.981 1 65.69 156 ARG B C 1
ATOM 3607 O O . ARG B 1 156 ? 11.891 -31.531 -1.457 1 65.69 156 ARG B O 1
ATOM 3614 N N . ASP B 1 157 ? 11.117 -29.344 -0.854 1 84.62 157 ASP B N 1
ATOM 3615 C CA . ASP B 1 157 ? 9.828 -30.016 -0.992 1 84.62 157 ASP B CA 1
ATOM 3616 C C . ASP B 1 157 ? 8.938 -29.281 -2.006 1 84.62 157 ASP B C 1
ATOM 3618 O O . ASP B 1 157 ? 8.875 -28.062 -2.018 1 84.62 157 ASP B O 1
ATOM 3622 N N . GLU B 1 158 ? 8.297 -30.109 -2.875 1 92.06 158 GLU B N 1
ATOM 3623 C CA . GLU B 1 158 ? 7.363 -29.609 -3.883 1 92.06 158 GLU B CA 1
ATOM 3624 C C . GLU B 1 158 ? 6.211 -28.844 -3.238 1 92.06 158 GLU B C 1
ATOM 3626 O O . GLU B 1 158 ? 5.688 -27.891 -3.824 1 92.06 158 GLU B O 1
ATOM 3631 N N . ALA B 1 159 ? 5.902 -29.219 -2.031 1 91.81 159 ALA B N 1
ATOM 3632 C CA . ALA B 1 159 ? 4.789 -28.578 -1.329 1 91.81 159 ALA B CA 1
ATOM 3633 C C . ALA B 1 159 ? 5.062 -27.109 -1.091 1 91.81 159 ALA B C 1
ATOM 3635 O O . ALA B 1 159 ? 4.16 -26.266 -1.218 1 91.81 159 ALA B O 1
ATOM 3636 N N . ASP B 1 160 ? 6.285 -26.812 -0.759 1 89.25 160 ASP B N 1
ATOM 3637 C CA . ASP B 1 160 ? 6.664 -25.422 -0.524 1 89.25 160 ASP B CA 1
ATOM 3638 C C . ASP B 1 160 ? 6.605 -24.625 -1.817 1 89.25 160 ASP B C 1
ATOM 3640 O O . ASP B 1 160 ? 6.203 -23.453 -1.81 1 89.25 160 ASP B O 1
ATOM 3644 N N . TYR B 1 161 ? 7.031 -25.25 -2.871 1 92.81 161 TYR B N 1
ATOM 3645 C CA . TYR B 1 161 ? 6.988 -24.609 -4.18 1 92.81 161 TYR B CA 1
ATOM 3646 C C . TYR B 1 161 ? 5.559 -24.25 -4.562 1 92.81 161 TYR B C 1
ATOM 3648 O O . TYR B 1 161 ? 5.277 -23.109 -4.945 1 92.81 161 TYR B O 1
ATOM 3656 N N . TYR B 1 162 ? 4.68 -25.219 -4.371 1 95.06 162 TYR B N 1
ATOM 3657 C CA . TYR B 1 162 ? 3.293 -25 -4.766 1 95.06 162 TYR B CA 1
ATOM 3658 C C . TYR B 1 162 ? 2.635 -23.938 -3.895 1 95.06 162 TYR B C 1
ATOM 3660 O O . TYR B 1 162 ? 1.845 -23.125 -4.383 1 95.06 162 TYR B O 1
ATOM 3668 N N . ALA B 1 163 ? 2.977 -23.938 -2.639 1 90.56 163 ALA B N 1
ATOM 3669 C CA . ALA B 1 163 ? 2.428 -22.922 -1.74 1 90.56 163 ALA B CA 1
ATOM 3670 C C . ALA B 1 163 ? 2.875 -21.531 -2.152 1 90.56 163 ALA B C 1
ATOM 3672 O O . ALA B 1 163 ? 2.094 -20.578 -2.092 1 90.56 163 ALA B O 1
ATOM 3673 N N . ARG B 1 164 ? 4.047 -21.422 -2.561 1 90.06 164 ARG B N 1
ATOM 3674 C CA . ARG B 1 164 ? 4.613 -20.141 -2.955 1 90.06 164 ARG B CA 1
ATOM 3675 C C . ARG B 1 164 ? 3.945 -19.609 -4.223 1 90.06 164 ARG B C 1
ATOM 3677 O O . ARG B 1 164 ? 3.5 -18.469 -4.266 1 90.06 164 ARG B O 1
ATOM 3684 N N . ILE B 1 165 ? 3.852 -20.484 -5.246 1 93.62 165 ILE B N 1
ATOM 3685 C CA . ILE B 1 165 ? 3.328 -20 -6.516 1 93.62 165 ILE B CA 1
ATOM 3686 C C . ILE B 1 165 ? 1.82 -19.781 -6.406 1 93.62 165 ILE B C 1
ATOM 3688 O O . ILE B 1 165 ? 1.253 -18.938 -7.102 1 93.62 165 ILE B O 1
ATOM 3692 N N . GLN B 1 166 ? 1.183 -20.531 -5.508 1 94.5 166 GLN B N 1
ATOM 3693 C CA . GLN B 1 166 ? -0.225 -20.266 -5.234 1 94.5 166 GLN B CA 1
ATOM 3694 C C . GLN B 1 166 ? -0.426 -18.859 -4.703 1 94.5 166 GLN B C 1
ATOM 3696 O O . GLN B 1 166 ? -1.275 -18.109 -5.199 1 94.5 166 GLN B O 1
ATOM 3701 N N . LYS B 1 167 ? 0.347 -18.469 -3.748 1 90.69 167 LYS B N 1
ATOM 3702 C CA . LYS B 1 167 ? 0.197 -17.172 -3.096 1 90.69 167 LYS B CA 1
ATOM 3703 C C . LYS B 1 167 ? 0.62 -16.031 -4.027 1 90.69 167 LYS B C 1
ATOM 3705 O O . LYS B 1 167 ? 0.025 -14.961 -4.008 1 90.69 167 LYS B O 1
ATOM 3710 N N . LYS B 1 168 ? 1.622 -16.234 -4.785 1 91 168 LYS B N 1
ATOM 3711 C CA . LYS B 1 168 ? 2.205 -15.164 -5.586 1 91 168 LYS B CA 1
ATOM 3712 C C . LYS B 1 168 ? 1.423 -14.961 -6.879 1 91 168 LYS B C 1
ATOM 3714 O O . LYS B 1 168 ? 1.389 -13.852 -7.422 1 91 168 LYS B O 1
ATOM 3719 N N . THR B 1 169 ? 0.764 -16.078 -7.371 1 93.75 169 THR B N 1
ATOM 3720 C CA . THR B 1 169 ? 0.204 -15.969 -8.711 1 93.75 169 THR B CA 1
ATOM 3721 C C . THR B 1 169 ? -1.208 -16.547 -8.758 1 93.75 169 THR B C 1
ATOM 3723 O O . THR B 1 169 ? -2.15 -15.852 -9.156 1 93.75 169 THR B O 1
ATOM 3726 N N . ALA B 1 170 ? -1.402 -17.734 -8.336 1 96.69 170 ALA B N 1
ATOM 3727 C CA . ALA B 1 170 ? -2.662 -18.438 -8.539 1 96.69 170 ALA B CA 1
ATOM 3728 C C . ALA B 1 170 ? -3.799 -17.781 -7.77 1 96.69 170 ALA B C 1
ATOM 3730 O O . ALA B 1 170 ? -4.918 -17.672 -8.273 1 96.69 170 ALA B O 1
ATOM 3731 N N . ASP B 1 171 ? -3.518 -17.344 -6.543 1 96.12 171 ASP B N 1
ATOM 3732 C CA . ASP B 1 171 ? -4.543 -16.672 -5.746 1 96.12 171 ASP B CA 1
ATOM 3733 C C . ASP B 1 171 ? -5.102 -15.461 -6.477 1 96.12 171 ASP B C 1
ATOM 3735 O O . ASP B 1 171 ? -6.301 -15.188 -6.418 1 96.12 171 ASP B O 1
ATOM 3739 N N . PHE B 1 172 ? -4.262 -14.781 -7.105 1 97.56 172 PHE B N 1
ATOM 3740 C CA . PHE B 1 172 ? -4.668 -13.57 -7.82 1 97.56 172 PHE B CA 1
ATOM 3741 C C . PHE B 1 172 ? -5.641 -13.906 -8.945 1 97.56 172 PHE B C 1
ATOM 3743 O O . PHE B 1 172 ? -6.711 -13.305 -9.039 1 97.56 172 PHE B O 1
ATOM 3750 N N . LEU B 1 173 ? -5.332 -14.875 -9.773 1 97.81 173 LEU B N 1
ATOM 3751 C CA . LEU B 1 173 ? -6.191 -15.227 -10.898 1 97.81 173 LEU B CA 1
ATOM 3752 C C . LEU B 1 173 ? -7.488 -15.867 -10.414 1 97.81 173 LEU B C 1
ATOM 3754 O O . LEU B 1 173 ? -8.547 -15.68 -11.023 1 97.81 173 LEU B O 1
ATOM 3758 N N . GLU B 1 174 ? -7.375 -16.625 -9.336 1 98.38 174 GLU B N 1
ATOM 3759 C CA . GLU B 1 174 ? -8.562 -17.188 -8.688 1 98.38 174 GLU B CA 1
ATOM 3760 C C . GLU B 1 174 ? -9.547 -16.078 -8.297 1 98.38 174 GLU B C 1
ATOM 3762 O O . GLU B 1 174 ? -10.727 -16.156 -8.633 1 98.38 174 GLU B O 1
ATOM 3767 N N . ILE B 1 175 ? -9.039 -15.078 -7.688 1 98.06 175 ILE B N 1
ATOM 3768 C CA . ILE B 1 175 ? -9.867 -13.984 -7.195 1 98.06 175 ILE B CA 1
ATOM 3769 C C . ILE B 1 175 ? -10.43 -13.188 -8.375 1 98.06 175 ILE B C 1
ATOM 3771 O O . ILE B 1 175 ? -11.578 -12.75 -8.336 1 98.06 175 ILE B O 1
ATOM 3775 N N . CYS B 1 176 ? -9.648 -12.977 -9.398 1 98.38 176 CYS B N 1
ATOM 3776 C CA . CYS B 1 176 ? -10.141 -12.297 -10.602 1 98.38 176 CYS B CA 1
ATOM 3777 C C . CYS B 1 176 ? -11.375 -12.992 -11.148 1 98.38 176 CYS B C 1
ATOM 3779 O O . CYS B 1 176 ? -12.391 -12.344 -11.414 1 98.38 176 CYS B O 1
ATOM 3781 N N . CYS B 1 177 ? -11.328 -14.289 -11.273 1 98.56 177 CYS B N 1
ATOM 3782 C CA . CYS B 1 177 ? -12.438 -15.055 -11.828 1 98.56 177 CYS B CA 1
ATOM 3783 C C . CYS B 1 177 ? -13.617 -15.078 -10.859 1 98.56 177 CYS B C 1
ATOM 3785 O O . CYS B 1 177 ? -14.766 -14.906 -11.266 1 98.56 177 CYS B O 1
ATOM 3787 N N . GLU B 1 178 ? -13.32 -15.289 -9.602 1 98.38 178 GLU B N 1
ATOM 3788 C CA . GLU B 1 178 ? -14.359 -15.344 -8.57 1 98.38 178 GLU B CA 1
ATOM 3789 C C . GLU B 1 178 ? -15.156 -14.039 -8.539 1 98.38 178 GLU B C 1
ATOM 3791 O O . GLU B 1 178 ? -16.391 -14.062 -8.625 1 98.38 178 GLU B O 1
ATOM 3796 N N . LEU B 1 179 ? -14.477 -12.961 -8.414 1 98.12 179 LEU B N 1
ATOM 3797 C CA . LEU B 1 179 ? -15.133 -11.672 -8.258 1 98.12 179 LEU B CA 1
ATOM 3798 C C . LEU B 1 179 ? -15.844 -11.258 -9.539 1 98.12 179 LEU B C 1
ATOM 3800 O O . LEU B 1 179 ? -16.938 -10.672 -9.492 1 98.12 179 LEU B O 1
ATOM 3804 N N . GLY B 1 180 ? -15.211 -11.562 -10.688 1 98.25 180 GLY B N 1
ATOM 3805 C CA . GLY B 1 180 ? -15.906 -11.328 -11.945 1 98.25 180 GLY B CA 1
ATOM 3806 C C . GLY B 1 180 ? -17.234 -12.062 -12.039 1 98.25 180 GLY B C 1
ATOM 3807 O O . GLY B 1 180 ? -18.25 -11.469 -12.414 1 98.25 180 GLY B O 1
ATOM 3808 N N . ALA B 1 181 ? -17.219 -13.32 -11.648 1 98.25 181 ALA B N 1
ATOM 3809 C CA . ALA B 1 181 ? -18.422 -14.133 -11.688 1 98.25 181 ALA B CA 1
ATOM 3810 C C . ALA B 1 181 ? -19.5 -13.562 -10.773 1 98.25 181 ALA B C 1
ATOM 3812 O O . ALA B 1 181 ? -20.672 -13.445 -11.164 1 98.25 181 ALA B O 1
ATOM 3813 N N . LEU B 1 182 ? -19.125 -13.156 -9.617 1 96.81 182 LEU B N 1
ATOM 3814 C CA . LEU B 1 182 ? -20.062 -12.625 -8.641 1 96.81 182 LEU B CA 1
ATOM 3815 C C . LEU B 1 182 ? -20.672 -11.312 -9.117 1 96.81 182 LEU B C 1
ATOM 3817 O O . LEU B 1 182 ? -21.891 -11.125 -9.07 1 96.81 182 LEU B O 1
ATOM 3821 N N . VAL B 1 183 ? -19.859 -10.461 -9.586 1 96.75 183 VAL B N 1
ATOM 3822 C CA . VAL B 1 183 ? -20.312 -9.148 -10.039 1 96.75 183 VAL B CA 1
ATOM 3823 C C . VAL B 1 183 ? -21.156 -9.305 -11.297 1 96.75 183 VAL B C 1
ATOM 3825 O O . VAL B 1 183 ? -22.078 -8.508 -11.539 1 96.75 183 VAL B O 1
ATOM 3828 N N . GLY B 1 184 ? -20.859 -10.344 -12.055 1 97.12 184 GLY B N 1
ATOM 3829 C CA . GLY B 1 184 ? -21.656 -10.648 -13.234 1 97.12 184 GLY B CA 1
ATOM 3830 C C . GLY B 1 184 ? -23 -11.273 -12.906 1 97.12 184 GLY B C 1
ATOM 3831 O O . GLY B 1 184 ? -23.828 -11.492 -13.789 1 97.12 184 GLY B O 1
ATOM 3832 N N . GLY B 1 185 ? -23.219 -11.625 -11.633 1 96.81 185 GLY B N 1
ATOM 3833 C CA . GLY B 1 185 ? -24.516 -12.094 -11.195 1 96.81 185 GLY B CA 1
ATOM 3834 C C . GLY B 1 185 ? -24.594 -13.609 -11.102 1 96.81 185 GLY B C 1
ATOM 3835 O O . GLY B 1 185 ? -25.688 -14.164 -10.992 1 96.81 185 GLY B O 1
ATOM 3836 N N . MET B 1 186 ? -23.5 -14.273 -11.141 1 96.88 186 MET B N 1
ATOM 3837 C CA . MET B 1 186 ? -23.531 -15.727 -10.977 1 96.88 186 MET B CA 1
ATOM 3838 C C . MET B 1 186 ? -23.797 -16.094 -9.523 1 96.88 186 MET B C 1
ATOM 3840 O O . MET B 1 186 ? -23.531 -15.312 -8.617 1 96.88 186 MET B O 1
ATOM 3844 N N . ASP B 1 187 ? -24.328 -17.312 -9.336 1 96 187 ASP B N 1
ATOM 3845 C CA . ASP B 1 187 ? -24.531 -17.781 -7.973 1 96 187 ASP B CA 1
ATOM 3846 C C . ASP B 1 187 ? -23.219 -18.266 -7.363 1 96 187 ASP B C 1
ATOM 3848 O O . ASP B 1 187 ? -22.203 -18.344 -8.055 1 96 187 ASP B O 1
ATOM 3852 N N . ALA B 1 188 ? -23.234 -18.578 -6.137 1 95.56 188 ALA B N 1
ATOM 3853 C CA . ALA B 1 188 ? -22.031 -18.906 -5.375 1 95.56 188 ALA B CA 1
ATOM 3854 C C . ALA B 1 188 ? -21.359 -20.156 -5.918 1 95.56 188 ALA B C 1
ATOM 3856 O O . ALA B 1 188 ? -20.141 -20.25 -5.977 1 95.56 188 ALA B O 1
ATOM 3857 N N . ALA B 1 189 ? -22.125 -21.094 -6.328 1 97.12 189 ALA B N 1
ATOM 3858 C CA . ALA B 1 189 ? -21.594 -22.359 -6.816 1 97.12 189 ALA B CA 1
ATOM 3859 C C . ALA B 1 189 ? -20.828 -22.156 -8.125 1 97.12 189 ALA B C 1
ATOM 3861 O O . ALA B 1 189 ? -19.734 -22.688 -8.305 1 97.12 189 ALA B O 1
ATOM 3862 N N . ALA B 1 190 ? -21.453 -21.438 -8.992 1 97.56 190 ALA B N 1
ATOM 3863 C CA . ALA B 1 190 ? -20.797 -21.156 -10.266 1 97.56 190 ALA B CA 1
ATOM 3864 C C . ALA B 1 190 ? -19.547 -20.297 -10.062 1 97.56 190 ALA B C 1
ATOM 3866 O O . ALA B 1 190 ? -18.531 -20.5 -10.727 1 97.56 190 ALA B O 1
ATOM 3867 N N . ALA B 1 191 ? -19.625 -19.328 -9.195 1 97.5 191 ALA B N 1
ATOM 3868 C CA . ALA B 1 191 ? -18.469 -18.484 -8.891 1 97.5 191 ALA B CA 1
ATOM 3869 C C . ALA B 1 191 ? -17.312 -19.297 -8.32 1 97.5 191 ALA B C 1
ATOM 3871 O O . ALA B 1 191 ? -16.156 -19.031 -8.625 1 97.5 191 ALA B O 1
ATOM 3872 N N . GLU B 1 192 ? -17.656 -20.281 -7.531 1 97.94 192 GLU B N 1
ATOM 3873 C CA . GLU B 1 192 ? -16.625 -21.156 -6.957 1 97.94 192 GLU B CA 1
ATOM 3874 C C . GLU B 1 192 ? -15.938 -21.984 -8.039 1 97.94 192 GLU B C 1
ATOM 3876 O O . GLU B 1 192 ? -14.734 -22.219 -7.965 1 97.94 192 GLU B O 1
ATOM 3881 N N . LYS B 1 193 ? -16.688 -22.422 -8.953 1 98.5 193 LYS B N 1
ATOM 3882 C CA . LYS B 1 193 ? -16.125 -23.172 -10.07 1 98.5 193 LYS B CA 1
ATOM 3883 C C . LYS B 1 193 ? -15.18 -22.297 -10.891 1 98.5 193 LYS B C 1
ATOM 3885 O O . LYS B 1 193 ? -14.102 -22.734 -11.297 1 98.5 193 LYS B O 1
ATOM 3890 N N . LEU B 1 194 ? -15.594 -21.062 -11.133 1 98.56 194 LEU B N 1
ATOM 3891 C CA . LEU B 1 194 ? -14.727 -20.156 -11.875 1 98.56 194 LEU B CA 1
ATOM 3892 C C . LEU B 1 194 ? -13.508 -19.766 -11.047 1 98.56 194 LEU B C 1
ATOM 3894 O O . LEU B 1 194 ? -12.422 -19.547 -11.594 1 98.56 194 LEU B O 1
ATOM 3898 N N . ALA B 1 195 ? -13.672 -19.688 -9.727 1 98.44 195 ALA B N 1
ATOM 3899 C CA . ALA B 1 195 ? -12.523 -19.5 -8.844 1 98.44 195 ALA B CA 1
ATOM 3900 C C . ALA B 1 195 ? -11.523 -20.641 -9.008 1 98.44 195 ALA B C 1
ATOM 3902 O O . ALA B 1 195 ? -10.312 -20.391 -9.117 1 98.44 195 ALA B O 1
ATOM 3903 N N . GLU B 1 196 ? -12.023 -21.844 -9.07 1 98.69 196 GLU B N 1
ATOM 3904 C CA . GLU B 1 196 ? -11.164 -23 -9.266 1 98.69 196 GLU B CA 1
ATOM 3905 C C . GLU B 1 196 ? -10.508 -22.969 -10.641 1 98.69 196 GLU B C 1
ATOM 3907 O O . GLU B 1 196 ? -9.344 -23.359 -10.789 1 98.69 196 GLU B O 1
ATOM 3912 N N . TYR B 1 197 ? -11.305 -22.594 -11.609 1 98.69 197 TYR B N 1
ATOM 3913 C CA . TYR B 1 197 ? -10.734 -22.375 -12.938 1 98.69 197 TYR B CA 1
ATOM 3914 C C . TYR B 1 197 ? -9.562 -21.406 -12.883 1 98.69 197 TYR B C 1
ATOM 3916 O O . TYR B 1 197 ? -8.477 -21.703 -13.383 1 98.69 197 TYR B O 1
ATOM 3924 N N . GLY B 1 198 ? -9.75 -20.234 -12.258 1 98.5 198 GLY B N 1
ATOM 3925 C CA . GLY B 1 198 ? -8.695 -19.25 -12.109 1 98.5 198 GLY B CA 1
ATOM 3926 C C . GLY B 1 198 ? -7.48 -19.781 -11.367 1 98.5 198 GLY B C 1
ATOM 3927 O O . GLY B 1 198 ? -6.344 -19.531 -11.766 1 98.5 198 GLY B O 1
ATOM 3928 N N . HIS B 1 199 ? -7.734 -20.516 -10.297 1 98.44 199 HIS B N 1
ATOM 3929 C CA . HIS B 1 199 ? -6.664 -21.125 -9.523 1 98.44 199 HIS B CA 1
ATOM 3930 C C . HIS B 1 199 ? -5.812 -22.047 -10.391 1 98.44 199 HIS B C 1
ATOM 3932 O O . HIS B 1 199 ? -4.582 -21.938 -10.391 1 98.44 199 HIS B O 1
ATOM 3938 N N . SER B 1 200 ? -6.488 -22.875 -11.109 1 98.56 200 SER B N 1
ATOM 3939 C CA . SER B 1 200 ? -5.805 -23.859 -11.945 1 98.56 200 SER B CA 1
ATOM 3940 C C . SER B 1 200 ? -5.004 -23.188 -13.055 1 98.56 200 SER B C 1
ATOM 3942 O O . SER B 1 200 ? -3.857 -23.562 -13.312 1 98.56 200 SER B O 1
ATOM 3944 N N . ILE B 1 201 ? -5.602 -22.234 -13.641 1 96.94 201 ILE B N 1
ATOM 3945 C CA . ILE B 1 201 ? -4.918 -21.484 -14.688 1 96.94 201 ILE B CA 1
ATOM 3946 C C . ILE B 1 201 ? -3.715 -20.75 -14.094 1 96.94 201 ILE B C 1
ATOM 3948 O O . ILE B 1 201 ? -2.656 -20.672 -14.727 1 96.94 201 ILE B O 1
ATOM 3952 N N . GLY B 1 202 ? -3.881 -20.172 -12.969 1 97.12 202 GLY B N 1
ATOM 3953 C CA . GLY B 1 202 ? -2.797 -19.469 -12.305 1 97.12 202 GLY B CA 1
ATOM 3954 C C . GLY B 1 202 ? -1.624 -20.359 -11.961 1 97.12 202 GLY B C 1
ATOM 3955 O O . GLY B 1 202 ? -0.468 -19.984 -12.148 1 97.12 202 GLY B O 1
ATOM 3956 N N . MET B 1 203 ? -1.921 -21.531 -11.438 1 97.56 203 MET B N 1
ATOM 3957 C CA . MET B 1 203 ? -0.868 -22.5 -11.148 1 97.56 203 MET B CA 1
ATOM 3958 C C . MET B 1 203 ? -0.111 -22.875 -12.414 1 97.56 203 MET B C 1
ATOM 3960 O O . MET B 1 203 ? 1.12 -22.844 -12.438 1 97.56 203 MET B O 1
ATOM 3964 N N . ALA B 1 204 ? -0.883 -23.188 -13.422 1 97.31 204 ALA B N 1
ATOM 3965 C CA . ALA B 1 204 ? -0.279 -23.578 -14.695 1 97.31 204 ALA B CA 1
ATOM 3966 C C . ALA B 1 204 ? 0.56 -22.438 -15.273 1 97.31 204 ALA B C 1
ATOM 3968 O O . ALA B 1 204 ? 1.62 -22.672 -15.859 1 97.31 204 ALA B O 1
ATOM 3969 N N . PHE B 1 205 ? 0.082 -21.281 -15.133 1 95.38 205 PHE B N 1
ATOM 3970 C CA . PHE B 1 205 ? 0.769 -20.109 -15.641 1 95.38 205 PHE B CA 1
ATOM 3971 C C . PHE B 1 205 ? 2.156 -19.984 -15.023 1 95.38 205 PHE B C 1
ATOM 3973 O O . PHE B 1 205 ? 3.145 -19.797 -15.734 1 95.38 205 PHE B O 1
ATOM 3980 N N . GLN B 1 206 ? 2.242 -20.047 -13.773 1 94.56 206 GLN B N 1
ATOM 3981 C CA . GLN B 1 206 ? 3.533 -19.891 -13.109 1 94.56 206 GLN B CA 1
ATOM 3982 C C . GLN B 1 206 ? 4.469 -21.047 -13.438 1 94.56 206 GLN B C 1
ATOM 3984 O O . GLN B 1 206 ? 5.664 -20.844 -13.648 1 94.56 206 GLN B O 1
ATOM 3989 N N . ILE B 1 207 ? 3.936 -22.25 -13.453 1 95.81 207 ILE B N 1
ATOM 3990 C CA . ILE B 1 207 ? 4.758 -23.406 -13.789 1 95.81 207 ILE B CA 1
ATOM 3991 C C . ILE B 1 207 ? 5.324 -23.25 -15.195 1 95.81 207 ILE B C 1
ATOM 3993 O O . ILE B 1 207 ? 6.504 -23.531 -15.438 1 95.81 207 ILE B O 1
ATOM 3997 N N . THR B 1 208 ? 4.48 -22.781 -16.062 1 93.5 208 THR B N 1
ATOM 3998 C CA . THR B 1 208 ? 4.906 -22.562 -17.453 1 93.5 208 THR B CA 1
ATOM 3999 C C . THR B 1 208 ? 5.977 -21.484 -17.516 1 93.5 208 THR B C 1
ATOM 4001 O O . THR B 1 208 ? 6.949 -21.609 -18.266 1 93.5 208 THR B O 1
ATOM 4004 N N . ASP B 1 209 ? 5.77 -20.438 -16.766 1 90.56 209 ASP B N 1
ATOM 4005 C CA . ASP B 1 209 ? 6.773 -19.391 -16.703 1 90.56 209 ASP B CA 1
ATOM 4006 C C . ASP B 1 209 ? 8.109 -19.938 -16.188 1 90.56 209 ASP B C 1
ATOM 4008 O O . ASP B 1 209 ? 9.172 -19.578 -16.703 1 90.56 209 ASP B O 1
ATOM 4012 N N . ASP B 1 210 ? 8.117 -20.75 -15.203 1 91.94 210 ASP B N 1
ATOM 4013 C CA . ASP B 1 210 ? 9.32 -21.375 -14.656 1 91.94 210 ASP B CA 1
ATOM 4014 C C . ASP B 1 210 ? 9.992 -22.266 -15.695 1 91.94 210 ASP B C 1
ATOM 4016 O O . ASP B 1 210 ? 11.219 -22.328 -15.758 1 91.94 210 ASP B O 1
ATOM 4020 N N . LEU B 1 211 ? 9.141 -22.938 -16.406 1 91.94 211 LEU B N 1
ATOM 4021 C CA . LEU B 1 211 ? 9.633 -23.828 -17.453 1 91.94 211 LEU B CA 1
ATOM 4022 C C . LEU B 1 211 ? 10.359 -23.031 -18.547 1 91.94 211 LEU B C 1
ATOM 4024 O O . LEU B 1 211 ? 11.438 -23.422 -18.984 1 91.94 211 LEU B O 1
ATOM 4028 N N . LEU B 1 212 ? 9.797 -21.938 -18.922 1 89.31 212 LEU B N 1
ATOM 4029 C CA . LEU B 1 212 ? 10.383 -21.094 -19.953 1 89.31 212 LEU B CA 1
ATOM 4030 C C . LEU B 1 212 ? 11.719 -20.516 -19.5 1 89.31 212 LEU B C 1
ATOM 4032 O O . LEU B 1 212 ? 12.648 -20.359 -20.297 1 89.31 212 LEU B O 1
ATOM 4036 N N . ASP B 1 213 ? 11.859 -20.25 -18.266 1 89.62 213 ASP B N 1
ATOM 4037 C CA . ASP B 1 213 ? 13.094 -19.719 -17.688 1 89.62 213 ASP B CA 1
ATOM 4038 C C . ASP B 1 213 ? 14.227 -20.75 -17.797 1 89.62 213 ASP B C 1
ATOM 4040 O O . ASP B 1 213 ? 15.398 -20.375 -17.781 1 89.62 213 ASP B O 1
ATOM 4044 N N . ILE B 1 214 ? 13.891 -21.984 -17.891 1 90.56 214 ILE B N 1
ATOM 4045 C CA . ILE B 1 214 ? 14.875 -23.062 -17.984 1 90.56 214 ILE B CA 1
ATOM 4046 C C . ILE B 1 214 ? 15.18 -23.359 -19.438 1 90.56 214 ILE B C 1
ATOM 4048 O O . ILE B 1 214 ? 16.328 -23.609 -19.812 1 90.56 214 ILE B O 1
ATOM 4052 N N . LEU B 1 215 ? 14.211 -23.328 -20.281 1 87.19 215 LEU B N 1
ATOM 4053 C CA . LEU B 1 215 ? 14.32 -23.891 -21.641 1 87.19 215 LEU B CA 1
ATOM 4054 C C . LEU B 1 215 ? 14.727 -22.812 -22.625 1 87.19 215 LEU B C 1
ATOM 4056 O O . LEU B 1 215 ? 15.391 -23.094 -23.625 1 87.19 215 LEU B O 1
ATOM 4060 N N . GLU B 1 216 ? 14.227 -21.703 -22.484 1 75.5 216 GLU B N 1
ATOM 4061 C CA . GLU B 1 216 ? 14.359 -20.719 -23.547 1 75.5 216 GLU B CA 1
ATOM 4062 C C . GLU B 1 216 ? 15.656 -19.922 -23.406 1 75.5 216 GLU B C 1
ATOM 4064 O O . GLU B 1 216 ? 16.297 -19.953 -22.344 1 75.5 216 GLU B O 1
ATOM 4069 N N . THR B 1 217 ? 15.945 -19.516 -24.641 1 67.12 217 THR B N 1
ATOM 4070 C CA . THR B 1 217 ? 17.109 -18.641 -24.672 1 67.12 217 THR B CA 1
ATOM 4071 C C . THR B 1 217 ? 16.734 -17.234 -24.188 1 67.12 217 THR B C 1
ATOM 4073 O O . THR B 1 217 ? 15.547 -16.891 -24.141 1 67.12 217 THR B O 1
ATOM 4076 N N . SER B 1 218 ? 17.734 -16.531 -23.766 1 62.44 218 SER B N 1
ATOM 4077 C CA . SER B 1 218 ? 17.547 -15.156 -23.312 1 62.44 218 SER B CA 1
ATOM 4078 C C . SER B 1 218 ? 16.75 -14.352 -24.344 1 62.44 218 SER B C 1
ATOM 4080 O O . SER B 1 218 ? 15.914 -13.523 -23.969 1 62.44 218 SER B O 1
ATOM 4082 N N . GLU B 1 219 ? 17 -14.656 -25.547 1 57.88 219 GLU B N 1
ATOM 4083 C CA . GLU B 1 219 ? 16.359 -13.914 -26.641 1 57.88 219 GLU B CA 1
ATOM 4084 C C . GLU B 1 219 ? 14.859 -14.172 -26.688 1 57.88 219 GLU B C 1
ATOM 4086 O O . GLU B 1 219 ? 14.078 -13.25 -26.922 1 57.88 219 GLU B O 1
ATOM 4091 N N . GLN B 1 220 ? 14.516 -15.289 -26.438 1 59.62 220 GLN B N 1
ATOM 4092 C CA . GLN B 1 220 ? 13.117 -15.688 -26.547 1 59.62 220 GLN B CA 1
ATOM 4093 C C . GLN B 1 220 ? 12.305 -15.18 -25.359 1 59.62 220 GLN B C 1
ATOM 4095 O O . GLN B 1 220 ? 11.148 -14.766 -25.516 1 59.62 220 GLN B O 1
ATOM 4100 N N . ILE B 1 221 ? 13.008 -15.172 -24.281 1 60.91 221 ILE B N 1
ATOM 4101 C CA . ILE B 1 221 ? 12.234 -14.859 -23.078 1 60.91 221 ILE B CA 1
ATOM 4102 C C . ILE B 1 221 ? 12.414 -13.391 -22.719 1 60.91 221 ILE B C 1
ATOM 4104 O O . ILE B 1 221 ? 11.641 -12.836 -21.938 1 60.91 221 ILE B O 1
ATOM 4108 N N . GLY B 1 222 ? 13.352 -12.68 -23.5 1 57.66 222 GLY B N 1
ATOM 4109 C CA . GLY B 1 222 ? 13.578 -11.266 -23.266 1 57.66 222 GLY B CA 1
ATOM 4110 C C . GLY B 1 222 ? 14.336 -10.977 -21.984 1 57.66 222 GLY B C 1
ATOM 4111 O O . GLY B 1 222 ? 14.445 -9.82 -21.578 1 57.66 222 GLY B O 1
ATOM 4112 N N . LYS B 1 223 ? 14.672 -12.133 -21.297 1 60.28 223 LYS B N 1
ATOM 4113 C CA . LYS B 1 223 ? 15.539 -12.07 -20.109 1 60.28 223 LYS B CA 1
ATOM 4114 C C . LYS B 1 223 ? 16.531 -13.227 -20.109 1 60.28 223 LYS B C 1
ATOM 4116 O O . LYS B 1 223 ? 16.328 -14.234 -20.797 1 60.28 223 LYS B O 1
ATOM 4121 N N . PRO B 1 224 ? 17.672 -12.883 -19.422 1 66.75 224 PRO B N 1
ATOM 4122 C CA . PRO B 1 224 ? 18.609 -14 -19.359 1 66.75 224 PRO B CA 1
ATOM 4123 C C . PRO B 1 224 ? 18 -15.266 -18.766 1 66.75 224 PRO B C 1
ATOM 4125 O O . PRO B 1 224 ? 17.266 -15.195 -17.781 1 66.75 224 PRO B O 1
ATOM 4128 N N . ALA B 1 225 ? 18.125 -16.359 -19.5 1 75.38 225 ALA B N 1
ATOM 4129 C CA . ALA B 1 225 ? 17.656 -17.641 -18.969 1 75.38 225 ALA B CA 1
ATOM 4130 C C . ALA B 1 225 ? 18.266 -17.922 -17.609 1 75.38 225 ALA B C 1
ATOM 4132 O O . ALA B 1 225 ? 19.375 -17.469 -17.312 1 75.38 225 ALA B O 1
ATOM 4133 N N . GLY B 1 226 ? 17.516 -18.609 -16.797 1 87.88 226 GLY B N 1
ATOM 4134 C CA . GLY B 1 226 ? 18.047 -19 -15.508 1 87.88 226 GLY B CA 1
ATOM 4135 C C . GLY B 1 226 ? 18 -17.891 -14.477 1 87.88 226 GLY B C 1
ATOM 4136 O O . GLY B 1 226 ? 18.797 -17.875 -13.539 1 87.88 226 GLY B O 1
ATOM 4137 N N . ASN B 1 227 ? 17.109 -16.984 -14.766 1 85.81 227 ASN B N 1
ATOM 4138 C CA . ASN B 1 227 ? 17 -15.852 -13.836 1 85.81 227 ASN B CA 1
ATOM 4139 C C . ASN B 1 227 ? 16.609 -16.312 -12.438 1 85.81 227 ASN B C 1
ATOM 4141 O O . ASN B 1 227 ? 17.094 -15.781 -11.445 1 85.81 227 ASN B O 1
ATOM 4145 N N . ASP B 1 228 ? 15.758 -17.281 -12.344 1 89.94 228 ASP B N 1
ATOM 4146 C CA . ASP B 1 228 ? 15.352 -17.812 -11.055 1 89.94 228 ASP B CA 1
ATOM 4147 C C . ASP B 1 228 ? 16.516 -18.469 -10.328 1 89.94 228 ASP B C 1
ATOM 4149 O O . ASP B 1 228 ? 16.703 -18.266 -9.125 1 89.94 228 ASP B O 1
ATOM 4153 N N . ILE B 1 229 ? 17.234 -19.172 -11.055 1 91.25 229 ILE B N 1
ATOM 4154 C CA . ILE B 1 229 ? 18.406 -19.812 -10.484 1 91.25 229 ILE B CA 1
ATOM 4155 C C . ILE B 1 229 ? 19.391 -18.75 -10 1 91.25 229 ILE B C 1
ATOM 4157 O O . ILE B 1 229 ? 19.953 -18.859 -8.906 1 91.25 229 ILE B O 1
ATOM 4161 N N . ARG B 1 230 ? 19.578 -17.781 -10.828 1 89.81 230 ARG B N 1
ATOM 4162 C CA . ARG B 1 230 ? 20.469 -16.688 -10.484 1 89.81 230 ARG B CA 1
ATOM 4163 C C . ARG B 1 230 ? 20.062 -16.031 -9.172 1 89.81 230 ARG B C 1
ATOM 4165 O O . ARG B 1 230 ? 20.922 -15.594 -8.391 1 89.81 230 ARG B O 1
ATOM 4172 N N . GLN B 1 231 ? 18.859 -16.016 -8.938 1 86.94 231 GLN B N 1
ATOM 4173 C CA . GLN B 1 231 ? 18.328 -15.367 -7.742 1 86.94 231 GLN B CA 1
ATOM 4174 C C . GLN B 1 231 ? 18.188 -16.359 -6.59 1 86.94 231 GLN B C 1
ATOM 4176 O O . GLN B 1 231 ? 17.703 -16 -5.512 1 86.94 231 GLN B O 1
ATOM 4181 N N . GLY B 1 232 ? 18.531 -17.562 -6.855 1 89.69 232 GLY B N 1
ATOM 4182 C CA . GLY B 1 232 ? 18.469 -18.594 -5.816 1 89.69 232 GLY B CA 1
ATOM 4183 C C . GLY B 1 232 ? 17.062 -19.141 -5.613 1 89.69 232 GLY B C 1
ATOM 4184 O O . GLY B 1 232 ? 16.766 -19.719 -4.562 1 89.69 232 GLY B O 1
ATOM 4185 N N . ILE B 1 233 ? 16.219 -18.984 -6.562 1 91.12 233 ILE B N 1
ATOM 4186 C CA . ILE B 1 233 ? 14.859 -19.5 -6.48 1 91.12 233 ILE B CA 1
ATOM 4187 C C . ILE B 1 233 ? 14.797 -20.891 -7.121 1 91.12 233 ILE B C 1
ATOM 4189 O O . ILE B 1 233 ? 15.102 -21.047 -8.305 1 91.12 233 ILE B O 1
ATOM 4193 N N . VAL B 1 234 ? 14.406 -21.812 -6.312 1 93.38 234 VAL B N 1
ATOM 4194 C CA . VAL B 1 234 ? 14.312 -23.188 -6.789 1 93.38 234 VAL B CA 1
ATOM 4195 C C . VAL B 1 234 ? 12.898 -23.469 -7.281 1 93.38 234 VAL B C 1
ATOM 4197 O O . VAL B 1 234 ? 11.945 -23.469 -6.496 1 93.38 234 VAL B O 1
ATOM 4200 N N . THR B 1 235 ? 12.805 -23.719 -8.562 1 95 235 THR B N 1
ATOM 4201 C CA . THR B 1 235 ? 11.492 -23.953 -9.156 1 95 235 THR B CA 1
ATOM 4202 C C . THR B 1 235 ? 11.297 -25.438 -9.445 1 95 235 THR B C 1
ATOM 4204 O O . THR B 1 235 ? 12.172 -26.266 -9.148 1 95 235 THR B O 1
ATOM 4207 N N . LEU B 1 236 ? 10.188 -25.781 -10.031 1 95.94 236 LEU B N 1
ATOM 4208 C CA . LEU B 1 236 ? 9.734 -27.156 -10.133 1 95.94 236 LEU B CA 1
ATOM 4209 C C . LEU B 1 236 ? 10.703 -27.984 -10.977 1 95.94 236 LEU B C 1
ATOM 4211 O O . LEU B 1 236 ? 11.086 -29.094 -10.586 1 95.94 236 LEU B O 1
ATOM 4215 N N . PRO B 1 237 ? 11.18 -27.453 -12.141 1 95.75 237 PRO B N 1
ATOM 4216 C CA . PRO B 1 237 ? 12.156 -28.25 -12.898 1 95.75 237 PRO B CA 1
ATOM 4217 C C . PRO B 1 237 ? 13.445 -28.484 -12.117 1 95.75 237 PRO B C 1
ATOM 4219 O O . PRO B 1 237 ? 14.039 -29.562 -12.219 1 95.75 237 PRO B O 1
ATOM 4222 N N . VAL B 1 238 ? 13.82 -27.531 -11.383 1 95.75 238 VAL B N 1
ATOM 4223 C CA . VAL B 1 238 ? 15.039 -27.641 -10.594 1 95.75 238 VAL B CA 1
ATOM 4224 C C . VAL B 1 238 ? 14.828 -28.609 -9.438 1 95.75 238 VAL B C 1
ATOM 4226 O O . VAL B 1 238 ? 15.711 -29.406 -9.125 1 95.75 238 VAL B O 1
ATOM 4229 N N . LEU B 1 239 ? 13.711 -28.578 -8.82 1 95.81 239 LEU B N 1
ATOM 4230 C CA . LEU B 1 239 ? 13.375 -29.516 -7.758 1 95.81 239 LEU B CA 1
ATOM 4231 C C . LEU B 1 239 ? 13.438 -30.953 -8.258 1 95.81 239 LEU B C 1
ATOM 4233 O O . LEU B 1 239 ? 13.977 -31.828 -7.582 1 95.81 239 LEU B O 1
ATOM 4237 N N . ARG B 1 240 ? 12.883 -31.172 -9.406 1 96.25 240 ARG B N 1
ATOM 4238 C CA . ARG B 1 240 ? 12.906 -32.5 -10.016 1 96.25 240 ARG B CA 1
ATOM 4239 C C . ARG B 1 240 ? 14.344 -32.938 -10.312 1 96.25 240 ARG B C 1
ATOM 4241 O O . ARG B 1 240 ? 14.711 -34.094 -10.047 1 96.25 240 ARG B O 1
ATOM 4248 N N . ALA B 1 241 ? 15.125 -32.031 -10.82 1 96.12 241 ALA B N 1
ATOM 4249 C CA . ALA B 1 241 ? 16.531 -32.344 -11.117 1 96.12 241 ALA B CA 1
ATOM 4250 C C . ALA B 1 241 ? 17.281 -32.688 -9.844 1 96.12 241 ALA B C 1
ATOM 4252 O O . ALA B 1 241 ? 18.125 -33.594 -9.852 1 96.12 241 ALA B O 1
ATOM 4253 N N . LEU B 1 242 ? 17.031 -32.031 -8.797 1 95.25 242 LEU B N 1
ATOM 4254 C CA . LEU B 1 242 ? 17.688 -32.281 -7.516 1 95.25 242 LEU B CA 1
ATOM 4255 C C . LEU B 1 242 ? 17.328 -33.688 -7 1 95.25 242 LEU B C 1
ATOM 4257 O O . LEU B 1 242 ? 18.078 -34.281 -6.23 1 95.25 242 LEU B O 1
ATOM 4261 N N . ALA B 1 243 ? 16.219 -34.188 -7.398 1 94.5 243 ALA B N 1
ATOM 4262 C CA . ALA B 1 243 ? 15.742 -35.469 -6.93 1 94.5 243 ALA B CA 1
ATOM 4263 C C . ALA B 1 243 ? 16.312 -36.625 -7.773 1 94.5 243 ALA B C 1
ATOM 4265 O O . ALA B 1 243 ? 16.547 -37.719 -7.273 1 94.5 243 ALA B O 1
ATOM 4266 N N . VAL B 1 244 ? 16.672 -36.344 -9.055 1 96 244 VAL B N 1
ATOM 4267 C CA . VAL B 1 244 ? 16.891 -37.469 -9.93 1 96 244 VAL B CA 1
ATOM 4268 C C . VAL B 1 244 ? 18.266 -37.406 -10.57 1 96 244 VAL B C 1
ATOM 4270 O O . VAL B 1 244 ? 18.797 -38.406 -11.047 1 96 244 VAL B O 1
ATOM 4273 N N . SER B 1 245 ? 18.859 -36.25 -10.625 1 96.62 245 SER B N 1
ATOM 4274 C CA . SER B 1 245 ? 20.094 -36.062 -11.383 1 96.62 245 SER B CA 1
ATOM 4275 C C . SER B 1 245 ? 21.266 -36.75 -10.711 1 96.62 245 SER B C 1
ATOM 4277 O O . SER B 1 245 ? 21.391 -36.719 -9.484 1 96.62 245 SER B O 1
ATOM 4279 N N . PRO B 1 246 ? 22.156 -37.344 -11.531 1 97.44 246 PRO B N 1
ATOM 4280 C CA . PRO B 1 246 ? 23.406 -37.812 -10.945 1 97.44 246 PRO B CA 1
ATOM 4281 C C . PRO B 1 246 ? 24.297 -36.688 -10.438 1 97.44 246 PRO B C 1
ATOM 4283 O O . PRO B 1 246 ? 25.172 -36.906 -9.594 1 97.44 246 PRO B O 1
ATOM 4286 N N . ALA B 1 247 ? 24.047 -35.5 -10.906 1 97.5 247 ALA B N 1
ATOM 4287 C CA . ALA B 1 247 ? 24.828 -34.344 -10.492 1 97.5 247 ALA B CA 1
ATOM 4288 C C . ALA B 1 247 ? 24.078 -33.5 -9.453 1 97.5 247 ALA B C 1
ATOM 4290 O O . ALA B 1 247 ? 24.266 -32.281 -9.359 1 97.5 247 ALA B O 1
ATOM 4291 N N . ARG B 1 248 ? 23.219 -34.188 -8.727 1 95.25 248 ARG B N 1
ATOM 4292 C CA . ARG B 1 248 ? 22.344 -33.5 -7.789 1 95.25 248 ARG B CA 1
ATOM 4293 C C . ARG B 1 248 ? 23.156 -32.75 -6.742 1 95.25 248 ARG B C 1
ATOM 4295 O O . ARG B 1 248 ? 22.766 -31.656 -6.32 1 95.25 248 ARG B O 1
ATOM 4302 N N . GLU B 1 249 ? 24.328 -33.25 -6.312 1 96.44 249 GLU B N 1
ATOM 4303 C CA . GLU B 1 249 ? 25.125 -32.594 -5.301 1 96.44 249 GLU B CA 1
ATOM 4304 C C . GLU B 1 249 ? 25.734 -31.297 -5.844 1 96.44 249 GLU B C 1
ATOM 4306 O O . GLU B 1 249 ? 25.781 -30.281 -5.141 1 96.44 249 GLU B O 1
ATOM 4311 N N . GLU B 1 250 ? 26.141 -31.422 -7.043 1 96.75 250 GLU B N 1
ATOM 4312 C CA . GLU B 1 250 ? 26.656 -30.234 -7.691 1 96.75 250 GLU B CA 1
ATOM 4313 C C . GLU B 1 250 ? 25.578 -29.172 -7.875 1 96.75 250 GLU B C 1
ATOM 4315 O O . GLU B 1 250 ? 25.812 -27.984 -7.609 1 96.75 250 GLU B O 1
ATOM 4320 N N . LEU B 1 251 ? 24.469 -29.594 -8.297 1 96 251 LEU B N 1
ATOM 4321 C CA . LEU B 1 251 ? 23.344 -28.688 -8.492 1 96 251 LEU B CA 1
ATOM 4322 C C . LEU B 1 251 ? 22.938 -28.016 -7.18 1 96 251 LEU B C 1
ATOM 4324 O O . LEU B 1 251 ? 22.703 -26.812 -7.137 1 96 251 LEU B O 1
ATOM 4328 N N . LEU B 1 252 ? 22.906 -28.828 -6.148 1 95.25 252 LEU B N 1
ATOM 4329 C CA . LEU B 1 252 ? 22.547 -28.328 -4.828 1 95.25 252 LEU B CA 1
ATOM 4330 C C . LEU B 1 252 ? 23.547 -27.25 -4.371 1 95.25 252 LEU B C 1
ATOM 4332 O O . LEU B 1 252 ? 23.141 -26.219 -3.832 1 95.25 252 LEU B O 1
ATOM 4336 N N . ALA B 1 253 ? 24.75 -27.438 -4.605 1 95.38 253 ALA B N 1
ATOM 4337 C CA . ALA B 1 253 ? 25.781 -26.484 -4.223 1 95.38 253 ALA B CA 1
ATOM 4338 C C . ALA B 1 253 ? 25.625 -25.172 -4.969 1 95.38 253 ALA B C 1
ATOM 4340 O O . ALA B 1 253 ? 25.875 -24.094 -4.41 1 95.38 253 ALA B O 1
ATOM 4341 N N . ILE B 1 254 ? 25.188 -25.297 -6.156 1 95.25 254 ILE B N 1
ATOM 4342 C CA . ILE B 1 254 ? 25.047 -24.094 -6.98 1 95.25 254 ILE B CA 1
ATOM 4343 C C . ILE B 1 254 ? 23.844 -23.297 -6.52 1 95.25 254 ILE B C 1
ATOM 4345 O O . ILE B 1 254 ? 23.953 -22.094 -6.25 1 95.25 254 ILE B O 1
ATOM 4349 N N . VAL B 1 255 ? 22.719 -23.938 -6.371 1 93.38 255 VAL B N 1
ATOM 4350 C CA . VAL B 1 255 ? 21.453 -23.219 -6.164 1 93.38 255 VAL B CA 1
ATOM 4351 C C . VAL B 1 255 ? 21.406 -22.688 -4.738 1 93.38 255 VAL B C 1
ATOM 4353 O O . VAL B 1 255 ? 20.562 -21.828 -4.426 1 93.38 255 VAL B O 1
ATOM 4356 N N . THR B 1 256 ? 22.328 -23.156 -3.871 1 93.69 256 THR B N 1
ATOM 4357 C CA . THR B 1 256 ? 22.375 -22.656 -2.5 1 93.69 256 THR B CA 1
ATOM 4358 C C . THR B 1 256 ? 23.531 -21.688 -2.307 1 93.69 256 THR B C 1
ATOM 4360 O O . THR B 1 256 ? 23.859 -21.312 -1.177 1 93.69 256 THR B O 1
ATOM 4363 N N . ASN B 1 257 ? 24.172 -21.297 -3.41 1 93.12 257 ASN B N 1
ATOM 4364 C CA . ASN B 1 257 ? 25.328 -20.422 -3.338 1 93.12 257 ASN B CA 1
ATOM 4365 C C . ASN B 1 257 ? 24.953 -18.969 -3.625 1 93.12 257 ASN B C 1
ATOM 4367 O O . ASN B 1 257 ? 24.672 -18.609 -4.77 1 93.12 257 ASN B O 1
ATOM 4371 N N . PRO B 1 258 ? 24.984 -18.125 -2.666 1 90.25 258 PRO B N 1
ATOM 4372 C CA . PRO B 1 258 ? 24.625 -16.719 -2.902 1 90.25 258 PRO B CA 1
ATOM 4373 C C . PRO B 1 258 ? 25.656 -15.992 -3.768 1 90.25 258 PRO B C 1
ATOM 4375 O O . PRO B 1 258 ? 25.359 -14.93 -4.316 1 90.25 258 PRO B O 1
ATOM 4378 N N . ALA B 1 259 ? 26.906 -16.5 -3.811 1 91.75 259 ALA B N 1
ATOM 4379 C CA . ALA B 1 259 ? 27.922 -15.93 -4.691 1 91.75 259 ALA B CA 1
ATOM 4380 C C . ALA B 1 259 ? 27.812 -16.5 -6.105 1 91.75 259 ALA B C 1
ATOM 4382 O O . ALA B 1 259 ? 28.797 -16.953 -6.684 1 91.75 259 ALA B O 1
ATOM 4383 N N . MET B 1 260 ? 26.641 -16.453 -6.656 1 90.44 260 MET B N 1
ATOM 4384 C CA . MET B 1 260 ? 26.266 -17.016 -7.945 1 90.44 260 MET B CA 1
ATOM 4385 C C . MET B 1 260 ? 26.984 -16.328 -9.086 1 90.44 260 MET B C 1
ATOM 4387 O O . MET B 1 260 ? 27.125 -15.094 -9.078 1 90.44 260 MET B O 1
ATOM 4391 N N . THR B 1 261 ? 27.578 -17.141 -9.992 1 92.88 261 THR B N 1
ATOM 4392 C CA . THR B 1 261 ? 28.203 -16.609 -11.203 1 92.88 261 THR B CA 1
ATOM 4393 C C . THR B 1 261 ? 27.453 -17.094 -12.445 1 92.88 261 THR B C 1
ATOM 4395 O O . THR B 1 261 ? 26.641 -18.016 -12.367 1 92.88 261 THR B O 1
ATOM 4398 N N . ASP B 1 262 ? 27.688 -16.422 -13.562 1 92.19 262 ASP B N 1
ATOM 4399 C CA . ASP B 1 262 ? 27.047 -16.812 -14.82 1 92.19 262 ASP B CA 1
ATOM 4400 C C . ASP B 1 262 ? 27.406 -18.234 -15.195 1 92.19 262 ASP B C 1
ATOM 4402 O O . ASP B 1 262 ? 26.594 -18.969 -15.766 1 92.19 262 ASP B O 1
ATOM 4406 N N . GLU B 1 263 ? 28.594 -18.547 -14.852 1 94.69 263 GLU B N 1
ATOM 4407 C CA . GLU B 1 263 ? 29.062 -19.906 -15.156 1 94.69 263 GLU B CA 1
ATOM 4408 C C . GLU B 1 263 ? 28.297 -20.938 -14.328 1 94.69 263 GLU B C 1
ATOM 4410 O O . GLU B 1 263 ? 27.969 -22.016 -14.828 1 94.69 263 GLU B O 1
ATOM 4415 N N . MET B 1 264 ? 28.062 -20.625 -13.141 1 95.44 264 MET B N 1
ATOM 4416 C CA . MET B 1 264 ? 27.312 -21.516 -12.258 1 95.44 264 MET B CA 1
ATOM 4417 C C . MET B 1 264 ? 25.875 -21.688 -12.75 1 95.44 264 MET B C 1
ATOM 4419 O O . MET B 1 264 ? 25.328 -22.797 -12.734 1 95.44 264 MET B O 1
ATOM 4423 N N . VAL B 1 265 ? 25.312 -20.609 -13.203 1 95.12 265 VAL B N 1
ATOM 4424 C CA . VAL B 1 265 ? 23.953 -20.641 -13.711 1 95.12 265 VAL B CA 1
ATOM 4425 C C . VAL B 1 265 ? 23.891 -21.531 -14.945 1 95.12 265 VAL B C 1
ATOM 4427 O O . VAL B 1 265 ? 22.984 -22.375 -15.078 1 95.12 265 VAL B O 1
ATOM 4430 N N . ALA B 1 266 ? 24.828 -21.328 -15.812 1 94.38 266 ALA B N 1
ATOM 4431 C CA . ALA B 1 266 ? 24.891 -22.141 -17.031 1 94.38 266 ALA B CA 1
ATOM 4432 C C . ALA B 1 266 ? 25.047 -23.625 -16.688 1 94.38 266 ALA B C 1
ATOM 4434 O O . ALA B 1 266 ? 24.422 -24.469 -17.344 1 94.38 266 ALA B O 1
ATOM 4435 N N . ARG B 1 267 ? 25.875 -23.906 -15.742 1 96.38 267 ARG B N 1
ATOM 4436 C CA . ARG B 1 267 ? 26.078 -25.281 -15.312 1 96.38 267 ARG B CA 1
ATOM 4437 C C . ARG B 1 267 ? 24.797 -25.859 -14.719 1 96.38 267 ARG B C 1
ATOM 4439 O O . ARG B 1 267 ? 24.422 -27 -15.016 1 96.38 267 ARG B O 1
ATOM 4446 N N . ALA B 1 268 ? 24.156 -25.125 -13.906 1 96.25 268 ALA B N 1
ATOM 4447 C CA . ALA B 1 268 ? 22.906 -25.562 -13.312 1 96.25 268 ALA B CA 1
ATOM 4448 C C . ALA B 1 268 ? 21.859 -25.859 -14.391 1 96.25 268 ALA B C 1
ATOM 4450 O O . ALA B 1 268 ? 21.172 -26.875 -14.32 1 96.25 268 ALA B O 1
ATOM 4451 N N . LEU B 1 269 ? 21.828 -24.953 -15.336 1 95.88 269 LEU B N 1
ATOM 4452 C CA . LEU B 1 269 ? 20.875 -25.141 -16.438 1 95.88 269 LEU B CA 1
ATOM 4453 C C . LEU B 1 269 ? 21.172 -26.438 -17.188 1 95.88 269 LEU B C 1
ATOM 4455 O O . LEU B 1 269 ? 20.266 -27.188 -17.531 1 95.88 269 LEU B O 1
ATOM 4459 N N . SER B 1 270 ? 22.422 -26.625 -17.422 1 96.38 270 SER B N 1
ATOM 4460 C CA . SER B 1 270 ? 22.844 -27.828 -18.109 1 96.38 270 SER B CA 1
ATOM 4461 C C . SER B 1 270 ? 22.422 -29.078 -17.344 1 96.38 270 SER B C 1
ATOM 4463 O O . SER B 1 270 ? 21.938 -30.047 -17.938 1 96.38 270 SER B O 1
ATOM 4465 N N . ILE B 1 271 ? 22.578 -29.078 -16.062 1 96.94 271 ILE B N 1
ATOM 4466 C CA . ILE B 1 271 ? 22.219 -30.219 -15.227 1 96.94 271 ILE B CA 1
ATOM 4467 C C . ILE B 1 271 ? 20.719 -30.453 -15.281 1 96.94 271 ILE B C 1
ATOM 4469 O O . ILE B 1 271 ? 20.266 -31.578 -15.453 1 96.94 271 ILE B O 1
ATOM 4473 N N . VAL B 1 272 ? 19.922 -29.422 -15.164 1 96.56 272 VAL B N 1
ATOM 4474 C CA . VAL B 1 272 ? 18.469 -29.516 -15.141 1 96.56 272 VAL B CA 1
ATOM 4475 C C . VAL B 1 272 ? 17.969 -30.031 -16.484 1 96.56 272 VAL B C 1
ATOM 4477 O O . VAL B 1 272 ? 17.125 -30.922 -16.547 1 96.56 272 VAL B O 1
ATOM 4480 N N . ARG B 1 273 ? 18.578 -29.531 -17.578 1 95.75 273 ARG B N 1
ATOM 4481 C CA . ARG B 1 273 ? 18.156 -29.875 -18.938 1 95.75 273 ARG B CA 1
ATOM 4482 C C . ARG B 1 273 ? 18.484 -31.328 -19.266 1 95.75 273 ARG B C 1
ATOM 4484 O O . ARG B 1 273 ? 17.875 -31.922 -20.156 1 95.75 273 ARG B O 1
ATOM 4491 N N . ALA B 1 274 ? 19.406 -31.844 -18.547 1 96.75 274 ALA B N 1
ATOM 4492 C CA . ALA B 1 274 ? 19.812 -33.219 -18.781 1 96.75 274 ALA B CA 1
ATOM 4493 C C . ALA B 1 274 ? 18.891 -34.188 -18.094 1 96.75 274 ALA B C 1
ATOM 4495 O O . ALA B 1 274 ? 19 -35.406 -18.281 1 96.75 274 ALA B O 1
ATOM 4496 N N . THR B 1 275 ? 17.922 -33.719 -17.328 1 97.06 275 THR B N 1
ATOM 4497 C CA . THR B 1 275 ? 16.969 -34.594 -16.641 1 97.06 275 THR B CA 1
ATOM 4498 C C . THR B 1 275 ? 15.586 -34.469 -17.266 1 97.06 275 THR B C 1
ATOM 4500 O O . THR B 1 275 ? 15.438 -33.906 -18.359 1 97.06 275 THR B O 1
ATOM 4503 N N . ASP B 1 276 ? 14.594 -35.062 -16.609 1 96.94 276 ASP B N 1
ATOM 4504 C CA . ASP B 1 276 ? 13.211 -34.938 -17.047 1 96.94 276 ASP B CA 1
ATOM 4505 C C . ASP B 1 276 ? 12.508 -33.781 -16.344 1 96.94 276 ASP B C 1
ATOM 4507 O O . ASP B 1 276 ? 11.281 -33.75 -16.281 1 96.94 276 ASP B O 1
ATOM 4511 N N . GLY B 1 277 ? 13.32 -32.906 -15.781 1 95.69 277 GLY B N 1
ATOM 4512 C CA . GLY B 1 277 ? 12.766 -31.797 -15.016 1 95.69 277 GLY B CA 1
ATOM 4513 C C . GLY B 1 277 ? 11.766 -30.969 -15.812 1 95.69 277 GLY B C 1
ATOM 4514 O O . GLY B 1 277 ? 10.695 -30.625 -15.305 1 95.69 277 GLY B O 1
ATOM 4515 N N . ALA B 1 278 ? 12.086 -30.641 -17.016 1 93.94 278 ALA B N 1
ATOM 4516 C CA . ALA B 1 278 ? 11.211 -29.844 -17.859 1 93.94 278 ALA B CA 1
ATOM 4517 C C . ALA B 1 278 ? 9.922 -30.594 -18.188 1 93.94 278 ALA B C 1
ATOM 4519 O O . ALA B 1 278 ? 8.828 -30.031 -18.109 1 93.94 278 ALA B O 1
ATOM 4520 N N . ALA B 1 279 ? 10.062 -31.844 -18.547 1 95.75 279 ALA B N 1
ATOM 4521 C CA . ALA B 1 279 ? 8.906 -32.688 -18.859 1 95.75 279 ALA B CA 1
ATOM 4522 C C . ALA B 1 279 ? 7.996 -32.844 -17.641 1 95.75 279 ALA B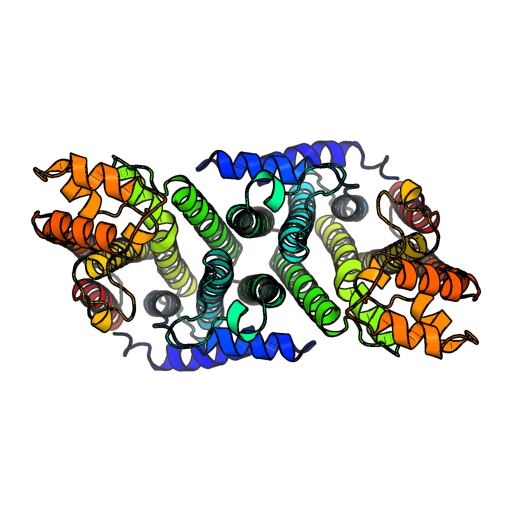 C 1
ATOM 4524 O O . ALA B 1 279 ? 6.77 -32.844 -17.781 1 95.75 279 ALA B O 1
ATOM 4525 N N . PHE B 1 280 ? 8.602 -33.031 -16.547 1 96.62 280 PHE B N 1
ATOM 4526 C CA . PHE B 1 280 ? 7.875 -33.156 -15.281 1 96.62 280 PHE B CA 1
ATOM 4527 C C . PHE B 1 280 ? 7.039 -31.922 -15.008 1 96.62 280 PHE B C 1
ATOM 4529 O O . PHE B 1 280 ? 5.848 -32.031 -14.711 1 96.62 280 PHE B O 1
ATOM 4536 N N . ALA B 1 281 ? 7.629 -30.75 -15.086 1 96 281 ALA B N 1
ATOM 4537 C CA . ALA B 1 281 ? 6.934 -29.484 -14.867 1 96 281 ALA B CA 1
ATOM 4538 C C . ALA B 1 281 ? 5.824 -29.281 -15.898 1 96 281 ALA B C 1
ATOM 4540 O O . ALA B 1 281 ? 4.734 -28.812 -15.562 1 96 281 ALA B O 1
ATOM 4541 N N . GLN B 1 282 ? 6.109 -29.641 -17.125 1 95.25 282 GLN B N 1
ATOM 4542 C CA . GLN B 1 282 ? 5.117 -29.5 -18.188 1 95.25 282 GLN B CA 1
ATOM 4543 C C . GLN B 1 282 ? 3.891 -30.375 -17.891 1 95.25 282 GLN B C 1
ATOM 4545 O O . GLN B 1 282 ? 2.756 -29.938 -18.094 1 95.25 282 GLN B O 1
ATOM 4550 N N . ALA B 1 283 ? 4.152 -31.547 -17.484 1 97.12 283 ALA B N 1
ATOM 4551 C CA . ALA B 1 283 ? 3.053 -32.469 -17.172 1 97.12 283 ALA B CA 1
ATOM 4552 C C . ALA B 1 283 ? 2.188 -31.891 -16.047 1 97.12 283 ALA B C 1
ATOM 4554 O O . ALA B 1 283 ? 0.962 -32.031 -16.062 1 97.12 283 ALA B O 1
ATOM 4555 N N . LYS B 1 284 ? 2.814 -31.312 -15.047 1 97.69 284 LYS B N 1
ATOM 4556 C CA . LYS B 1 284 ? 2.076 -30.703 -13.945 1 97.69 284 LYS B CA 1
ATOM 4557 C C . LYS B 1 284 ? 1.237 -29.516 -14.445 1 97.69 284 LYS B C 1
ATOM 4559 O O . LYS B 1 284 ? 0.079 -29.375 -14.047 1 97.69 284 LYS B O 1
ATOM 4564 N N . ALA B 1 285 ? 1.833 -28.656 -15.281 1 97.06 285 ALA B N 1
ATOM 4565 C CA . ALA B 1 285 ? 1.093 -27.547 -15.859 1 97.06 285 ALA B CA 1
ATOM 4566 C C . ALA B 1 285 ? -0.12 -28.031 -16.641 1 97.06 285 ALA B C 1
ATOM 4568 O O . ALA B 1 285 ? -1.215 -27.484 -16.516 1 97.06 285 ALA B O 1
ATOM 4569 N N . GLU B 1 286 ? 0.099 -29.109 -17.406 1 96.81 286 GLU B N 1
ATOM 4570 C CA . GLU B 1 286 ? -0.969 -29.656 -18.234 1 96.81 286 GLU B CA 1
ATOM 4571 C C . GLU B 1 286 ? -2.096 -30.219 -17.375 1 96.81 286 GLU B C 1
ATOM 4573 O O . GLU B 1 286 ? -3.27 -30.125 -17.734 1 96.81 286 GLU B O 1
ATOM 4578 N N . ALA B 1 287 ? -1.708 -30.828 -16.297 1 98.12 287 ALA B N 1
ATOM 4579 C CA . ALA B 1 287 ? -2.717 -31.359 -15.375 1 98.12 287 ALA B CA 1
ATOM 4580 C C . ALA B 1 287 ? -3.594 -30.234 -14.836 1 98.12 287 ALA B C 1
ATOM 4582 O O . ALA B 1 287 ? -4.812 -30.375 -14.727 1 98.12 287 ALA B O 1
ATOM 4583 N N . TYR B 1 288 ? -3.01 -29.125 -14.43 1 98.25 288 TYR B N 1
ATOM 4584 C CA . TYR B 1 288 ? -3.771 -27.969 -13.961 1 98.25 288 TYR B CA 1
ATOM 4585 C C . TYR B 1 288 ? -4.652 -27.406 -15.07 1 98.25 288 TYR B C 1
ATOM 4587 O O . TYR B 1 288 ? -5.789 -26.984 -14.82 1 98.25 288 TYR B O 1
ATOM 4595 N N . LEU B 1 289 ? -4.129 -27.375 -16.312 1 97.56 289 LEU B N 1
ATOM 4596 C CA . LEU B 1 289 ? -4.906 -26.859 -17.438 1 97.56 289 LEU B CA 1
ATOM 4597 C C . LEU B 1 289 ? -6.105 -27.75 -17.734 1 97.56 289 LEU B C 1
ATOM 4599 O O . LEU B 1 289 ? -7.188 -27.25 -18.047 1 97.56 289 LEU B O 1
ATOM 4603 N N . ALA B 1 290 ? -5.879 -29.047 -17.672 1 97.94 290 ALA B N 1
ATOM 4604 C CA . ALA B 1 290 ? -6.988 -29.984 -17.828 1 97.94 290 ALA B CA 1
ATOM 4605 C C . ALA B 1 290 ? -8.055 -29.766 -16.766 1 97.94 290 ALA B C 1
ATOM 4607 O O . ALA B 1 290 ? -9.25 -29.766 -17.062 1 97.94 290 ALA B O 1
ATOM 4608 N N . ARG B 1 291 ? -7.625 -29.609 -15.539 1 98.25 291 ARG B N 1
ATOM 4609 C CA . ARG B 1 291 ? -8.539 -29.328 -14.438 1 98.25 291 ARG B CA 1
ATOM 4610 C C . ARG B 1 291 ? -9.305 -28.031 -14.68 1 98.25 291 ARG B C 1
ATOM 4612 O O . ARG B 1 291 ? -10.5 -27.953 -14.414 1 98.25 291 ARG B O 1
ATOM 4619 N N . ALA B 1 292 ? -8.617 -26.984 -15.133 1 98.31 292 ALA B N 1
ATOM 4620 C CA . ALA B 1 292 ? -9.242 -25.703 -15.414 1 98.31 292 ALA B CA 1
ATOM 4621 C C . ALA B 1 292 ? -10.414 -25.859 -16.375 1 98.31 292 ALA B C 1
ATOM 4623 O O . ALA B 1 292 ? -11.492 -25.312 -16.141 1 98.31 292 ALA B O 1
ATOM 4624 N N . LYS B 1 293 ? -10.227 -26.641 -17.422 1 97.75 293 LYS B N 1
ATOM 4625 C CA . LYS B 1 293 ? -11.273 -26.844 -18.422 1 97.75 293 LYS B CA 1
ATOM 4626 C C . LYS B 1 293 ? -12.422 -27.672 -17.859 1 97.75 293 LYS B C 1
ATOM 4628 O O . LYS B 1 293 ? -13.586 -27.422 -18.156 1 97.75 293 LYS B O 1
ATOM 4633 N N . GLU B 1 294 ? -12.094 -28.594 -17.016 1 98.06 294 GLU B N 1
ATOM 4634 C CA . GLU B 1 294 ? -13.062 -29.531 -16.453 1 98.06 294 GLU B CA 1
ATOM 4635 C C . GLU B 1 294 ? -14.008 -28.828 -15.477 1 98.06 294 GLU B C 1
ATOM 4637 O O . GLU B 1 294 ? -15.188 -29.172 -15.383 1 98.06 294 GLU B O 1
ATOM 4642 N N . VAL B 1 295 ? -13.562 -27.828 -14.766 1 98.31 295 VAL B N 1
ATOM 4643 C CA . VAL B 1 295 ? -14.305 -27.281 -13.633 1 98.31 295 VAL B CA 1
ATOM 4644 C C . VAL B 1 295 ? -15.211 -26.156 -14.109 1 98.31 295 VAL B C 1
ATOM 4646 O O . VAL B 1 295 ? -16.016 -25.641 -13.336 1 98.31 295 VAL B O 1
ATOM 4649 N N . LEU B 1 296 ? -15.109 -25.797 -15.414 1 98.25 296 LEU B N 1
ATOM 4650 C CA . LEU B 1 296 ? -15.93 -24.703 -15.898 1 98.25 296 LEU B CA 1
ATOM 4651 C C . LEU B 1 296 ? -17.406 -24.984 -15.664 1 98.25 296 LEU B C 1
ATOM 4653 O O . LEU B 1 296 ? -17.875 -26.094 -15.875 1 98.25 296 LEU B O 1
ATOM 4657 N N . PRO B 1 297 ? -18.094 -23.906 -15.219 1 97.25 297 PRO B N 1
ATOM 4658 C CA . PRO B 1 297 ? -19.531 -24.094 -14.977 1 97.25 297 PRO B CA 1
ATOM 4659 C C . PRO B 1 297 ? -20.281 -24.531 -16.234 1 97.25 297 PRO B C 1
ATOM 4661 O O . PRO B 1 297 ? -20.016 -24.031 -17.328 1 97.25 297 PRO B O 1
ATOM 4664 N N . GLU B 1 298 ? -21.281 -25.375 -16.031 1 93.5 298 GLU B N 1
ATOM 4665 C CA . GLU B 1 298 ? -22.078 -25.875 -17.156 1 93.5 298 GLU B CA 1
ATOM 4666 C C . GLU B 1 298 ? -22.906 -24.766 -17.766 1 93.5 298 GLU B C 1
ATOM 4668 O O . GLU B 1 298 ? -23.156 -24.766 -18.984 1 93.5 298 GLU B O 1
ATOM 4673 N N . ALA B 1 299 ? -23.297 -23.891 -16.938 1 91.56 299 ALA B N 1
ATOM 4674 C CA . ALA B 1 299 ? -24.266 -22.875 -17.359 1 91.56 299 ALA B CA 1
ATOM 4675 C C . ALA B 1 299 ? -23.562 -21.719 -18.078 1 91.56 299 ALA B C 1
ATOM 4677 O O . ALA B 1 299 ? -24.219 -20.812 -18.578 1 91.56 299 ALA B O 1
ATOM 4678 N N . LEU B 1 300 ? -22.297 -21.797 -18.328 1 95.75 300 LEU B N 1
ATOM 4679 C CA . LEU B 1 300 ? -21.594 -20.719 -19.016 1 95.75 300 LEU B CA 1
ATOM 4680 C C . LEU B 1 300 ? -22.047 -20.625 -20.469 1 95.75 300 LEU B C 1
ATOM 4682 O O . LEU B 1 300 ? -22.188 -21.641 -21.141 1 95.75 300 LEU B O 1
ATOM 4686 N N . PRO B 1 301 ? -22.281 -19.391 -20.922 1 95.19 301 PRO B N 1
ATOM 4687 C CA . PRO B 1 301 ? -22.516 -19.25 -22.359 1 95.19 301 PRO B CA 1
ATOM 4688 C C . PRO B 1 301 ? -21.375 -19.844 -23.188 1 95.19 301 PRO B C 1
ATOM 4690 O O . PRO B 1 301 ? -20.203 -19.734 -22.812 1 95.19 301 PRO B O 1
ATOM 4693 N N . GLU B 1 302 ? -21.734 -20.359 -24.297 1 95.25 302 GLU B N 1
ATOM 4694 C CA . GLU B 1 302 ? -20.781 -21.094 -25.125 1 95.25 302 GLU B CA 1
ATOM 4695 C C . GLU B 1 302 ? -19.594 -20.219 -25.5 1 95.25 302 GLU B C 1
ATOM 4697 O O . GLU B 1 302 ? -18.438 -20.672 -25.469 1 95.25 302 GLU B O 1
ATOM 4702 N N . GLU B 1 303 ? -19.875 -19.047 -25.891 1 94.81 303 GLU B N 1
ATOM 4703 C CA . GLU B 1 303 ? -18.797 -18.141 -26.312 1 94.81 303 GLU B CA 1
ATOM 4704 C C . GLU B 1 303 ? -17.828 -17.875 -25.172 1 94.81 303 GLU B C 1
ATOM 4706 O O . GLU B 1 303 ? -16.625 -17.75 -25.406 1 94.81 303 GLU B O 1
ATOM 4711 N N . ILE B 1 304 ? -18.312 -17.766 -24 1 95.94 304 ILE B N 1
ATOM 4712 C CA . ILE B 1 304 ? -17.469 -17.516 -22.844 1 95.94 304 ILE B CA 1
ATOM 4713 C C . ILE B 1 304 ? -16.688 -18.781 -22.469 1 95.94 304 ILE B C 1
ATOM 4715 O O . ILE B 1 304 ? -15.508 -18.703 -22.141 1 95.94 304 ILE B O 1
ATOM 4719 N N . ARG B 1 305 ? -17.344 -19.922 -22.5 1 96.44 305 ARG B N 1
ATOM 4720 C CA . ARG B 1 305 ? -16.672 -21.188 -22.281 1 96.44 305 ARG B CA 1
ATOM 4721 C C . ARG B 1 305 ? -15.508 -21.375 -23.25 1 96.44 305 ARG B C 1
ATOM 4723 O O . ARG B 1 305 ? -14.398 -21.703 -22.844 1 96.44 305 ARG B O 1
ATOM 4730 N N . ASP B 1 306 ? -15.797 -21.109 -24.469 1 95.75 306 ASP B N 1
ATOM 4731 C CA . ASP B 1 306 ? -14.773 -21.219 -25.5 1 95.75 306 ASP B CA 1
ATOM 4732 C C . ASP B 1 306 ? -13.586 -20.312 -25.203 1 95.75 306 ASP B C 1
ATOM 4734 O O . ASP B 1 306 ? -12.43 -20.703 -25.375 1 95.75 306 ASP B O 1
ATOM 4738 N N . ALA B 1 307 ? -13.891 -19.141 -24.844 1 95.19 307 ALA B N 1
ATOM 4739 C CA . ALA B 1 307 ? -12.836 -18.188 -24.531 1 95.19 307 ALA B CA 1
ATOM 4740 C C . ALA B 1 307 ? -12 -18.656 -23.344 1 95.19 307 ALA B C 1
ATOM 4742 O O . ALA B 1 307 ? -10.766 -18.547 -23.359 1 95.19 307 ALA B O 1
ATOM 4743 N N . CYS B 1 308 ? -12.641 -19.156 -22.297 1 96.38 308 CYS B N 1
ATOM 4744 C CA . CYS B 1 308 ? -11.938 -19.672 -21.141 1 96.38 308 CYS B CA 1
ATOM 4745 C C . CYS B 1 308 ? -11.016 -20.828 -21.531 1 96.38 308 CYS B C 1
ATOM 4747 O O . CYS B 1 308 ? -9.875 -20.906 -21.062 1 96.38 308 CYS B O 1
ATOM 4749 N N . GLU B 1 309 ? -11.5 -21.688 -22.328 1 95.75 309 GLU B N 1
ATOM 4750 C CA . GLU B 1 309 ? -10.695 -22.812 -22.797 1 95.75 309 GLU B CA 1
ATOM 4751 C C . GLU B 1 309 ? -9.516 -22.344 -23.641 1 95.75 309 GLU B C 1
ATOM 4753 O O . GLU B 1 309 ? -8.422 -22.906 -23.531 1 95.75 309 GLU B O 1
ATOM 4758 N N . GLN B 1 310 ? -9.75 -21.359 -24.406 1 93.31 310 GLN B N 1
ATOM 4759 C CA . GLN B 1 310 ? -8.672 -20.812 -25.234 1 93.31 310 GLN B CA 1
ATOM 4760 C C . GLN B 1 310 ? -7.586 -20.188 -24.375 1 93.31 310 GLN B C 1
ATOM 4762 O O . GLN B 1 310 ? -6.398 -20.266 -24.688 1 93.31 310 GLN B O 1
ATOM 4767 N N . VAL B 1 311 ? -7.98 -19.5 -23.328 1 92.75 311 VAL B N 1
ATOM 4768 C CA . VAL B 1 311 ? -7.004 -18.922 -22.406 1 92.75 311 VAL B CA 1
ATOM 4769 C C . VAL B 1 311 ? -6.141 -20.031 -21.812 1 92.75 311 VAL B C 1
ATOM 4771 O O . VAL B 1 311 ? -4.914 -19.906 -21.734 1 92.75 311 VAL B O 1
ATOM 4774 N N . ALA B 1 312 ? -6.801 -21.078 -21.359 1 93.25 312 ALA B N 1
ATOM 4775 C CA . ALA B 1 312 ? -6.078 -22.219 -20.812 1 93.25 312 ALA B CA 1
ATOM 4776 C C . ALA B 1 312 ? -5.086 -22.766 -21.828 1 93.25 312 ALA B C 1
ATOM 4778 O O . ALA B 1 312 ? -3.932 -23.047 -21.5 1 93.25 312 ALA B O 1
ATOM 4779 N N . ASP B 1 313 ? -5.523 -22.859 -23.078 1 91.62 313 ASP B N 1
ATOM 4780 C CA . ASP B 1 313 ? -4.676 -23.375 -24.141 1 91.62 313 ASP B CA 1
ATOM 4781 C C . ASP B 1 313 ? -3.494 -22.453 -24.406 1 91.62 313 ASP B C 1
ATOM 4783 O O . ASP B 1 313 ? -2.377 -22.906 -24.656 1 91.62 313 ASP B O 1
ATOM 4787 N N . PHE B 1 314 ? -3.777 -21.234 -24.359 1 88.62 314 PHE B N 1
ATOM 4788 C CA . PHE B 1 314 ? -2.744 -20.234 -24.594 1 88.62 314 PHE B CA 1
ATOM 4789 C C . PHE B 1 314 ? -1.643 -20.328 -23.547 1 88.62 314 PHE B C 1
ATOM 4791 O O . PHE B 1 314 ? -0.457 -20.25 -23.875 1 88.62 314 PHE B O 1
ATOM 4798 N N . ILE B 1 315 ? -1.966 -20.484 -22.328 1 87.88 315 ILE B N 1
ATOM 4799 C CA . ILE B 1 315 ? -1.019 -20.609 -21.219 1 87.88 315 ILE B CA 1
ATOM 4800 C C . ILE B 1 315 ? -0.173 -21.859 -21.406 1 87.88 315 ILE B C 1
ATOM 4802 O O . ILE B 1 315 ? 1.037 -21.844 -21.172 1 87.88 315 ILE B O 1
ATOM 4806 N N . GLY B 1 316 ? -0.813 -22.906 -21.875 1 85 316 GLY B N 1
ATOM 4807 C CA . GLY B 1 316 ? -0.13 -24.188 -22.062 1 85 316 GLY B CA 1
ATOM 4808 C C . GLY B 1 316 ? 0.856 -24.172 -23.219 1 85 316 GLY B C 1
ATOM 4809 O O . GLY B 1 316 ? 1.873 -24.859 -23.172 1 85 316 GLY B O 1
ATOM 4810 N N . GLN B 1 317 ? 0.555 -23.391 -24.219 1 80.44 317 GLN B N 1
ATOM 4811 C CA . GLN B 1 317 ? 1.381 -23.391 -25.422 1 80.44 317 GLN B CA 1
ATOM 4812 C C . GLN B 1 317 ? 2.572 -22.453 -25.266 1 80.44 317 GLN B C 1
ATOM 4814 O O . GLN B 1 317 ? 3.414 -22.359 -26.172 1 80.44 317 GLN B O 1
ATOM 4819 N N . ARG B 1 318 ? 2.709 -21.844 -24.172 1 66.69 318 ARG B N 1
ATOM 4820 C CA . ARG B 1 318 ? 3.887 -21.047 -23.844 1 66.69 318 ARG B CA 1
ATOM 4821 C C . ARG B 1 318 ? 4.086 -19.922 -24.859 1 66.69 318 ARG B C 1
ATOM 4823 O O . ARG B 1 318 ? 5.219 -19.609 -25.219 1 66.69 318 ARG B O 1
ATOM 4830 N N . ASN B 1 319 ? 3.043 -19.641 -25.5 1 58.78 319 ASN B N 1
ATOM 4831 C CA . ASN B 1 319 ? 3.098 -18.594 -26.516 1 58.78 319 ASN B CA 1
ATOM 4832 C C . ASN B 1 319 ? 2.83 -17.219 -25.906 1 58.78 319 ASN B C 1
ATOM 4834 O O . ASN B 1 319 ? 2.035 -16.438 -26.438 1 58.78 319 ASN B O 1
ATOM 4838 N N . PHE B 1 320 ? 3.609 -16.938 -24.75 1 53.78 320 PHE B N 1
ATOM 4839 C CA . PHE B 1 320 ? 3.207 -15.656 -24.188 1 53.78 320 PHE B CA 1
ATOM 4840 C C . PHE B 1 320 ? 4.16 -14.555 -24.625 1 53.78 320 PHE B C 1
ATOM 4842 O O . PHE B 1 320 ? 5.328 -14.812 -24.906 1 53.78 320 PHE B O 1
#

Solvent-accessible surface area (backbone atoms only — not comparable to full-atom values): 31336 Å² total; per-residue (Å²): 111,55,71,94,46,43,69,59,53,56,52,42,54,55,49,45,49,60,58,37,50,42,95,86,36,63,66,53,22,51,53,35,41,51,64,69,66,46,61,77,86,56,60,53,28,46,41,12,49,50,30,12,65,44,16,86,52,51,42,66,85,72,47,46,45,52,27,40,20,52,41,30,44,52,49,19,52,49,41,44,44,32,51,62,66,67,38,54,62,46,80,91,32,69,24,56,36,53,72,67,30,58,56,58,22,48,34,47,21,49,27,34,39,17,38,18,47,29,39,44,27,75,62,70,70,51,45,67,54,48,29,53,50,19,47,45,47,28,34,37,27,51,24,50,51,52,50,61,70,42,39,32,37,80,70,87,46,70,67,59,48,51,54,37,46,31,34,60,40,6,50,54,33,11,47,27,15,24,52,17,12,46,68,4,51,36,54,71,69,49,16,49,24,33,19,49,22,19,29,21,41,20,44,18,40,52,43,42,52,55,46,46,32,66,70,37,51,33,78,78,68,76,40,65,48,36,51,47,48,62,64,14,44,75,45,66,30,49,48,45,16,55,73,68,40,94,57,22,69,59,41,51,55,47,42,40,35,87,85,62,45,73,68,50,41,53,50,42,47,52,55,27,68,72,42,62,8,58,59,53,37,49,51,53,23,48,51,27,35,52,48,22,59,67,42,49,49,83,81,40,44,67,72,48,48,51,35,54,44,43,43,43,49,45,48,72,64,66,73,120,111,55,72,92,45,42,70,58,53,56,53,43,55,55,50,45,49,60,58,38,50,43,96,86,38,66,65,53,23,51,54,36,41,51,62,69,65,45,60,79,86,56,59,54,28,46,42,12,50,48,30,12,64,43,17,86,53,53,43,67,86,71,45,46,43,52,26,39,20,53,42,29,44,52,49,19,52,48,40,44,44,32,52,62,65,68,38,53,60,47,81,90,31,70,24,55,36,54,71,69,30,57,56,59,21,49,35,47,20,47,26,35,40,17,40,20,48,27,40,43,27,74,62,70,69,51,48,66,54,47,29,52,50,19,48,46,48,27,34,38,27,51,23,50,52,53,49,61,72,41,40,31,37,79,68,87,46,69,66,58,48,52,53,38,45,33,34,61,39,6,50,54,33,12,47,27,15,24,51,16,12,45,68,4,51,35,54,71,68,49,16,50,24,31,19,49,22,20,30,23,41,21,44,19,41,53,44,41,51,55,44,46,34,66,70,38,50,32,78,78,66,76,40,67,46,36,52,48,49,62,63,14,45,73,46,64,30,48,47,45,17,56,73,68,38,93,56,22,68,60,42,51,54,48,41,40,37,86,86,59,46,73,65,50,40,53,50,41,46,52,55,27,66,72,42,61,9,57,60,53,36,48,51,53,22,48,51,26,35,52,48,21,58,67,42,47,48,83,80,41,43,65,72,48,49,52,36,53,46,41,43,41,48,45,48,72,64,68,73,121

Nearest PDB structures (foldseek):
  5h9d-assembly2_B  TM=9.393E-01  e=6.435E-20  Staphylococcus aureus
  3n3d-assembly1_A  TM=9.114E-01  e=6.394E-17  Levilactobacillus brevis ATCC 367
  1wy0-assembly1_A-2  TM=8.975E-01  e=1.919E-16  Pyrococcus horikoshii OT3
  3aq0-assembly3_E  TM=8.895E-01  e=8.553E-16  Arabidopsis thaliana
  3aq0-assembly4_H  TM=8.962E-01  e=4.163E-15  Arabidopsis thaliana

Radius of gyration: 26.56 Å; Cα contacts (8 Å, |Δi|>4): 1092; chains: 2; bounding box: 56×79×59 Å

Sequence (640 aa):
MFDVIKGDLEQLEERLIEAVSSPEDELVTEVGTHLVTSGGKRIRPALCLLAAHGGPAFSLAHTLPLAAALELIHTASLVHDDVIDKADTRRGAPTANAKWDNKIAILSGDYIFARAFRLVAENDYGDHVANRLAQLVGNLSVGEIIQDKQMYKAARDEADYYARIQKKTADFLEICCELGALVGGMDAAAAEKLAEYGHSIGMAFQITDDLLDILETSEQIGKPAGNDIRQGIVTLPVLRALAVSPAREELLAIVTNPAMTDEMVARALSIVRATDGAAFAQAKAEAYLARAKEVLPEALPEEIRDACEQVADFIGQRNFMFDVIKGDLEQLEERLIEAVSSPEDELVTEVGTHLVTSGGKRIRPALCLLAAHGGPAFSLAHTLPLAAALELIHTASLVHDDVIDKADTRRGAPTANAKWDNKIAILSGDYIFARAFRLVAENDYGDHVANRLAQLVGNLSVGEIIQDKQMYKAARDEADYYARIQKKTADFLEICCELGALVGGMDAAAAEKLAEYGHSIGMAFQITDDLLDILETSEQIGKPAGNDIRQGIVTLPVLRALAVSPAREELLAIVTNPAMTDEMVARALSIVRATDGAAFAQAKAEAYLARAKEVLPEALPEEIRDACEQVADFIGQRNF

Organism: NCBI:txid416586

InterPro domains:
  IPR000092 Polyprenyl synthetase-like [PF00348] (26-271)
  IPR000092 Polyprenyl synthetase-like [cd00685] (24-318)
  IPR008949 Isoprenoid synthase domain superfamily [G3DSA:1.10.600.10] (1-319)
  IPR008949 Isoprenoid synthase domain superfamily [SSF48576] (2-319)
  IPR033749 Polyprenyl synthetase, conserved site [PS00444] (201-213)
  IPR033749 Polyprenyl synthetase, conserved site [PS00723] (78-92)